Protein AF-A0A920QTH3-F1 (afdb_monomer)

Secondary structure (DSSP, 8-state):
---------------------TTEE--TTS-EEEEEEETTEEEEEETTEEEEES--TTS--TTPPPBSEEE---SSTTT--HHHHHHHBPTT--EEE-HHHHTT-TTSEE--TT-EEEETTEEEEEEEE---SSSS-SS-TTTEEEEEEEETTEEEEE--SS---HHHHT--S-SEEEEEEEETTTSS-HHHHHHHHHHH--SEEEEEEE-HHHHHHHH-TTSPPPHHHHHHHHHHHHT----------PPPPP--------PPPP---------------------PPP---PPPPSS--TTPPPPPTT-TTS--SS-EEEEEEEETTEEEEEEEE----SSS--S-B------SS--GGGGHHHHHHHHHTT-B-

pLDDT: mean 76.04, std 24.68, range [20.42, 98.94]

Radius of gyration: 28.33 Å; Cα contacts (8 Å, |Δi|>4): 598; chains: 1; bounding box: 93×86×65 Å

Sequence (377 aa):
MRLLLSSLVFMVGVSPAFAQSSNRIA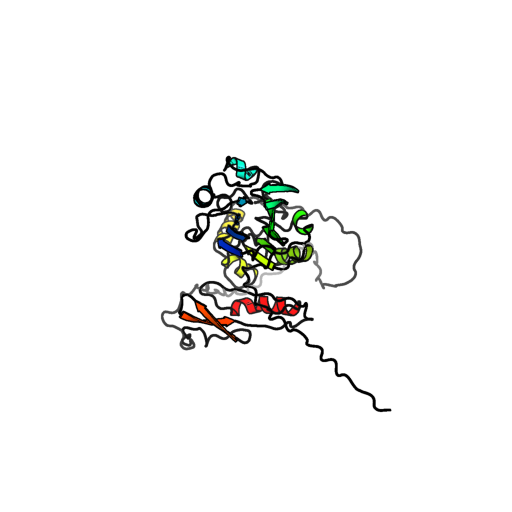AEGGDIVITPIIHSSAQVEHAGRVIHIDPWSLGDLSQAKAADLILVTDDPGHHLDPVAIAQLRKPGAPVVLTAKAHGQFSDGIVISNGESSVFAGIEVEAVGAYDMTPGLPYHPKGEANGYVITLGGKRLFFSGVGECVPEIQALQNIDVAVMPMNLPVDRMRPIPVAECLKTFMPAVVYLNHYDNPHARWLVDSQSNPPPELGRQRRRFARSGKRSKVWVLSFGMPAGIRGITIVGNPMLTIERRIASFPVVGGLIAASVLPAVAQNGPPAEPPADWQTTAIDYSNVPYPFPVEYLPVSLGGKDYRMAYMDVAPAGTPNGRTVVLFHGMNFFAAAFEVTIEALRREGFRV

Nearest PDB structures (foldseek):
  3kl7-assembly1_A  TM=8.916E-01  e=3.504E-20  Parabacteroides distasonis ATCC 8503

Foldseek 3Di:
DDDDDDDDDDDPDDDDDDPADLQWDAFALGIWGWADFAFLWIWIDGNHAIEIFQFAPVTPCVPPAAHLEYEAFAQDRSRDPPVRCVVRHDVPRAYEFDPQNCVVVVRHDHDWAQDWDAGSNKIKHWHWAWFPPDDDTPRDTTRGTWIWIAGRNATEIRRNHYFLDVRLLPDERHQEYEEECQPPVRRRHPVRVVVSCVSHPHNHYHYGNYDPLQNLCVVPVVDDHDPVVVVVVVVVVPPPDPPPDDDDDDDDDDDDDDDDDDDDDDDDDDDDDDDDDDDDDDDDPPDDDDDDPDDDDPDPDPPDDDADPVNPVPDAPADWDWDWDADPNDIDIDIDHWAFAPDAAPVAEDDDDDDDPDDPNSCNVVCNVQSPVRYTD

Solvent-accessible surface area (backbone atoms only — not comparable to full-atom values): 23078 Å² total; per-residue (Å²): 142,82,86,8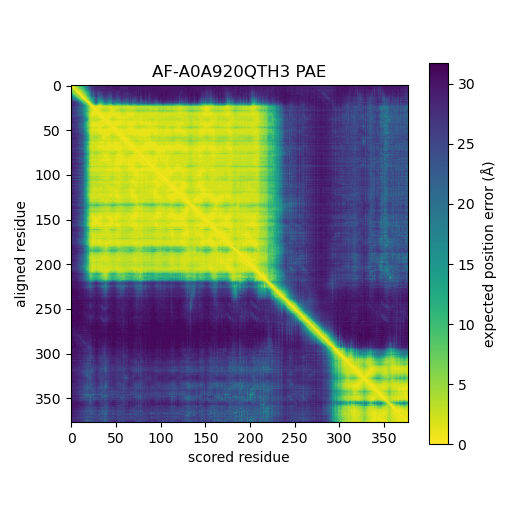2,82,80,83,82,81,83,80,79,80,78,74,82,80,74,83,70,51,93,49,45,40,89,35,56,76,44,53,34,36,50,45,79,60,45,62,63,12,28,40,38,36,40,74,92,44,30,35,31,33,13,41,35,68,92,34,83,59,89,84,61,70,64,16,45,33,34,42,31,26,37,56,55,62,70,24,42,22,72,67,27,44,65,72,30,50,38,92,90,40,56,35,38,26,19,70,55,27,33,77,80,41,78,86,44,45,72,57,52,62,74,39,72,50,72,57,86,86,31,45,40,35,29,32,56,11,20,49,75,71,88,74,88,55,92,35,46,80,80,41,22,25,12,38,37,38,52,52,46,94,38,31,39,34,38,36,53,54,43,33,81,37,72,65,54,42,66,43,69,78,33,42,31,35,38,41,38,31,39,32,81,82,62,66,14,43,71,67,59,46,56,59,39,46,69,56,34,56,45,80,40,81,45,81,31,33,54,38,67,71,46,56,47,37,78,77,39,82,88,52,80,74,52,78,62,60,63,50,54,56,51,55,65,68,69,63,76,73,83,76,83,78,80,84,82,85,78,84,78,85,89,89,82,88,87,82,89,77,92,73,83,81,87,77,88,75,80,94,73,92,77,91,77,82,91,74,92,69,90,78,80,82,79,79,74,78,79,83,72,88,76,73,84,69,98,60,84,61,92,85,66,72,87,76,45,98,81,46,80,77,56,88,56,82,56,70,76,48,74,46,81,43,76,60,96,93,41,84,48,68,46,79,44,58,80,40,71,41,75,32,73,71,68,87,45,75,52,87,82,86,75,69,80,101,58,69,77,48,81,42,47,69,57,51,53,56,43,11,53,72,4,23,29,52

Structure (mmCIF, N/CA/C/O backbone):
data_AF-A0A920QTH3-F1
#
_entry.id   AF-A0A920QTH3-F1
#
loop_
_atom_site.group_PDB
_atom_site.id
_atom_site.type_symbol
_atom_site.label_atom_id
_atom_site.label_alt_id
_atom_site.label_comp_id
_atom_site.label_asym_id
_atom_site.label_entity_id
_atom_site.label_seq_id
_atom_site.pdbx_PDB_ins_code
_atom_site.Cartn_x
_atom_site.Cartn_y
_atom_site.Cartn_z
_atom_site.occupancy
_atom_site.B_iso_or_equiv
_atom_site.auth_seq_id
_atom_site.auth_comp_id
_atom_site.auth_asym_id
_atom_site.auth_atom_id
_atom_site.pdbx_PDB_model_num
ATOM 1 N N . MET A 1 1 ? -30.725 -65.981 -12.571 1.00 41.78 1 MET A N 1
ATOM 2 C CA . MET A 1 1 ? -29.622 -65.030 -12.321 1.00 41.78 1 MET A CA 1
ATOM 3 C C . MET A 1 1 ? -29.785 -63.852 -13.278 1.00 41.78 1 MET A C 1
ATOM 5 O O . MET A 1 1 ? -29.407 -63.961 -14.433 1.00 41.78 1 MET A O 1
ATOM 9 N N . ARG A 1 2 ? -30.476 -62.783 -12.861 1.00 37.22 2 ARG A N 1
ATOM 10 C CA . ARG A 1 2 ? -30.593 -61.529 -13.627 1.00 37.22 2 ARG A CA 1
ATOM 11 C C . ARG A 1 2 ? -29.971 -60.436 -12.763 1.00 37.22 2 ARG A C 1
ATOM 13 O O . ARG A 1 2 ? -30.540 -60.082 -11.738 1.00 37.22 2 ARG A O 1
ATOM 20 N N . LEU A 1 3 ? -28.763 -60.019 -13.132 1.00 40.91 3 LEU A N 1
ATOM 21 C CA . LEU A 1 3 ? -28.029 -58.939 -12.480 1.00 40.91 3 LEU A CA 1
ATOM 22 C C . LEU A 1 3 ? -28.683 -57.597 -12.835 1.00 40.91 3 LEU A C 1
ATOM 24 O O . LEU A 1 3 ? -28.832 -57.269 -14.010 1.00 40.91 3 LEU A O 1
ATOM 28 N N . LEU A 1 4 ? -29.071 -56.847 -11.807 1.00 43.75 4 LEU A N 1
ATOM 29 C CA . LEU A 1 4 ? -29.440 -55.437 -11.886 1.00 43.75 4 LEU A CA 1
ATOM 30 C C . LEU A 1 4 ? -28.144 -54.615 -11.929 1.00 43.75 4 LEU A C 1
ATOM 32 O O . LEU A 1 4 ? -27.404 -54.596 -10.949 1.00 43.75 4 LEU A O 1
ATOM 36 N N . LEU A 1 5 ? -27.856 -53.952 -13.052 1.00 44.59 5 LEU A N 1
ATOM 37 C CA . LEU A 1 5 ? -26.839 -52.899 -13.109 1.00 44.59 5 LEU A CA 1
ATOM 38 C C . LEU A 1 5 ? -27.490 -51.581 -12.669 1.00 44.59 5 LEU A C 1
ATOM 40 O O . LEU A 1 5 ? -28.294 -51.012 -13.403 1.00 44.59 5 LEU A O 1
ATOM 44 N N . SER A 1 6 ? -27.145 -51.093 -11.477 1.00 44.97 6 SER A N 1
ATOM 45 C CA . SER A 1 6 ? -27.436 -49.718 -11.069 1.00 44.97 6 SER A CA 1
ATOM 46 C C . SER A 1 6 ? -26.355 -48.790 -11.629 1.00 44.97 6 SER A C 1
ATOM 48 O O . SER A 1 6 ? -25.211 -48.823 -11.174 1.00 44.97 6 SER A O 1
ATOM 50 N N . SER A 1 7 ? -26.698 -47.962 -12.611 1.00 46.31 7 SER A N 1
ATOM 51 C CA . SER A 1 7 ? -25.825 -46.883 -13.077 1.00 46.31 7 SER A CA 1
ATOM 52 C C . SER A 1 7 ? -25.818 -45.750 -12.050 1.00 46.31 7 SER A C 1
ATOM 54 O O . SER A 1 7 ? -26.807 -45.038 -11.891 1.00 46.31 7 SER A O 1
ATOM 56 N N . LEU A 1 8 ? -24.699 -45.593 -11.341 1.00 47.59 8 LEU A N 1
ATOM 57 C CA . LEU A 1 8 ? -24.442 -44.456 -10.461 1.00 47.59 8 LEU A CA 1
ATOM 58 C C . LEU A 1 8 ? -23.996 -43.268 -11.329 1.00 47.59 8 LEU A C 1
ATOM 60 O O . LEU A 1 8 ? -22.897 -43.275 -11.882 1.00 47.59 8 LEU A O 1
ATOM 64 N N . VAL A 1 9 ? -24.861 -42.268 -11.492 1.00 48.28 9 VAL A N 1
ATOM 65 C CA . VAL A 1 9 ? -24.528 -41.022 -12.195 1.00 48.28 9 VAL A CA 1
ATOM 66 C C . VAL A 1 9 ? -23.771 -40.115 -11.225 1.00 48.28 9 VAL A C 1
ATOM 68 O O . VAL A 1 9 ? -24.349 -39.589 -10.277 1.00 48.28 9 VAL A O 1
ATOM 71 N N . PHE A 1 10 ? -22.469 -39.937 -11.454 1.00 43.38 10 PHE A N 1
ATOM 72 C CA . PHE A 1 10 ? -21.664 -38.916 -10.782 1.00 43.38 10 PHE A CA 1
ATOM 73 C C . PHE A 1 10 ? -22.002 -37.552 -11.396 1.00 43.38 10 PHE A C 1
ATOM 75 O O . PHE A 1 10 ? -21.556 -37.221 -12.494 1.00 43.38 10 PHE A O 1
ATOM 82 N N . MET A 1 11 ? -22.824 -36.763 -10.704 1.00 41.19 11 MET A N 1
ATOM 83 C CA . MET A 1 11 ? -23.037 -35.357 -11.043 1.00 41.19 11 MET A CA 1
ATOM 84 C C . MET A 1 11 ? -21.795 -34.572 -10.605 1.00 41.19 11 MET A C 1
ATOM 86 O O . MET A 1 11 ? -21.622 -34.261 -9.429 1.00 41.19 11 MET A O 1
ATOM 90 N N . VAL A 1 12 ? -20.898 -34.286 -11.549 1.00 48.25 12 VAL A N 1
ATOM 91 C CA . VAL A 1 12 ? -19.810 -33.326 -11.339 1.00 48.25 12 VAL A CA 1
ATOM 92 C C . VAL A 1 12 ? -20.440 -31.936 -11.323 1.00 48.25 12 VAL A C 1
ATOM 94 O O . VAL A 1 12 ? -20.826 -31.405 -12.363 1.00 48.25 12 VAL A O 1
ATOM 97 N N . GLY A 1 13 ? -20.605 -31.372 -10.127 1.00 39.72 13 GLY A N 1
ATOM 98 C CA . GLY A 1 13 ? -21.032 -29.989 -9.954 1.00 39.72 13 GLY A CA 1
ATOM 99 C C . GLY A 1 13 ? -19.945 -29.050 -10.464 1.00 39.72 13 GLY A C 1
ATOM 100 O O . GLY A 1 13 ? -18.906 -28.897 -9.829 1.00 39.72 13 GLY A O 1
ATOM 101 N N . VAL A 1 14 ? -20.175 -28.433 -11.620 1.00 41.91 14 VAL A N 1
ATOM 102 C CA . VAL A 1 14 ? -19.365 -27.311 -12.095 1.00 41.91 14 VAL A CA 1
ATOM 103 C C . VAL A 1 14 ? -19.851 -26.070 -11.352 1.00 41.91 14 VAL A C 1
ATOM 105 O O . VAL A 1 14 ? -20.891 -25.507 -11.689 1.00 41.91 14 VAL A O 1
ATOM 108 N N . SER A 1 15 ? -19.128 -25.663 -10.310 1.00 36.44 15 SER A N 1
ATOM 109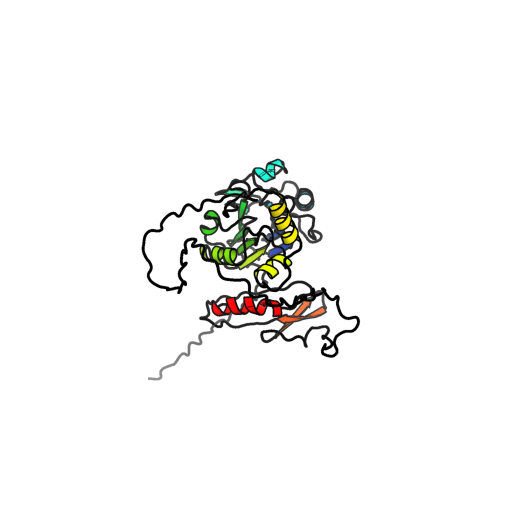 C CA . SER A 1 15 ? -19.334 -24.349 -9.700 1.00 36.44 15 SER A CA 1
ATOM 110 C C . SER A 1 15 ? -18.894 -23.274 -10.699 1.00 36.44 15 SER A C 1
ATOM 112 O O . SER A 1 15 ? -17.767 -23.351 -11.196 1.00 36.44 15 SER A O 1
ATOM 114 N N . PRO A 1 16 ? -19.730 -22.271 -11.014 1.00 38.19 16 PRO A N 1
ATOM 115 C CA . PRO A 1 16 ? -19.296 -21.159 -11.842 1.00 38.19 16 PRO A CA 1
ATOM 116 C C . PRO A 1 16 ? -18.246 -20.363 -11.060 1.00 38.19 16 PRO A C 1
ATOM 118 O O . PRO A 1 16 ? -18.528 -19.821 -9.991 1.00 38.19 16 PRO A O 1
ATOM 121 N N . ALA A 1 17 ? -17.018 -20.317 -11.576 1.00 40.28 17 ALA A N 1
ATOM 122 C CA . ALA A 1 17 ? -15.998 -19.402 -11.092 1.00 40.28 17 ALA A CA 1
ATOM 123 C C . ALA A 1 17 ? -16.419 -17.985 -11.498 1.00 40.28 17 ALA A C 1
ATOM 125 O O . ALA A 1 17 ? -16.283 -17.592 -12.656 1.00 40.28 17 ALA A O 1
ATOM 126 N N . PHE A 1 18 ? -16.991 -17.230 -10.561 1.00 37.88 18 PHE A N 1
ATOM 127 C CA . PHE A 1 18 ? -17.190 -15.800 -10.754 1.00 37.88 18 PHE A CA 1
ATOM 128 C C . PHE A 1 18 ? -15.814 -15.151 -10.917 1.00 37.88 18 PHE A C 1
ATOM 130 O O . PHE A 1 18 ? -14.940 -15.321 -10.067 1.00 37.88 18 PHE A O 1
ATOM 137 N N . ALA A 1 19 ? -15.612 -14.435 -12.023 1.00 37.94 19 ALA A N 1
ATOM 138 C CA . ALA A 1 19 ? -14.423 -13.624 -12.227 1.00 37.94 19 ALA A CA 1
ATOM 139 C C . ALA A 1 19 ? -14.386 -12.545 -11.136 1.00 37.94 19 ALA A C 1
ATOM 141 O O . ALA A 1 19 ? -15.154 -11.583 -11.163 1.00 37.94 19 ALA A O 1
ATOM 142 N N . GLN A 1 20 ? -13.532 -12.749 -10.139 1.00 42.16 20 GLN A N 1
ATOM 143 C CA . GLN A 1 20 ? -13.265 -11.778 -9.092 1.00 42.16 20 GLN A CA 1
ATOM 144 C C . GLN A 1 20 ? -12.662 -10.535 -9.762 1.00 42.16 20 GLN A C 1
ATOM 146 O O . GLN A 1 20 ? -11.653 -10.637 -10.462 1.00 42.16 20 GLN A O 1
ATOM 151 N N . SER A 1 21 ? -13.300 -9.368 -9.618 1.00 47.91 21 SER A N 1
ATOM 152 C CA . SER A 1 21 ? -12.704 -8.126 -10.117 1.00 47.91 21 SER A CA 1
ATOM 153 C C . SER A 1 21 ? -11.372 -7.911 -9.402 1.00 47.91 21 SER A C 1
ATOM 155 O O . SER A 1 21 ? -11.272 -8.201 -8.212 1.00 47.91 21 SER A O 1
ATOM 157 N N . SER A 1 22 ? -10.344 -7.423 -10.105 1.00 60.59 22 SER A N 1
ATOM 158 C CA . SER A 1 22 ? -8.982 -7.319 -9.554 1.00 60.59 22 SER A CA 1
ATOM 159 C C . SER A 1 22 ? -8.944 -6.598 -8.208 1.00 60.59 22 SER A C 1
ATOM 161 O O . SER A 1 22 ? -8.180 -7.003 -7.346 1.00 60.59 22 SER A O 1
ATOM 163 N N . ASN A 1 23 ? -9.832 -5.618 -8.015 1.00 78.75 23 ASN A N 1
ATOM 164 C CA . ASN A 1 23 ? -10.004 -4.799 -6.817 1.00 78.75 23 ASN A CA 1
ATOM 165 C C . ASN A 1 23 ? -10.868 -5.400 -5.690 1.00 78.75 23 ASN A C 1
ATOM 167 O O . ASN A 1 23 ? -11.089 -4.726 -4.684 1.00 78.75 23 ASN A O 1
ATOM 171 N N . ARG A 1 24 ? -11.390 -6.619 -5.843 1.00 89.12 24 ARG A N 1
ATOM 172 C CA . ARG A 1 24 ? -12.173 -7.328 -4.823 1.00 89.12 24 ARG A CA 1
ATOM 173 C C . ARG A 1 24 ? -11.450 -8.596 -4.409 1.00 89.12 24 ARG A C 1
ATOM 175 O O . ARG A 1 24 ? -10.923 -9.299 -5.260 1.00 89.12 24 ARG A O 1
ATOM 182 N N . ILE A 1 25 ? -11.438 -8.908 -3.121 1.00 91.38 25 ILE A N 1
ATOM 183 C CA . ILE A 1 25 ? -10.877 -10.142 -2.570 1.00 91.38 25 ILE A CA 1
ATOM 184 C C . ILE A 1 25 ? -11.942 -10.829 -1.729 1.00 91.38 25 ILE A C 1
ATOM 186 O O . ILE A 1 25 ? -12.408 -10.255 -0.748 1.00 91.38 25 ILE A O 1
ATOM 190 N N . ALA A 1 26 ? -12.326 -12.050 -2.106 1.00 92.44 26 ALA A N 1
ATOM 191 C CA . ALA A 1 26 ? -13.277 -12.834 -1.327 1.00 92.44 26 ALA A CA 1
ATOM 192 C C . ALA A 1 26 ? -12.711 -13.116 0.077 1.00 92.44 26 ALA A C 1
ATOM 194 O O . ALA A 1 26 ? -11.587 -13.608 0.223 1.00 92.44 26 ALA A O 1
ATOM 195 N N . ALA A 1 27 ? -13.494 -12.806 1.109 1.00 95.75 27 ALA A N 1
ATOM 196 C CA . ALA A 1 27 ? -13.098 -12.945 2.506 1.00 95.75 27 ALA A CA 1
ATOM 197 C C . ALA A 1 27 ? -14.304 -13.281 3.398 1.00 95.75 27 ALA A C 1
ATOM 199 O O . ALA A 1 27 ? -15.466 -13.149 3.000 1.00 95.75 27 ALA A O 1
ATOM 200 N N . GLU A 1 28 ? -14.031 -13.736 4.619 1.00 95.88 28 GLU A N 1
ATOM 201 C CA . GLU A 1 28 ? -15.078 -13.985 5.612 1.00 95.88 28 GLU A CA 1
ATOM 202 C C . GLU A 1 28 ? -15.755 -12.670 6.011 1.00 95.88 28 GLU A C 1
ATOM 204 O O . GLU A 1 28 ? -15.077 -11.694 6.304 1.00 95.88 28 GLU A O 1
ATOM 209 N N . GLY A 1 29 ? -17.090 -12.623 6.035 1.00 93.31 29 GLY A N 1
ATOM 210 C CA . GLY A 1 29 ? -17.828 -11.384 6.331 1.00 93.31 29 GLY A CA 1
ATOM 211 C C . GLY A 1 29 ? -18.033 -10.451 5.128 1.00 93.31 29 GLY A C 1
ATOM 212 O O . GLY A 1 29 ? -18.562 -9.352 5.296 1.00 93.31 29 GLY A O 1
ATOM 213 N N . GLY A 1 30 ? -17.677 -10.900 3.920 1.00 94.88 30 GLY A N 1
ATOM 214 C CA . GLY A 1 30 ? -17.889 -10.195 2.653 1.00 94.88 30 GLY A CA 1
ATOM 215 C C . GLY A 1 30 ? -16.580 -9.825 1.961 1.00 94.88 30 GLY A C 1
ATOM 216 O O . GLY A 1 30 ? -15.501 -9.957 2.531 1.00 94.88 30 GLY A O 1
ATOM 217 N N . ASP A 1 31 ? -16.668 -9.353 0.721 1.00 96.25 31 ASP A N 1
ATOM 218 C CA . ASP A 1 31 ? -15.478 -8.985 -0.048 1.00 96.25 31 ASP A CA 1
ATOM 219 C C . ASP A 1 31 ? -14.679 -7.866 0.638 1.00 96.25 31 ASP A C 1
ATOM 221 O O . ASP A 1 31 ? -15.239 -6.917 1.195 1.00 96.25 31 ASP A O 1
ATOM 225 N N . ILE A 1 32 ? -13.355 -7.960 0.551 1.00 97.88 32 ILE A N 1
ATOM 226 C CA . ILE A 1 32 ? -12.442 -6.841 0.773 1.00 97.88 32 ILE A CA 1
ATOM 227 C C . ILE A 1 32 ? -12.330 -6.082 -0.546 1.00 97.88 32 ILE A C 1
ATOM 229 O O . ILE A 1 32 ? -12.031 -6.680 -1.577 1.00 97.88 32 ILE A O 1
ATOM 233 N N . VAL A 1 33 ? -12.555 -4.774 -0.534 1.00 96.69 33 VAL A N 1
ATOM 234 C CA . VAL A 1 33 ? -12.452 -3.921 -1.722 1.00 96.69 33 VAL A CA 1
ATOM 235 C C . VAL A 1 33 ? -11.271 -2.976 -1.559 1.00 96.69 33 VAL A C 1
ATOM 237 O O . VAL A 1 33 ? -11.242 -2.205 -0.605 1.00 96.69 33 VAL A O 1
ATOM 240 N N . ILE A 1 34 ? -10.318 -3.006 -2.489 1.00 95.06 34 ILE A N 1
ATOM 241 C CA . ILE A 1 34 ? -9.168 -2.093 -2.513 1.00 95.06 34 ILE A CA 1
ATOM 242 C C . ILE A 1 34 ? -9.373 -1.091 -3.645 1.00 95.06 34 ILE A C 1
ATOM 244 O O . ILE A 1 34 ? -9.439 -1.467 -4.809 1.00 95.06 34 ILE A O 1
ATOM 248 N N . THR A 1 35 ? -9.451 0.194 -3.321 1.00 92.81 35 THR A N 1
ATOM 249 C CA . THR A 1 35 ? -9.584 1.280 -4.298 1.00 92.81 35 THR A CA 1
ATOM 250 C C . THR A 1 35 ? -8.311 2.122 -4.283 1.00 92.81 35 THR A C 1
ATOM 252 O O . THR A 1 35 ? -8.129 2.921 -3.362 1.00 92.81 35 THR A O 1
ATOM 255 N N . PRO A 1 36 ? -7.414 1.960 -5.272 1.00 90.81 36 PRO A N 1
ATOM 256 C CA . PRO A 1 36 ? -6.288 2.868 -5.450 1.00 90.81 36 PRO A CA 1
ATOM 257 C C . PRO A 1 36 ? -6.793 4.290 -5.712 1.00 90.81 36 PRO A C 1
ATOM 259 O O . PRO A 1 36 ? -7.716 4.475 -6.505 1.00 90.81 36 PRO A O 1
ATOM 262 N N . ILE A 1 37 ? -6.181 5.282 -5.067 1.00 88.12 37 ILE A N 1
ATOM 263 C CA . ILE A 1 37 ? -6.511 6.701 -5.254 1.00 88.12 37 ILE A CA 1
ATOM 264 C C . ILE A 1 37 ? -5.430 7.344 -6.123 1.00 88.12 37 ILE A C 1
ATOM 266 O O . ILE A 1 37 ? -5.676 7.713 -7.269 1.00 88.12 37 ILE A O 1
ATOM 270 N N . ILE A 1 38 ? -4.210 7.451 -5.595 1.00 86.94 38 ILE A N 1
ATOM 271 C CA . ILE A 1 38 ? -3.052 8.000 -6.305 1.00 86.94 38 ILE A CA 1
ATOM 272 C C . ILE A 1 38 ? -1.765 7.593 -5.591 1.00 86.94 38 ILE A C 1
ATOM 274 O O . ILE A 1 38 ? -1.722 7.552 -4.370 1.00 86.94 38 ILE A O 1
ATOM 278 N N . HIS A 1 39 ? -0.683 7.369 -6.334 1.00 89.06 39 HIS A N 1
ATOM 279 C CA . HIS A 1 39 ? 0.645 7.131 -5.762 1.00 89.06 39 HIS A CA 1
ATOM 280 C C . HIS A 1 39 ? 0.675 5.945 -4.779 1.00 89.06 39 HIS A C 1
ATOM 282 O O . HIS A 1 39 ? 0.540 4.824 -5.260 1.00 89.06 39 HIS A O 1
ATOM 288 N N . SER A 1 40 ? 0.840 6.155 -3.465 1.00 92.00 40 SER A N 1
ATOM 289 C CA . SER A 1 40 ? 0.674 5.114 -2.427 1.00 92.00 40 SER A CA 1
ATOM 290 C C . SER A 1 40 ? -0.700 5.106 -1.757 1.00 92.00 40 SER A C 1
ATOM 292 O O . SER A 1 40 ? -1.027 4.165 -1.039 1.00 92.00 40 SER A O 1
ATOM 294 N N . SER A 1 41 ? -1.512 6.122 -2.035 1.00 94.69 41 SER A N 1
ATOM 295 C CA . SER A 1 41 ? -2.813 6.338 -1.429 1.00 94.69 41 SER A CA 1
ATOM 296 C C . SER A 1 41 ? -3.839 5.313 -1.899 1.00 94.69 41 SER A C 1
ATOM 298 O O . SER A 1 41 ? -4.074 5.155 -3.105 1.00 94.69 41 SER A O 1
ATOM 300 N N . ALA A 1 42 ? -4.478 4.632 -0.950 1.00 96.06 42 ALA A N 1
ATOM 301 C CA . ALA A 1 42 ? -5.517 3.651 -1.228 1.00 96.06 42 ALA A CA 1
ATOM 302 C C . ALA A 1 42 ? -6.568 3.599 -0.116 1.00 96.06 42 ALA A C 1
ATOM 304 O O . ALA A 1 42 ? -6.257 3.730 1.067 1.00 96.06 42 ALA A O 1
ATOM 305 N N . GLN A 1 43 ? -7.809 3.317 -0.509 1.00 98.25 43 GLN A N 1
ATOM 306 C CA . GLN A 1 43 ? -8.895 2.969 0.400 1.00 98.25 43 GLN A CA 1
ATOM 307 C C . GLN A 1 43 ? -9.087 1.452 0.419 1.00 98.25 43 GLN A C 1
ATOM 309 O O . GLN A 1 43 ? -9.142 0.821 -0.636 1.00 98.25 43 GLN A O 1
ATOM 314 N N . VAL A 1 44 ? -9.260 0.874 1.602 1.00 98.50 44 VAL A N 1
ATOM 315 C CA . VAL A 1 44 ? -9.619 -0.534 1.795 1.00 98.50 44 VAL A CA 1
ATOM 316 C C . VAL A 1 44 ? -10.941 -0.606 2.542 1.00 98.50 44 VAL A C 1
ATOM 318 O O . VAL A 1 44 ? -11.115 0.043 3.572 1.00 98.50 44 VAL A O 1
ATOM 321 N N . GLU A 1 45 ? -11.878 -1.398 2.038 1.00 98.44 45 GLU A N 1
ATOM 322 C CA . GLU A 1 45 ? -13.183 -1.597 2.659 1.00 98.44 45 GLU A CA 1
ATOM 323 C C . GLU A 1 45 ? -13.444 -3.067 2.935 1.00 98.44 45 GLU A C 1
ATOM 325 O O . GLU A 1 45 ? -13.221 -3.906 2.067 1.00 98.44 45 GLU A O 1
ATOM 330 N N . HIS A 1 46 ? -13.968 -3.377 4.116 1.00 98.25 46 HIS A N 1
ATOM 331 C CA . HIS A 1 46 ? -14.389 -4.731 4.457 1.00 98.25 46 HIS A CA 1
ATOM 332 C C . HIS A 1 46 ? -15.383 -4.714 5.620 1.00 98.25 46 HIS A C 1
ATOM 334 O O . HIS A 1 46 ? -15.170 -4.002 6.599 1.00 98.25 46 HIS A O 1
ATOM 340 N N . ALA A 1 47 ? -16.472 -5.484 5.518 1.00 95.69 47 ALA A N 1
ATOM 341 C CA . ALA A 1 47 ? -17.480 -5.633 6.577 1.00 95.69 47 ALA A CA 1
ATOM 342 C C . ALA A 1 47 ? -17.955 -4.294 7.203 1.00 95.69 47 ALA A C 1
ATOM 344 O O . ALA A 1 47 ? -18.154 -4.178 8.412 1.00 95.69 47 ALA A O 1
ATOM 345 N N . GLY A 1 48 ? -18.107 -3.251 6.375 1.00 95.12 48 GLY A N 1
ATOM 346 C CA . GLY A 1 48 ? -18.535 -1.912 6.804 1.00 95.12 48 GLY A CA 1
ATOM 347 C C . GLY A 1 48 ? -17.447 -1.040 7.448 1.00 95.12 48 GLY A C 1
ATOM 348 O O . GLY A 1 48 ? -17.749 0.083 7.854 1.00 95.12 48 GLY A O 1
ATOM 349 N N . ARG A 1 49 ? -16.199 -1.516 7.532 1.00 97.69 49 ARG A N 1
ATOM 350 C CA . ARG A 1 49 ? -15.033 -0.726 7.948 1.00 97.69 49 ARG A CA 1
ATOM 351 C C . ARG A 1 49 ? -14.280 -0.167 6.756 1.00 97.69 49 ARG A C 1
ATOM 353 O O . ARG A 1 49 ? -14.191 -0.817 5.717 1.00 97.69 49 ARG A O 1
ATOM 360 N N . VAL A 1 50 ? -13.728 1.027 6.946 1.00 98.75 50 VAL A N 1
ATOM 361 C CA . VAL A 1 50 ? -12.926 1.745 5.953 1.00 98.75 50 VAL A CA 1
ATOM 362 C C . VAL A 1 50 ? -11.544 2.029 6.533 1.00 98.75 50 VAL A C 1
ATOM 364 O O . VAL A 1 50 ? -11.433 2.602 7.617 1.00 98.75 50 VAL A O 1
ATOM 367 N N . ILE A 1 51 ? -10.501 1.657 5.799 1.00 98.88 51 ILE A N 1
ATOM 368 C CA . ILE A 1 51 ? -9.104 1.950 6.110 1.00 98.88 51 ILE A CA 1
ATOM 369 C C . ILE A 1 51 ? -8.541 2.821 4.989 1.00 98.88 51 ILE A C 1
ATOM 371 O O . ILE A 1 51 ? -8.735 2.499 3.819 1.00 98.88 51 ILE A O 1
ATOM 375 N N . HIS A 1 52 ? -7.833 3.897 5.329 1.00 98.88 52 HIS A N 1
ATOM 376 C CA . HIS A 1 52 ? -7.017 4.639 4.361 1.00 98.88 52 HIS A CA 1
ATOM 377 C C . HIS A 1 52 ? -5.538 4.364 4.602 1.00 98.88 52 HIS A C 1
ATOM 379 O O . HIS A 1 52 ? -5.069 4.441 5.735 1.00 98.88 52 HIS A O 1
ATOM 385 N N . ILE A 1 53 ? -4.820 4.053 3.529 1.00 98.81 53 ILE A N 1
ATOM 386 C CA . ILE A 1 53 ? -3.363 3.938 3.499 1.00 98.81 53 ILE A CA 1
ATOM 387 C C . ILE A 1 53 ? -2.841 5.198 2.824 1.00 98.81 53 ILE A C 1
ATOM 389 O O . ILE A 1 53 ? -3.296 5.502 1.722 1.00 98.81 53 ILE A O 1
ATOM 393 N N . ASP A 1 54 ? -1.940 5.927 3.483 1.00 98.50 54 ASP A N 1
ATOM 394 C CA . ASP A 1 54 ? -1.268 7.115 2.941 1.00 98.50 54 ASP A CA 1
ATOM 395 C C . ASP A 1 54 ? -2.221 8.085 2.209 1.00 98.50 54 ASP A C 1
ATOM 397 O O . ASP A 1 54 ? -2.062 8.342 1.010 1.00 98.50 54 ASP A O 1
ATOM 401 N N . PRO A 1 55 ? -3.293 8.578 2.859 1.00 98.19 55 PRO A N 1
ATOM 402 C CA . PRO A 1 55 ? -4.230 9.487 2.208 1.00 98.19 55 PRO A CA 1
ATOM 403 C C . PRO A 1 55 ? -3.503 10.754 1.736 1.00 98.19 55 PRO A C 1
ATOM 405 O O . PRO A 1 55 ? -2.822 11.397 2.528 1.00 98.19 55 PRO A O 1
ATOM 408 N N . TRP A 1 56 ? -3.680 11.134 0.465 1.00 97.06 56 TRP A N 1
ATOM 409 C CA . TRP A 1 56 ? -3.024 12.308 -0.123 1.00 97.06 56 TRP A CA 1
ATOM 410 C C . TRP A 1 56 ? -4.022 13.207 -0.860 1.00 97.06 56 TRP A C 1
ATOM 412 O O . TRP A 1 56 ? -4.704 12.768 -1.786 1.00 97.06 56 TRP A O 1
ATOM 422 N N . SER A 1 57 ? -4.093 14.486 -0.477 1.00 95.81 57 SER A N 1
ATOM 423 C CA . SER A 1 57 ? -5.098 15.449 -0.956 1.00 95.81 57 SER A CA 1
ATOM 424 C C . SER A 1 57 ? -4.902 15.899 -2.405 1.00 95.81 57 SER A C 1
ATOM 426 O O . SER A 1 57 ? -5.781 16.555 -2.959 1.00 95.81 57 SER A O 1
ATOM 428 N N . LEU A 1 58 ? -3.789 15.522 -3.051 1.00 90.69 58 LEU A N 1
ATOM 429 C CA . LEU A 1 58 ? -3.640 15.680 -4.503 1.00 90.69 58 LEU A CA 1
ATOM 430 C C . LEU A 1 58 ? -4.468 14.667 -5.310 1.00 90.69 58 LEU A C 1
ATOM 432 O O . LEU A 1 58 ? -4.659 14.871 -6.509 1.00 90.69 58 LEU A O 1
ATOM 436 N N . GLY A 1 59 ? -4.937 13.580 -4.691 1.00 86.31 59 GLY A N 1
ATOM 437 C CA . GLY A 1 59 ? -5.864 12.635 -5.314 1.00 86.31 59 GLY A CA 1
ATOM 438 C C . GLY A 1 59 ? -7.312 13.134 -5.318 1.00 86.31 59 GLY A C 1
ATOM 439 O O . GLY A 1 59 ? -7.681 14.029 -4.559 1.00 86.31 59 GLY A O 1
ATOM 440 N N . ASP A 1 60 ? -8.163 12.523 -6.147 1.00 88.88 60 ASP A N 1
ATOM 441 C CA . ASP A 1 60 ? -9.611 12.749 -6.069 1.00 88.88 60 ASP A CA 1
ATOM 442 C C . ASP A 1 60 ? -10.200 11.983 -4.876 1.00 88.88 60 ASP A C 1
ATOM 444 O O . ASP A 1 60 ? -10.373 10.764 -4.910 1.00 88.88 60 ASP A O 1
ATOM 448 N N . LEU A 1 61 ? -10.511 12.723 -3.813 1.00 93.12 61 LEU A N 1
ATOM 449 C CA . LEU A 1 61 ? -11.106 12.198 -2.584 1.00 93.12 61 LEU A CA 1
ATOM 450 C C . LEU A 1 61 ? -12.631 12.378 -2.532 1.00 93.12 61 LEU A C 1
ATOM 452 O O . LEU A 1 61 ? -13.240 12.119 -1.497 1.00 93.12 61 LEU A O 1
ATOM 456 N N . SER A 1 62 ? -13.274 12.825 -3.616 1.00 92.44 62 SER A N 1
ATOM 457 C CA . SER A 1 62 ? -14.711 13.137 -3.615 1.00 92.44 62 SER A CA 1
ATOM 458 C C . SER A 1 62 ? -15.601 11.916 -3.358 1.00 92.44 62 SER A C 1
ATOM 460 O O . SER A 1 62 ? -16.684 12.056 -2.792 1.00 92.44 62 SER A O 1
ATOM 462 N N . GLN A 1 63 ? -15.143 10.725 -3.756 1.00 93.25 63 GLN A N 1
ATOM 463 C CA . GLN A 1 63 ? -15.834 9.447 -3.536 1.00 93.25 63 GLN A CA 1
ATOM 464 C C . GLN A 1 63 ? -15.230 8.626 -2.387 1.00 93.25 63 GLN A C 1
ATOM 466 O O . GLN A 1 63 ? -15.706 7.524 -2.098 1.00 93.25 63 GLN A O 1
ATOM 471 N N . ALA A 1 64 ? -14.179 9.135 -1.739 1.00 96.38 64 ALA A N 1
ATOM 472 C CA . ALA A 1 64 ? -13.543 8.455 -0.623 1.00 96.38 64 ALA A CA 1
ATOM 473 C C . ALA A 1 64 ? -14.456 8.487 0.611 1.00 96.38 64 ALA A C 1
ATOM 475 O O . ALA A 1 64 ? -15.115 9.482 0.918 1.00 96.38 64 ALA A O 1
ATOM 476 N N . LYS A 1 65 ? -14.506 7.367 1.326 1.00 98.44 65 LYS A N 1
ATOM 477 C CA . LYS A 1 65 ? -15.327 7.189 2.523 1.00 98.44 65 LYS A CA 1
ATOM 478 C C . LYS A 1 65 ? -14.527 7.558 3.762 1.00 98.44 65 LYS A C 1
ATOM 480 O O . LYS A 1 65 ? -13.302 7.447 3.784 1.00 98.44 65 LYS A O 1
ATOM 485 N N . ALA A 1 66 ? -15.238 7.953 4.813 1.00 98.50 66 ALA A N 1
ATOM 486 C CA . ALA A 1 66 ? -14.607 8.279 6.079 1.00 98.50 66 ALA A CA 1
ATOM 487 C C . ALA A 1 66 ? -14.002 7.020 6.736 1.00 98.50 66 ALA A C 1
ATOM 489 O O . ALA A 1 66 ? -14.695 6.013 6.904 1.00 98.50 66 ALA A O 1
ATOM 490 N N . ALA A 1 67 ? -12.728 7.094 7.115 1.00 98.69 67 ALA A N 1
ATOM 491 C CA . ALA A 1 67 ? -11.927 6.019 7.683 1.00 98.69 67 ALA A CA 1
ATOM 492 C C . ALA A 1 67 ? -12.247 5.751 9.155 1.00 98.69 67 ALA A C 1
ATOM 494 O O . ALA A 1 67 ? -12.317 6.667 9.975 1.00 98.69 67 ALA A O 1
ATOM 495 N N . ASP A 1 68 ? -12.339 4.466 9.483 1.00 98.88 68 ASP A N 1
ATOM 496 C CA . ASP A 1 68 ? -12.260 3.929 10.842 1.00 98.88 68 ASP A CA 1
ATOM 497 C C . ASP A 1 68 ? -10.807 3.738 11.302 1.00 98.88 68 ASP A C 1
ATOM 499 O O . ASP A 1 68 ? -10.564 3.635 12.500 1.00 98.88 68 ASP A O 1
ATOM 503 N N . LEU A 1 69 ? -9.855 3.681 10.367 1.00 98.94 69 LEU A N 1
ATOM 504 C CA . LEU A 1 69 ? -8.417 3.572 10.606 1.00 98.94 69 LEU A CA 1
ATOM 505 C C . LEU A 1 69 ? -7.661 4.278 9.476 1.00 98.94 69 LEU A C 1
ATOM 507 O O . LEU A 1 69 ? -8.017 4.136 8.307 1.00 98.94 69 LEU A O 1
ATOM 511 N N . ILE A 1 70 ? -6.606 5.013 9.813 1.00 98.94 70 ILE A N 1
ATOM 512 C CA . ILE A 1 70 ? -5.648 5.540 8.837 1.00 98.94 70 ILE A CA 1
ATOM 513 C C . ILE A 1 70 ? -4.268 4.984 9.170 1.00 98.94 70 ILE A C 1
ATOM 515 O O . ILE A 1 70 ? -3.851 5.048 10.324 1.00 98.94 70 ILE A O 1
ATOM 519 N N . LEU A 1 71 ? -3.571 4.457 8.167 1.00 98.94 71 LEU A N 1
ATOM 520 C CA . LEU A 1 71 ? -2.189 4.002 8.266 1.00 98.94 71 LEU A CA 1
ATOM 521 C C . LEU A 1 71 ? -1.301 4.922 7.428 1.00 98.94 71 LEU A C 1
ATOM 523 O O . LEU A 1 71 ? -1.572 5.121 6.246 1.00 98.94 71 LEU A O 1
ATOM 527 N N . VAL A 1 72 ? -0.253 5.468 8.041 1.00 98.88 72 VAL A N 1
ATOM 528 C CA . VAL A 1 72 ? 0.752 6.305 7.376 1.00 98.88 72 VAL A CA 1
ATOM 529 C C . VAL A 1 72 ? 2.096 5.589 7.415 1.00 98.88 72 VAL A C 1
ATOM 531 O O . VAL A 1 72 ? 2.589 5.237 8.495 1.00 98.88 72 VAL A O 1
ATOM 534 N N . THR A 1 73 ? 2.674 5.336 6.244 1.00 98.44 73 THR A N 1
ATOM 535 C CA . THR A 1 73 ? 3.894 4.531 6.102 1.00 98.44 73 THR A CA 1
ATOM 536 C C . THR A 1 73 ? 5.171 5.338 6.289 1.00 98.44 73 THR A C 1
ATOM 538 O O . THR A 1 73 ? 6.169 4.785 6.741 1.00 98.44 73 THR A O 1
ATOM 541 N N . ASP A 1 74 ? 5.163 6.627 5.940 1.00 97.44 74 ASP A N 1
ATOM 542 C CA . ASP A 1 74 ? 6.348 7.493 5.968 1.00 97.44 74 ASP A CA 1
ATOM 543 C C . ASP A 1 74 ? 5.977 8.973 6.206 1.00 97.44 74 ASP A C 1
ATOM 545 O O . ASP A 1 74 ? 4.802 9.338 6.169 1.00 97.44 74 ASP A O 1
ATOM 549 N N . ASP A 1 75 ? 6.960 9.832 6.480 1.00 96.19 75 ASP A N 1
ATOM 550 C CA . ASP A 1 75 ? 6.760 11.246 6.825 1.00 96.19 75 ASP A CA 1
ATOM 551 C C . ASP A 1 75 ? 6.707 12.279 5.671 1.00 96.19 75 ASP A C 1
ATOM 553 O O . ASP A 1 75 ? 6.264 13.404 5.930 1.00 96.19 75 ASP A O 1
ATOM 557 N N . PRO A 1 76 ? 7.101 11.995 4.411 1.00 93.62 76 PRO A N 1
ATOM 558 C CA . PRO A 1 76 ? 6.919 12.945 3.317 1.00 93.62 76 PRO A CA 1
ATOM 559 C C . PRO A 1 76 ? 5.442 13.222 3.017 1.00 93.62 76 PRO A C 1
ATOM 561 O O . PRO A 1 76 ? 4.589 12.350 3.155 1.00 93.62 76 PRO A O 1
ATOM 564 N N . GLY A 1 77 ? 5.144 14.415 2.495 1.00 90.56 77 GLY A N 1
ATOM 565 C CA . GLY A 1 77 ? 3.765 14.882 2.283 1.00 90.56 77 GLY A CA 1
ATOM 566 C C . GLY A 1 77 ? 2.896 14.050 1.327 1.00 90.56 77 GLY A C 1
ATOM 567 O O . GLY A 1 77 ? 1.683 14.211 1.328 1.00 90.56 77 GLY A O 1
ATOM 568 N N . HIS A 1 78 ? 3.489 13.173 0.511 1.00 89.12 78 HIS A N 1
ATOM 569 C CA . HIS A 1 78 ? 2.751 12.222 -0.334 1.00 89.12 78 HIS A CA 1
ATOM 570 C C . HIS A 1 78 ? 2.410 10.894 0.375 1.00 89.12 78 HIS A C 1
ATOM 572 O O . HIS A 1 78 ? 1.802 10.025 -0.245 1.00 89.12 78 HIS A O 1
ATOM 578 N N . HIS A 1 79 ? 2.789 10.753 1.652 1.00 97.00 79 HIS A N 1
ATOM 579 C CA . HIS A 1 79 ? 2.329 9.712 2.584 1.00 97.00 79 HIS A CA 1
ATOM 580 C C . HIS A 1 79 ? 1.610 10.325 3.792 1.00 97.00 79 HIS A C 1
ATOM 582 O O . HIS A 1 79 ? 0.522 9.888 4.163 1.00 97.00 79 HIS A O 1
ATOM 588 N N . LEU A 1 80 ? 2.199 11.369 4.385 1.00 98.25 80 LEU A N 1
ATOM 589 C CA . LEU A 1 80 ? 1.648 12.099 5.520 1.00 98.25 80 LEU A CA 1
ATOM 590 C C . LEU A 1 80 ? 1.049 13.434 5.074 1.00 98.25 80 LEU A C 1
ATOM 592 O O . LEU A 1 80 ? 1.732 14.457 5.023 1.00 98.25 80 LEU A O 1
ATOM 596 N N . ASP A 1 81 ? -0.254 13.438 4.812 1.00 98.38 81 ASP A N 1
ATOM 597 C CA . ASP A 1 81 ? -0.997 14.650 4.476 1.00 98.38 81 ASP A CA 1
ATOM 598 C C . ASP A 1 81 ? -2.068 14.964 5.539 1.00 98.38 81 ASP A C 1
ATOM 600 O O . ASP A 1 81 ? -3.161 14.385 5.521 1.00 98.38 81 ASP A O 1
ATOM 604 N N . PRO A 1 82 ? -1.807 15.914 6.458 1.00 98.06 82 PRO A N 1
ATOM 605 C CA . PRO A 1 82 ? -2.778 16.32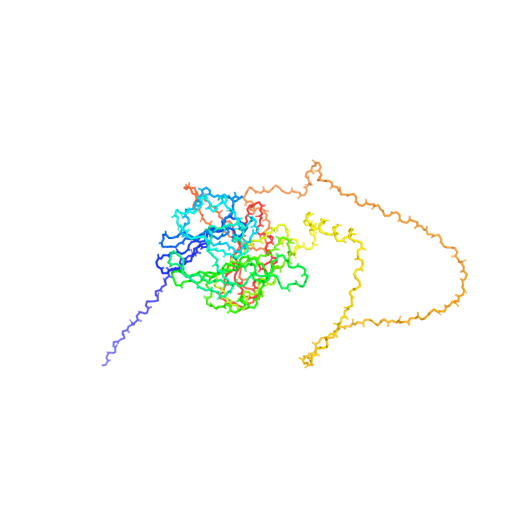1 7.470 1.00 98.06 82 PRO A CA 1
ATOM 606 C C . PRO A 1 82 ? -4.115 16.822 6.905 1.00 98.06 82 PRO A C 1
ATOM 608 O O . PRO A 1 82 ? -5.134 16.685 7.581 1.00 98.06 82 PRO A O 1
ATOM 611 N N . VAL A 1 83 ? -4.143 17.380 5.687 1.00 97.62 83 VAL A N 1
ATOM 612 C CA . VAL A 1 83 ? -5.384 17.844 5.043 1.00 97.62 83 VAL A CA 1
ATOM 613 C C . VAL A 1 83 ? -6.246 16.648 4.657 1.00 97.62 83 VAL A C 1
ATOM 615 O O . VAL A 1 83 ? -7.431 16.607 4.991 1.00 97.62 83 VAL A O 1
ATOM 618 N N . ALA A 1 84 ? -5.646 15.644 4.015 1.00 98.31 84 ALA A N 1
ATOM 619 C CA . ALA A 1 84 ? -6.350 14.421 3.641 1.00 98.31 84 ALA A CA 1
ATOM 620 C C . ALA A 1 84 ? -6.790 13.622 4.878 1.00 98.31 84 ALA A C 1
ATOM 622 O O . ALA A 1 84 ? -7.923 13.142 4.934 1.00 98.31 84 ALA A O 1
ATOM 623 N N . ILE A 1 85 ? -5.936 13.544 5.906 1.00 98.69 85 ILE A N 1
ATOM 624 C CA . ILE A 1 85 ? -6.275 12.927 7.195 1.00 98.69 85 ILE A CA 1
ATOM 625 C C . ILE A 1 85 ? -7.483 13.634 7.818 1.00 98.69 85 ILE A C 1
ATOM 627 O O . ILE A 1 85 ? -8.445 12.968 8.187 1.00 98.69 85 ILE A O 1
ATOM 631 N N . ALA A 1 86 ? -7.481 14.967 7.903 1.00 97.94 86 ALA A N 1
ATOM 632 C CA . ALA A 1 86 ? -8.594 15.718 8.483 1.00 97.94 86 ALA A CA 1
ATOM 633 C C . ALA A 1 86 ? -9.907 15.539 7.701 1.00 97.94 86 ALA A C 1
ATOM 635 O O . ALA A 1 86 ? -10.973 15.466 8.310 1.00 97.94 86 ALA A O 1
ATOM 636 N N . GLN A 1 87 ? -9.838 15.443 6.370 1.00 98.25 87 GLN A N 1
ATOM 637 C CA . GLN A 1 87 ? -11.005 15.217 5.516 1.00 98.25 87 GLN A CA 1
ATOM 638 C C . GLN A 1 87 ? -11.592 13.807 5.677 1.00 98.25 87 GLN A C 1
ATOM 640 O O . GLN A 1 87 ? -12.812 13.641 5.648 1.00 98.25 87 GLN A O 1
ATOM 645 N N . LEU A 1 88 ? -10.737 12.790 5.798 1.00 98.62 88 LEU A N 1
ATOM 646 C CA . LEU A 1 88 ? -11.149 11.389 5.704 1.00 98.62 88 LEU A CA 1
ATOM 647 C C . LEU A 1 88 ? -11.325 10.714 7.062 1.00 98.62 88 LEU A C 1
ATOM 649 O O . LEU A 1 88 ? -12.020 9.710 7.150 1.00 98.62 88 LEU A O 1
ATOM 653 N N . ARG A 1 89 ? -10.714 11.207 8.136 1.00 98.62 89 ARG A N 1
ATOM 654 C CA . ARG A 1 89 ? -10.757 10.552 9.448 1.00 98.62 89 ARG A CA 1
ATOM 655 C C . ARG A 1 89 ? -12.127 10.721 10.112 1.00 98.62 89 ARG A C 1
ATOM 657 O O . ARG A 1 89 ? -12.573 11.843 10.349 1.00 98.62 89 ARG A O 1
ATOM 664 N N . LYS A 1 90 ? -12.782 9.617 10.502 1.00 98.62 90 LYS A N 1
ATOM 665 C CA . LYS A 1 90 ? -13.947 9.692 11.406 1.00 98.62 90 LYS A CA 1
ATOM 666 C C . LYS A 1 90 ? -13.524 10.267 12.768 1.00 98.62 90 LYS A C 1
ATOM 668 O O . LYS A 1 90 ? -12.411 9.987 13.217 1.00 98.62 90 LYS A O 1
ATOM 673 N N . PRO A 1 91 ? -14.392 11.009 13.481 1.00 97.75 91 PRO A N 1
ATOM 674 C CA . PRO A 1 91 ? -14.067 11.522 14.811 1.00 97.75 91 PRO A CA 1
ATOM 675 C C . PRO A 1 91 ? -13.555 10.419 15.750 1.00 97.75 91 PRO A C 1
ATOM 677 O O . PRO A 1 91 ? -14.227 9.410 15.952 1.00 97.75 91 PRO A O 1
ATOM 680 N N . GLY A 1 92 ? -12.354 10.604 16.304 1.00 96.06 92 GLY A N 1
ATOM 681 C CA . GLY A 1 92 ? -11.725 9.653 17.227 1.00 96.06 92 GLY A CA 1
ATOM 682 C C . GLY A 1 92 ? -11.124 8.392 16.590 1.00 96.06 92 GLY A C 1
ATOM 683 O O . GLY A 1 92 ? -10.557 7.580 17.318 1.00 96.06 92 GLY A O 1
ATOM 684 N N . ALA A 1 93 ? -11.200 8.209 15.266 1.00 98.69 93 ALA A N 1
ATOM 685 C CA . ALA A 1 93 ? -10.557 7.073 14.603 1.00 98.69 93 ALA A CA 1
ATOM 686 C C . ALA A 1 93 ? -9.024 7.123 14.783 1.00 98.69 93 ALA A C 1
ATOM 688 O O . ALA A 1 93 ? -8.450 8.212 14.757 1.00 98.69 93 ALA A O 1
ATOM 689 N N . PRO A 1 94 ? -8.325 5.996 14.977 1.00 98.81 94 PRO A N 1
ATOM 690 C CA . PRO A 1 94 ? -6.867 5.976 15.076 1.00 98.81 94 PRO A CA 1
ATOM 691 C C . PRO A 1 94 ? -6.183 6.373 13.758 1.00 98.81 94 PRO A C 1
ATOM 693 O O . PRO A 1 94 ? -6.587 5.945 12.675 1.00 98.81 94 PRO A O 1
ATOM 696 N N . VAL A 1 95 ? -5.104 7.148 13.880 1.00 98.94 95 VAL A N 1
ATOM 697 C CA . VAL A 1 95 ? -4.095 7.353 12.831 1.00 98.94 95 VAL A CA 1
ATOM 698 C C . VAL A 1 95 ? -2.827 6.674 13.323 1.00 98.94 95 VAL A C 1
ATOM 700 O O . VAL A 1 95 ? -2.267 7.104 14.326 1.00 98.94 95 VAL A O 1
ATOM 703 N N . VAL A 1 96 ? -2.402 5.600 12.673 1.00 98.88 96 VAL A N 1
ATOM 704 C CA . VAL A 1 96 ? -1.213 4.830 13.053 1.00 98.88 96 VAL A CA 1
ATOM 705 C C . VAL A 1 96 ? -0.073 5.218 12.129 1.00 98.88 96 VAL A C 1
ATOM 707 O O . VAL A 1 96 ? -0.245 5.263 10.911 1.00 98.88 96 VAL A O 1
ATOM 710 N N . LEU A 1 97 ? 1.076 5.544 12.710 1.00 98.75 97 LEU A N 1
ATOM 711 C CA . LEU A 1 97 ? 2.184 6.145 11.979 1.00 98.75 97 LEU A CA 1
ATOM 712 C C . LEU A 1 97 ? 3.541 5.835 12.623 1.00 98.75 97 LEU A C 1
ATOM 714 O O . LEU A 1 97 ? 3.622 5.257 13.708 1.00 98.75 97 LEU A O 1
ATOM 718 N N . THR A 1 98 ? 4.624 6.211 11.946 1.00 98.06 98 THR A N 1
ATOM 719 C CA . THR A 1 98 ? 5.991 6.029 12.454 1.00 98.06 98 THR A CA 1
ATOM 720 C C . THR A 1 98 ? 6.351 7.113 13.471 1.00 98.06 98 THR A C 1
ATOM 722 O O . THR A 1 98 ? 5.780 8.204 13.478 1.00 98.06 98 THR A O 1
ATOM 725 N N . ALA A 1 99 ? 7.367 6.878 14.307 1.00 97.50 99 ALA A N 1
ATOM 726 C CA . ALA A 1 99 ? 7.865 7.908 15.226 1.00 97.50 99 ALA A CA 1
ATOM 727 C C . ALA A 1 99 ? 8.316 9.187 14.491 1.00 97.50 99 ALA A C 1
ATOM 729 O O . ALA A 1 99 ? 8.175 10.295 15.012 1.00 97.50 99 ALA A O 1
ATOM 730 N N . LYS A 1 100 ? 8.825 9.038 13.261 1.00 97.25 100 LYS A N 1
ATOM 731 C CA . LYS A 1 100 ? 9.238 10.153 12.409 1.00 97.25 100 LYS A CA 1
ATOM 732 C C . LYS A 1 100 ? 8.038 10.987 11.952 1.00 97.25 100 LYS A C 1
ATOM 734 O O . LYS A 1 100 ? 8.032 12.200 12.163 1.00 97.25 100 LYS A O 1
ATOM 739 N N . ALA A 1 101 ? 7.002 10.334 11.423 1.00 97.75 101 ALA A N 1
ATOM 740 C CA . ALA A 1 101 ? 5.753 10.977 11.019 1.00 97.75 101 ALA A CA 1
ATOM 741 C C . ALA A 1 101 ? 5.040 11.658 12.203 1.00 97.75 101 ALA A C 1
ATOM 743 O O . ALA A 1 101 ? 4.497 12.753 12.054 1.00 97.75 101 ALA A O 1
ATOM 744 N N . HIS A 1 102 ? 5.118 11.080 13.407 1.00 98.31 102 HIS A N 1
ATOM 745 C CA . HIS A 1 102 ? 4.541 11.665 14.623 1.00 98.31 102 HIS A CA 1
ATOM 746 C C . HIS A 1 102 ? 5.116 13.054 14.940 1.00 98.31 102 HIS A C 1
ATOM 748 O O . HIS A 1 102 ? 4.422 13.919 15.473 1.00 98.31 102 HIS A O 1
ATOM 754 N N . GLY A 1 103 ? 6.385 13.297 14.595 1.00 96.56 103 GLY A N 1
ATOM 755 C CA . GLY A 1 103 ? 7.013 14.610 14.753 1.00 96.56 103 GLY A CA 1
ATOM 756 C C . GLY A 1 103 ? 6.349 15.715 13.923 1.00 96.56 103 GLY A C 1
ATOM 757 O O . GLY A 1 103 ? 6.463 16.886 14.276 1.00 96.56 103 GLY A O 1
ATOM 758 N N . GLN A 1 104 ? 5.642 15.349 12.849 1.00 96.19 104 GLN A N 1
ATOM 759 C CA . GLN A 1 104 ? 4.892 16.263 11.985 1.00 96.19 104 GLN A CA 1
ATOM 760 C C . GLN A 1 104 ? 3.370 16.202 12.233 1.00 96.19 104 GLN A C 1
ATOM 762 O O . GLN A 1 104 ? 2.666 17.177 11.973 1.00 96.19 104 GLN A O 1
ATOM 767 N N . PHE A 1 105 ? 2.864 15.084 12.767 1.00 97.62 105 PHE A N 1
ATOM 768 C CA . PHE A 1 105 ? 1.461 14.878 13.132 1.00 97.62 105 PHE A CA 1
ATOM 769 C C . PHE A 1 105 ? 1.345 14.242 14.527 1.00 97.62 105 PHE A C 1
ATOM 771 O O . PHE A 1 105 ? 1.392 13.024 14.686 1.00 97.62 105 PHE A O 1
ATOM 778 N N . SER A 1 106 ? 1.172 15.076 15.555 1.00 97.38 106 SER A N 1
ATOM 779 C CA . SER A 1 106 ? 1.224 14.652 16.965 1.00 97.38 106 SER A CA 1
ATOM 780 C C . SER A 1 106 ? -0.038 13.956 17.488 1.00 97.38 106 SER A C 1
ATOM 782 O O . SER A 1 106 ? -0.057 13.512 18.629 1.00 97.38 106 SER A O 1
ATOM 784 N N . ASP A 1 107 ? -1.112 13.914 16.699 1.00 97.50 107 ASP A N 1
ATOM 785 C CA . ASP A 1 107 ? -2.377 13.235 17.038 1.00 97.50 107 ASP A CA 1
ATOM 786 C C . ASP A 1 107 ? -2.438 11.813 16.438 1.00 97.50 107 ASP A C 1
ATOM 788 O O . ASP A 1 107 ? -3.502 11.270 16.131 1.00 97.50 107 ASP A O 1
ATOM 792 N N . GLY A 1 108 ? -1.264 11.226 16.193 1.00 98.00 108 GLY A N 1
ATOM 793 C CA . GLY A 1 108 ? -1.101 9.855 15.730 1.00 98.00 108 GLY A CA 1
ATOM 794 C C . GLY A 1 108 ? -0.648 8.914 16.843 1.00 98.00 108 GLY A C 1
ATOM 795 O O . GLY A 1 108 ? -0.135 9.330 17.877 1.00 98.00 108 GLY A O 1
ATOM 796 N N . ILE A 1 109 ? -0.810 7.619 16.608 1.00 98.81 109 ILE A N 1
ATOM 797 C CA . ILE A 1 109 ? -0.339 6.547 17.477 1.00 98.81 109 ILE A CA 1
ATOM 798 C C . ILE A 1 109 ? 0.898 5.939 16.825 1.00 98.81 109 ILE A C 1
ATOM 800 O O . ILE A 1 109 ? 0.840 5.460 15.691 1.00 98.81 109 ILE A O 1
ATOM 804 N N . VAL A 1 110 ? 2.019 5.975 17.540 1.00 98.69 110 VAL A N 1
ATOM 805 C CA . VAL A 1 110 ? 3.285 5.428 17.050 1.00 98.69 110 VAL A CA 1
ATOM 806 C C . VAL A 1 110 ? 3.276 3.908 17.146 1.00 98.69 110 VAL A C 1
ATOM 808 O O . VAL A 1 110 ? 2.941 3.357 18.194 1.00 98.69 110 VAL A O 1
ATOM 811 N N . ILE A 1 111 ? 3.704 3.251 16.070 1.00 98.38 111 ILE A N 1
ATOM 812 C CA . ILE A 1 111 ? 4.083 1.837 16.069 1.00 98.38 111 ILE A CA 1
ATOM 813 C C . ILE A 1 111 ? 5.464 1.679 15.423 1.00 98.38 111 ILE A C 1
ATOM 815 O O . ILE A 1 111 ? 5.757 2.282 14.384 1.00 98.38 111 ILE A O 1
ATOM 819 N N . SER A 1 112 ? 6.333 0.903 16.061 1.00 98.00 112 SER A N 1
ATOM 820 C CA . SER A 1 112 ? 7.714 0.677 15.624 1.00 98.00 112 SER A CA 1
ATOM 821 C C . SER A 1 112 ? 7.809 -0.520 14.680 1.00 98.00 112 SER A C 1
ATOM 823 O O . SER A 1 112 ? 6.980 -1.426 14.729 1.00 98.00 112 SER A O 1
ATOM 825 N N . ASN A 1 113 ? 8.855 -0.572 13.848 1.00 98.12 113 ASN A N 1
ATOM 826 C CA . ASN A 1 113 ? 9.141 -1.752 13.024 1.00 98.12 113 ASN A CA 1
ATOM 827 C C . ASN A 1 113 ? 9.157 -3.034 13.886 1.00 98.12 113 ASN A C 1
ATOM 829 O O . ASN A 1 113 ? 9.866 -3.098 14.891 1.00 98.12 113 ASN A O 1
ATOM 833 N N . GLY A 1 114 ? 8.430 -4.065 13.455 1.00 97.12 114 GLY A N 1
ATOM 834 C CA . GLY A 1 114 ? 8.330 -5.364 14.123 1.00 97.12 114 GLY A CA 1
ATOM 835 C C . GLY A 1 114 ? 7.262 -5.449 15.216 1.00 97.12 114 GLY A C 1
ATOM 836 O O . GLY A 1 114 ? 7.059 -6.530 15.761 1.00 97.12 114 GLY A O 1
ATOM 837 N N . GLU A 1 115 ? 6.581 -4.350 15.546 1.00 98.38 115 GLU A N 1
ATOM 838 C CA . GLU A 1 115 ? 5.481 -4.363 16.512 1.00 98.38 115 GLU A CA 1
ATOM 839 C C . GLU A 1 115 ? 4.146 -4.731 15.856 1.00 98.38 115 GLU A C 1
ATOM 841 O O . GLU A 1 115 ? 3.919 -4.518 14.663 1.00 98.38 115 GLU A O 1
ATOM 846 N N . SER A 1 116 ? 3.230 -5.255 16.668 1.00 98.50 116 SER A N 1
ATOM 847 C CA . SER A 1 116 ? 1.863 -5.576 16.261 1.00 98.50 116 SER A CA 1
ATOM 848 C C . SER A 1 116 ? 0.879 -5.050 17.296 1.00 98.50 116 SER A C 1
ATOM 850 O O . SER A 1 116 ? 1.156 -5.070 18.497 1.00 98.50 116 SER A O 1
ATOM 852 N N . SER A 1 117 ? -0.276 -4.573 16.846 1.00 98.56 117 SER A N 1
ATOM 853 C CA . SER A 1 117 ? -1.340 -4.084 17.723 1.00 98.56 117 SER A CA 1
ATOM 854 C C . SER A 1 117 ? -2.699 -4.160 17.027 1.00 98.56 117 SER A C 1
ATOM 856 O O . SER A 1 117 ? -2.795 -4.501 15.850 1.00 98.56 117 SER A O 1
ATOM 858 N N . VAL A 1 118 ? -3.768 -3.854 17.760 1.00 98.69 118 VAL A N 1
ATOM 859 C CA . VAL A 1 118 ? -5.137 -3.848 17.240 1.00 98.69 118 VAL A CA 1
ATOM 860 C C . VAL A 1 118 ? -5.689 -2.429 17.268 1.00 98.69 118 VAL A C 1
ATOM 862 O O . VAL A 1 118 ? -5.810 -1.818 18.329 1.00 98.69 118 VAL A O 1
ATOM 865 N N . PHE A 1 119 ? -6.098 -1.926 16.105 1.00 98.31 119 PHE A N 1
ATOM 866 C CA . PHE A 1 119 ? -6.665 -0.589 15.946 1.00 98.31 119 PHE A CA 1
ATOM 867 C C . PHE A 1 119 ? -8.031 -0.672 15.289 1.00 98.31 119 PHE A C 1
ATOM 869 O O . PHE A 1 119 ? -8.197 -1.309 14.255 1.00 98.31 119 PHE A O 1
ATOM 876 N N . ALA A 1 120 ? -9.038 -0.055 15.908 1.00 96.38 120 ALA A N 1
ATOM 877 C CA . ALA A 1 120 ? -10.422 -0.128 15.438 1.00 96.38 120 ALA A CA 1
ATOM 878 C C . ALA A 1 120 ? -10.938 -1.575 15.221 1.00 96.38 120 ALA A C 1
ATOM 880 O O . ALA A 1 120 ? -11.874 -1.779 14.448 1.00 96.38 120 ALA A O 1
ATOM 881 N N . GLY A 1 121 ? -10.371 -2.565 15.924 1.00 95.88 121 GLY A N 1
ATOM 882 C CA . GLY A 1 121 ? -10.696 -3.990 15.772 1.00 95.88 121 GLY A CA 1
ATOM 883 C C . GLY A 1 121 ? -9.956 -4.706 14.635 1.00 95.88 121 GLY A C 1
ATOM 884 O O . GLY A 1 121 ? -10.314 -5.834 14.317 1.00 95.88 121 GLY A O 1
ATOM 885 N N . ILE A 1 122 ? -8.955 -4.065 14.027 1.00 98.25 122 ILE A N 1
ATOM 886 C CA . ILE A 1 122 ? -8.135 -4.597 12.934 1.00 98.25 122 ILE A CA 1
ATOM 887 C C . ILE A 1 122 ? -6.737 -4.872 13.481 1.00 98.25 122 ILE A C 1
ATOM 889 O O . ILE A 1 122 ? -6.128 -3.986 14.081 1.00 98.25 122 ILE A O 1
ATOM 893 N N . GLU A 1 123 ? -6.241 -6.089 13.288 1.00 98.62 123 GLU A N 1
ATOM 894 C CA . GLU A 1 123 ? -4.850 -6.438 13.581 1.00 98.62 123 GLU A CA 1
ATOM 895 C C . GLU A 1 123 ? -3.928 -5.767 12.559 1.00 98.62 123 GLU A C 1
ATOM 897 O O . GLU A 1 123 ? -4.161 -5.867 11.351 1.00 98.62 123 GLU A O 1
ATOM 902 N N . VAL A 1 124 ? -2.910 -5.070 13.060 1.00 98.88 124 VAL A N 1
ATOM 903 C CA . VAL A 1 124 ? -1.914 -4.341 12.274 1.00 98.88 124 VAL A CA 1
ATOM 904 C C . VAL A 1 124 ? -0.523 -4.744 12.747 1.00 98.88 124 VAL A C 1
ATOM 906 O O . VAL A 1 124 ? -0.207 -4.615 13.930 1.00 98.88 124 VAL A O 1
ATOM 909 N N . GLU A 1 125 ? 0.323 -5.175 11.818 1.00 98.81 125 GLU A N 1
ATOM 910 C CA . GLU A 1 125 ? 1.742 -5.457 12.042 1.00 98.81 125 GLU A CA 1
ATOM 911 C C . GLU A 1 125 ? 2.582 -4.436 11.279 1.00 98.81 125 GLU A C 1
ATOM 913 O O . GLU A 1 125 ? 2.394 -4.254 10.076 1.00 98.81 125 GLU A O 1
ATOM 918 N N . ALA A 1 126 ? 3.517 -3.779 11.957 1.00 98.75 126 ALA A N 1
ATOM 919 C CA . ALA A 1 126 ? 4.462 -2.869 11.333 1.00 98.75 126 ALA A CA 1
ATOM 920 C C . ALA A 1 126 ? 5.699 -3.636 10.853 1.00 98.75 126 ALA A C 1
ATOM 922 O O . ALA A 1 126 ? 6.362 -4.335 11.617 1.00 98.75 126 ALA A O 1
ATOM 923 N N . VAL A 1 127 ? 6.048 -3.472 9.584 1.00 98.62 127 VAL A N 1
ATOM 924 C CA . VAL A 1 127 ? 7.202 -4.103 8.933 1.00 98.62 127 VAL A CA 1
ATOM 925 C C . VAL A 1 127 ? 8.217 -3.016 8.602 1.00 98.62 127 VAL A C 1
ATOM 927 O O . VAL A 1 127 ? 7.837 -1.905 8.249 1.00 98.62 127 VAL A O 1
ATOM 930 N N . GLY A 1 128 ? 9.514 -3.303 8.706 1.00 97.50 128 GLY A N 1
ATOM 931 C CA . GLY A 1 128 ? 10.531 -2.332 8.299 1.00 97.50 128 GLY A CA 1
ATOM 932 C C . GLY A 1 128 ? 10.429 -1.978 6.815 1.00 97.50 128 GLY A C 1
ATOM 933 O O . GLY A 1 128 ? 10.345 -2.871 5.977 1.00 97.50 128 GLY A O 1
ATOM 934 N N . ALA A 1 129 ? 10.478 -0.683 6.500 1.00 97.00 129 ALA A N 1
ATOM 935 C CA . ALA A 1 129 ? 10.551 -0.158 5.138 1.00 97.00 129 ALA A CA 1
ATOM 936 C C . ALA A 1 129 ? 11.750 0.795 5.045 1.00 97.00 129 ALA A C 1
ATOM 938 O O . ALA A 1 129 ? 11.791 1.803 5.745 1.00 97.00 129 ALA A O 1
ATOM 939 N N . TYR A 1 130 ? 12.775 0.448 4.261 1.00 94.69 130 TYR A N 1
ATOM 940 C CA . TYR A 1 130 ? 13.995 1.259 4.159 1.00 94.69 130 TYR A CA 1
ATOM 941 C C . TYR A 1 130 ? 14.826 0.950 2.913 1.00 94.69 130 TYR A C 1
ATOM 943 O O . TYR A 1 130 ? 14.685 -0.103 2.291 1.00 94.69 130 TYR A O 1
ATOM 951 N N . ASP A 1 131 ? 15.719 1.876 2.568 1.00 90.31 131 ASP A N 1
ATOM 952 C CA . ASP A 1 131 ? 16.690 1.702 1.488 1.00 90.31 131 ASP A CA 1
ATOM 953 C C . ASP A 1 131 ? 17.871 0.833 1.958 1.00 90.31 131 ASP A C 1
ATOM 955 O O . ASP A 1 131 ? 18.480 1.081 3.002 1.00 90.31 131 ASP A O 1
ATOM 959 N N . MET A 1 132 ? 18.233 -0.165 1.156 1.00 85.75 132 MET A N 1
ATOM 960 C CA . MET A 1 132 ? 19.415 -1.016 1.337 1.00 85.75 132 MET A CA 1
ATOM 961 C C . MET A 1 132 ? 20.565 -0.624 0.406 1.00 85.75 132 MET A C 1
ATOM 963 O O . MET A 1 132 ? 21.728 -0.936 0.679 1.00 85.75 132 MET A O 1
ATOM 967 N N . THR A 1 133 ? 20.257 0.047 -0.704 1.00 79.81 133 THR A N 1
ATOM 968 C CA . THR A 1 133 ? 21.242 0.483 -1.686 1.00 79.81 133 THR A CA 1
ATOM 969 C C . THR A 1 133 ? 22.248 1.445 -1.031 1.00 79.81 133 THR A C 1
ATOM 971 O O . THR A 1 133 ? 21.840 2.485 -0.500 1.00 79.81 133 THR A O 1
ATOM 974 N N . PRO A 1 134 ? 23.569 1.168 -1.109 1.00 78.94 134 PRO A N 1
ATOM 975 C CA . PRO A 1 134 ? 24.596 1.987 -0.469 1.00 78.94 134 PRO A CA 1
ATOM 976 C C . PRO A 1 134 ? 24.524 3.475 -0.836 1.00 78.94 134 PRO A C 1
ATOM 978 O O . PRO A 1 134 ? 24.318 3.843 -1.993 1.00 78.94 134 PRO A O 1
ATOM 981 N N . GLY A 1 135 ? 24.768 4.342 0.146 1.00 81.50 135 GLY A N 1
ATOM 982 C CA . GLY A 1 135 ? 24.735 5.796 -0.010 1.00 81.50 135 GLY A CA 1
ATOM 983 C C . GLY A 1 135 ? 23.921 6.460 1.094 1.00 81.50 135 GLY A C 1
ATOM 984 O O . GLY A 1 135 ? 23.603 5.828 2.096 1.00 81.50 135 GLY A O 1
ATOM 985 N N . LEU A 1 136 ? 23.594 7.742 0.915 1.00 84.00 136 LEU A N 1
ATOM 986 C CA . LEU A 1 136 ? 22.625 8.410 1.782 1.00 84.00 136 LEU A CA 1
ATOM 987 C C . LEU A 1 136 ? 21.227 7.848 1.452 1.00 84.00 136 LEU A C 1
ATOM 989 O O . LEU A 1 136 ? 20.816 7.980 0.291 1.00 84.00 136 LEU A O 1
ATOM 993 N N . PRO A 1 137 ? 20.530 7.194 2.398 1.00 87.56 137 PRO A N 1
ATOM 994 C CA . PRO A 1 137 ? 19.185 6.686 2.156 1.00 87.56 137 PRO A CA 1
ATOM 995 C C . PRO A 1 137 ? 18.184 7.843 2.069 1.00 87.56 137 PRO A C 1
ATOM 997 O O . PRO A 1 137 ? 18.349 8.865 2.738 1.00 87.56 137 PRO A O 1
ATOM 1000 N N . TYR A 1 138 ? 17.152 7.673 1.244 1.00 87.06 138 TYR A N 1
ATOM 1001 C CA . TYR A 1 138 ? 15.951 8.508 1.289 1.00 87.06 138 TYR A CA 1
ATOM 1002 C C . TYR A 1 138 ? 15.024 8.044 2.407 1.00 87.06 138 TYR A C 1
ATOM 1004 O O . TYR A 1 138 ? 14.449 8.885 3.087 1.00 87.06 138 TYR A O 1
ATOM 1012 N N . HIS A 1 139 ? 14.968 6.728 2.632 1.00 91.56 139 HIS A N 1
ATOM 1013 C CA . HIS A 1 139 ? 14.194 6.103 3.703 1.00 91.56 139 HIS A CA 1
ATOM 1014 C C . HIS A 1 139 ? 15.147 5.346 4.644 1.00 91.56 139 HIS A C 1
ATOM 1016 O O . HIS A 1 139 ? 15.523 4.203 4.357 1.00 91.56 139 HIS A O 1
ATOM 1022 N N . PRO A 1 140 ? 15.638 5.981 5.727 1.00 93.81 140 PRO A N 1
ATOM 1023 C CA . PRO A 1 140 ? 16.520 5.332 6.693 1.00 93.81 140 PRO A CA 1
ATOM 1024 C C . PRO A 1 140 ? 15.823 4.188 7.445 1.00 93.81 140 PRO A C 1
ATOM 1026 O O . PRO A 1 140 ? 14.631 4.251 7.747 1.00 93.81 140 PRO A O 1
ATOM 1029 N N . LYS A 1 141 ? 16.589 3.152 7.816 1.00 92.94 141 LYS A N 1
ATOM 1030 C CA . LYS A 1 141 ? 16.080 2.044 8.638 1.00 92.94 141 LYS A CA 1
ATOM 1031 C C . LYS A 1 141 ? 15.505 2.565 9.960 1.00 92.94 141 LYS A C 1
ATOM 1033 O O . LYS A 1 141 ? 16.202 3.255 10.700 1.00 92.94 141 LYS A O 1
ATOM 1038 N N . GLY A 1 142 ? 14.263 2.178 10.257 1.00 93.25 142 GLY A N 1
ATOM 1039 C CA . GLY A 1 142 ? 13.539 2.566 11.470 1.00 93.25 142 GLY A CA 1
ATOM 1040 C C . GLY A 1 142 ? 12.707 3.848 11.356 1.00 93.25 142 GLY A C 1
ATOM 1041 O O . GLY A 1 142 ? 12.039 4.198 12.325 1.00 93.25 142 GLY A O 1
ATOM 1042 N N . GLU A 1 143 ? 12.727 4.548 10.214 1.00 96.75 143 GLU A N 1
ATOM 1043 C CA . GLU A 1 143 ? 11.959 5.793 10.034 1.00 96.75 143 GLU A CA 1
ATOM 1044 C C . GLU A 1 143 ? 10.628 5.598 9.287 1.00 96.75 143 GLU A C 1
ATOM 1046 O O . GLU A 1 143 ? 9.683 6.348 9.549 1.00 96.75 143 GLU A O 1
ATOM 1051 N N . ALA A 1 144 ? 10.521 4.555 8.455 1.00 97.94 144 ALA A N 1
ATOM 1052 C CA . ALA A 1 144 ? 9.307 4.186 7.727 1.00 97.94 144 ALA A CA 1
ATOM 1053 C C . ALA A 1 144 ? 8.811 2.768 8.081 1.00 97.94 144 ALA A C 1
ATOM 1055 O O . ALA A 1 144 ? 9.578 1.901 8.520 1.00 97.94 144 ALA A O 1
ATOM 1056 N N . ASN A 1 145 ? 7.513 2.543 7.877 1.00 98.50 145 ASN A N 1
ATOM 1057 C CA . ASN A 1 145 ? 6.806 1.283 8.100 1.00 98.50 145 ASN A CA 1
ATOM 1058 C C . ASN A 1 145 ? 6.146 0.812 6.797 1.00 98.50 145 ASN A C 1
ATOM 1060 O O . ASN A 1 145 ? 5.472 1.588 6.132 1.00 98.50 145 ASN A O 1
ATOM 1064 N N . GLY A 1 146 ? 6.230 -0.477 6.489 1.00 98.38 146 GLY A N 1
ATOM 1065 C CA . GLY A 1 146 ? 5.141 -1.178 5.813 1.00 98.38 146 GLY A CA 1
ATOM 1066 C C . GLY A 1 146 ? 4.126 -1.681 6.844 1.00 98.38 146 GLY A C 1
ATOM 1067 O O . GLY A 1 146 ? 4.443 -1.763 8.032 1.00 98.38 146 GLY A O 1
ATOM 1068 N N . TYR A 1 147 ? 2.926 -2.057 6.410 1.00 98.88 147 TYR A N 1
ATOM 1069 C CA . TYR A 1 147 ? 1.904 -2.627 7.290 1.00 98.88 147 TYR A CA 1
ATOM 1070 C C . TYR A 1 147 ? 1.305 -3.904 6.722 1.00 98.88 147 TYR A C 1
ATOM 1072 O O . TYR A 1 147 ? 0.911 -3.937 5.557 1.00 98.88 147 TYR A O 1
ATOM 1080 N N . VAL A 1 148 ? 1.171 -4.933 7.555 1.00 98.88 148 VAL A N 1
ATOM 1081 C CA . VAL A 1 148 ? 0.247 -6.041 7.296 1.00 98.88 148 VAL A CA 1
ATOM 1082 C C . VAL A 1 148 ? -1.031 -5.784 8.078 1.00 98.88 148 VAL A C 1
ATOM 1084 O O . VAL A 1 148 ? -0.969 -5.500 9.271 1.00 98.88 148 VAL A O 1
ATOM 1087 N N . ILE A 1 149 ? -2.181 -5.881 7.413 1.00 98.75 149 ILE A N 1
ATOM 1088 C CA . ILE A 1 149 ? -3.494 -5.838 8.061 1.00 98.75 149 ILE A CA 1
ATOM 1089 C C . ILE A 1 149 ? -4.238 -7.156 7.859 1.00 98.75 149 ILE A C 1
ATOM 1091 O O . ILE A 1 149 ? -4.236 -7.708 6.754 1.00 98.75 149 ILE A O 1
ATOM 1095 N N . THR A 1 150 ? -4.902 -7.640 8.910 1.00 98.50 150 THR A N 1
ATOM 1096 C CA . THR A 1 150 ? -5.730 -8.855 8.848 1.00 98.50 150 THR A CA 1
ATOM 1097 C C . THR A 1 150 ? -7.214 -8.487 8.766 1.00 98.50 150 THR A C 1
ATOM 1099 O O . THR A 1 150 ? -7.756 -7.857 9.674 1.00 98.50 150 THR A O 1
ATOM 1102 N N . LEU A 1 151 ? -7.893 -8.902 7.692 1.00 98.25 151 LEU A N 1
ATOM 1103 C CA . LEU A 1 151 ? -9.318 -8.647 7.434 1.00 98.25 151 LEU A CA 1
ATOM 1104 C C . LEU A 1 151 ? -9.988 -9.921 6.906 1.00 98.25 151 LEU A C 1
ATOM 1106 O O . LEU A 1 151 ? -9.494 -10.505 5.949 1.00 98.25 151 LEU A O 1
ATOM 1110 N N . GLY A 1 152 ? -11.093 -10.374 7.508 1.00 96.94 152 GLY A N 1
ATOM 1111 C CA . GLY A 1 152 ? -11.871 -11.519 7.001 1.00 96.94 152 GLY A CA 1
ATOM 1112 C C . GLY A 1 152 ? -11.052 -12.796 6.744 1.00 96.94 152 GLY A C 1
ATOM 1113 O O . GLY A 1 152 ? -11.275 -13.495 5.752 1.00 96.94 152 GLY A O 1
ATOM 1114 N N . GLY A 1 153 ? -10.043 -13.058 7.584 1.00 97.06 153 GLY A N 1
ATOM 1115 C CA . GLY A 1 153 ? -9.112 -14.180 7.420 1.00 97.06 153 GLY A CA 1
ATOM 1116 C C . GLY A 1 153 ? -8.129 -14.030 6.249 1.00 97.06 153 GLY A C 1
ATOM 1117 O O . GLY A 1 153 ? -7.633 -15.035 5.743 1.00 97.06 153 GLY A O 1
ATOM 1118 N N . LYS A 1 154 ? -7.892 -12.803 5.770 1.00 97.94 154 LYS A N 1
ATOM 1119 C CA . LYS A 1 154 ? -6.911 -12.457 4.733 1.00 97.94 154 LYS A CA 1
ATOM 1120 C C . LYS A 1 154 ? -5.872 -11.489 5.284 1.00 97.94 154 LYS A C 1
ATOM 1122 O O . LYS A 1 154 ? -6.219 -10.599 6.059 1.00 97.94 154 LYS A O 1
ATOM 1127 N N . ARG A 1 155 ? -4.620 -11.633 4.854 1.00 98.56 155 ARG A N 1
ATOM 1128 C CA . ARG A 1 155 ? -3.490 -10.770 5.225 1.00 98.56 155 ARG A CA 1
ATOM 1129 C C . ARG A 1 155 ? -3.085 -9.908 4.036 1.00 98.56 155 ARG A C 1
ATOM 1131 O O . ARG A 1 155 ? -2.675 -10.422 2.995 1.00 98.56 155 ARG A O 1
ATOM 1138 N N . LEU A 1 156 ? -3.217 -8.594 4.182 1.00 98.62 156 LEU A N 1
ATOM 1139 C CA . LEU A 1 156 ? -2.907 -7.616 3.143 1.00 98.62 156 LEU A CA 1
ATOM 1140 C C . LEU A 1 156 ? -1.669 -6.828 3.563 1.00 98.62 156 LEU A C 1
ATOM 1142 O O . LEU A 1 156 ? -1.689 -6.167 4.597 1.00 98.62 156 LEU A O 1
ATOM 1146 N N . PHE A 1 157 ? -0.607 -6.886 2.766 1.00 98.69 157 PHE A N 1
ATOM 1147 C CA . PHE A 1 157 ? 0.640 -6.170 3.001 1.00 98.69 157 PHE A CA 1
ATOM 1148 C C . PHE A 1 157 ? 0.724 -4.908 2.139 1.00 98.69 157 PHE A C 1
ATOM 1150 O O . PHE A 1 157 ? 0.646 -4.983 0.916 1.00 98.69 157 PHE A O 1
ATOM 1157 N N . PHE A 1 158 ? 0.939 -3.760 2.771 1.00 98.50 158 PHE A N 1
ATOM 1158 C CA . PHE A 1 158 ? 1.224 -2.477 2.138 1.00 98.50 158 PHE A CA 1
ATOM 1159 C C . PHE A 1 158 ? 2.658 -2.091 2.474 1.00 98.50 158 PHE A C 1
ATOM 1161 O O . PHE A 1 158 ? 2.959 -1.740 3.611 1.00 98.50 158 PHE A O 1
ATOM 1168 N N . SER A 1 159 ? 3.559 -2.174 1.498 1.00 96.25 159 SER A N 1
ATOM 1169 C CA . SER A 1 159 ? 4.995 -2.028 1.757 1.00 96.25 159 SER A CA 1
ATOM 1170 C C . SER A 1 159 ? 5.438 -0.589 2.038 1.00 96.25 159 SER A C 1
ATOM 1172 O O . SER A 1 159 ? 6.538 -0.400 2.549 1.00 96.25 159 SER A O 1
ATOM 1174 N N . GLY A 1 160 ? 4.624 0.415 1.700 1.00 94.50 160 GLY A N 1
ATOM 1175 C CA . GLY A 1 160 ? 4.996 1.824 1.824 1.00 94.50 160 GLY A CA 1
ATOM 1176 C C . GLY A 1 160 ? 6.095 2.209 0.835 1.00 94.50 160 GLY A C 1
ATOM 1177 O O . GLY A 1 160 ? 5.834 2.350 -0.358 1.00 94.50 160 GLY A O 1
ATOM 1178 N N . VAL A 1 161 ? 7.315 2.367 1.346 1.00 93.19 161 VAL A N 1
ATOM 1179 C CA . VAL A 1 161 ? 8.517 2.830 0.632 1.00 93.19 161 VAL A CA 1
ATOM 1180 C C . VAL A 1 161 ? 9.671 1.828 0.786 1.00 93.19 161 VAL A C 1
ATOM 1182 O O . VAL A 1 161 ? 9.513 0.756 1.362 1.00 93.19 161 VAL A O 1
ATOM 1185 N N . GLY A 1 162 ? 10.857 2.173 0.283 1.00 89.25 162 GLY A N 1
ATOM 1186 C CA . GLY A 1 162 ? 12.073 1.374 0.464 1.00 89.25 162 GLY A CA 1
ATOM 1187 C C . GLY A 1 162 ? 12.206 0.150 -0.450 1.00 89.25 162 GLY A C 1
ATOM 1188 O O . GLY A 1 162 ? 11.498 -0.005 -1.445 1.00 89.25 162 GLY A O 1
ATOM 1189 N N . GLU A 1 163 ? 13.195 -0.683 -0.139 1.00 91.81 163 GLU A N 1
ATOM 1190 C CA . GLU A 1 163 ? 13.601 -1.862 -0.909 1.00 91.81 163 GLU A CA 1
ATOM 1191 C C . GLU A 1 163 ? 13.063 -3.171 -0.307 1.00 91.81 163 GLU A C 1
ATOM 1193 O O . GLU A 1 163 ? 12.417 -3.184 0.737 1.00 91.81 163 GLU A O 1
ATOM 1198 N N . CYS A 1 164 ? 13.346 -4.307 -0.954 1.00 90.62 164 CYS A N 1
ATOM 1199 C CA . CYS A 1 164 ? 12.997 -5.631 -0.435 1.00 90.62 164 CYS A CA 1
ATOM 1200 C C . CYS A 1 164 ? 13.879 -6.050 0.751 1.00 90.62 164 CYS A C 1
ATOM 1202 O O . CYS A 1 164 ? 14.796 -6.863 0.604 1.00 90.62 164 CYS A O 1
ATOM 1204 N N . VAL A 1 165 ? 13.626 -5.472 1.918 1.00 94.38 165 VAL A N 1
ATOM 1205 C CA . VAL A 1 165 ? 14.405 -5.725 3.132 1.00 94.38 165 VAL A CA 1
ATOM 1206 C C . VAL A 1 165 ? 14.165 -7.138 3.689 1.00 94.38 165 VAL A C 1
ATOM 1208 O O . VAL A 1 165 ? 13.130 -7.740 3.390 1.00 94.38 165 VAL A O 1
ATOM 1211 N N . PRO A 1 166 ? 15.077 -7.693 4.514 1.00 92.94 166 PRO A N 1
ATOM 1212 C CA . PRO A 1 166 ? 14.915 -9.033 5.087 1.00 92.94 166 PRO A CA 1
ATOM 1213 C C . PRO A 1 166 ? 13.593 -9.231 5.839 1.00 92.94 166 PRO A C 1
ATOM 1215 O O . PRO A 1 166 ? 13.010 -10.308 5.782 1.00 92.94 166 PRO A O 1
ATOM 1218 N N . GLU A 1 167 ? 13.096 -8.187 6.505 1.00 96.62 167 GLU A N 1
ATOM 1219 C CA . GLU A 1 167 ? 11.814 -8.203 7.208 1.00 96.62 167 GLU A CA 1
ATOM 1220 C C . GLU A 1 167 ? 10.627 -8.443 6.251 1.00 96.62 167 GLU A C 1
ATOM 1222 O O . GLU A 1 167 ? 9.708 -9.179 6.598 1.00 96.62 167 GLU A O 1
ATOM 1227 N N . ILE A 1 168 ? 10.673 -7.899 5.026 1.00 97.19 168 ILE A N 1
ATOM 1228 C CA . ILE A 1 168 ? 9.666 -8.141 3.975 1.00 97.19 168 ILE A CA 1
ATOM 1229 C C . ILE A 1 168 ? 9.821 -9.551 3.397 1.00 97.19 168 ILE A C 1
ATOM 1231 O O . ILE A 1 168 ? 8.834 -10.250 3.185 1.00 97.19 168 ILE A O 1
ATOM 1235 N N . GLN A 1 169 ? 11.061 -9.996 3.176 1.00 91.06 169 GLN A N 1
ATOM 1236 C CA . GLN A 1 169 ? 11.341 -11.338 2.649 1.00 91.06 169 GLN A CA 1
ATOM 1237 C C . GLN A 1 169 ? 10.893 -12.457 3.597 1.00 91.06 169 GLN A C 1
ATOM 1239 O O . GLN A 1 169 ? 10.612 -13.569 3.158 1.00 91.06 169 GLN A O 1
ATOM 1244 N N . ALA A 1 170 ? 10.841 -12.165 4.898 1.00 92.00 170 ALA A N 1
ATOM 1245 C CA . ALA A 1 170 ? 10.421 -13.096 5.937 1.00 92.00 170 ALA A CA 1
ATOM 1246 C C . ALA A 1 170 ? 8.895 -13.186 6.110 1.00 92.00 170 ALA A C 1
ATOM 1248 O O . ALA A 1 170 ? 8.434 -13.998 6.916 1.00 92.00 170 ALA A O 1
ATOM 1249 N N . LEU A 1 171 ? 8.111 -12.373 5.390 1.00 95.38 171 LEU A N 1
ATOM 1250 C CA . LEU A 1 171 ? 6.654 -12.420 5.466 1.00 95.38 171 LEU A CA 1
ATOM 1251 C C . LEU A 1 171 ? 6.123 -13.795 5.053 1.00 95.38 171 LEU A C 1
ATOM 1253 O O . LEU A 1 171 ? 6.671 -14.482 4.193 1.00 95.38 171 LEU A O 1
ATOM 1257 N N . GLN A 1 172 ? 5.018 -14.197 5.672 1.00 91.38 172 GLN A N 1
ATOM 1258 C CA . GLN A 1 172 ? 4.356 -15.465 5.391 1.00 91.38 172 GLN A CA 1
ATOM 1259 C C . GLN A 1 172 ? 2.851 -15.266 5.298 1.00 91.38 172 GLN A C 1
ATOM 1261 O O . GLN A 1 172 ? 2.277 -14.401 5.967 1.00 91.38 172 GLN A O 1
ATOM 1266 N N . ASN A 1 173 ? 2.219 -16.118 4.490 1.00 94.75 173 ASN A N 1
ATOM 1267 C CA . ASN A 1 173 ? 0.766 -16.190 4.343 1.00 94.75 173 ASN A CA 1
ATOM 1268 C C . ASN A 1 173 ? 0.138 -14.842 3.960 1.00 94.75 173 ASN A C 1
ATOM 1270 O O . ASN A 1 173 ? -0.924 -14.494 4.459 1.00 94.75 173 ASN A O 1
ATOM 1274 N N . ILE A 1 174 ? 0.813 -14.058 3.118 1.00 97.19 174 ILE A N 1
ATOM 1275 C CA . ILE A 1 174 ? 0.259 -12.809 2.596 1.00 97.19 174 ILE A CA 1
ATOM 1276 C C . ILE A 1 174 ? -0.668 -13.149 1.432 1.00 97.19 174 ILE A C 1
ATOM 1278 O O . ILE A 1 174 ? -0.252 -13.800 0.481 1.00 97.19 174 ILE A O 1
ATOM 1282 N N . ASP A 1 175 ? -1.918 -12.703 1.480 1.00 96.56 175 ASP A N 1
ATOM 1283 C CA . ASP A 1 175 ? -2.876 -12.912 0.393 1.00 96.56 175 ASP A CA 1
ATOM 1284 C C . ASP A 1 175 ? -2.740 -11.829 -0.680 1.00 96.56 175 ASP A C 1
ATOM 1286 O O . ASP A 1 175 ? -2.799 -12.113 -1.877 1.00 96.56 175 ASP A O 1
ATOM 1290 N N . VAL A 1 176 ? -2.521 -10.582 -0.257 1.00 96.25 176 VAL A N 1
ATOM 1291 C CA . VAL A 1 176 ? -2.384 -9.425 -1.148 1.00 96.25 176 VAL A CA 1
ATOM 1292 C C . VAL A 1 176 ? -1.149 -8.629 -0.768 1.00 96.25 176 VAL A C 1
ATOM 1294 O O . VAL A 1 176 ? -0.970 -8.314 0.404 1.00 96.25 176 VAL A O 1
ATOM 1297 N N . ALA A 1 177 ? -0.336 -8.245 -1.746 1.00 95.69 177 ALA A N 1
ATOM 1298 C CA . ALA A 1 177 ? 0.771 -7.318 -1.545 1.00 95.69 177 ALA A CA 1
ATOM 1299 C C . ALA A 1 177 ? 0.617 -6.070 -2.415 1.00 95.69 177 ALA A C 1
ATOM 1301 O O . ALA A 1 177 ? 0.356 -6.167 -3.612 1.00 95.69 1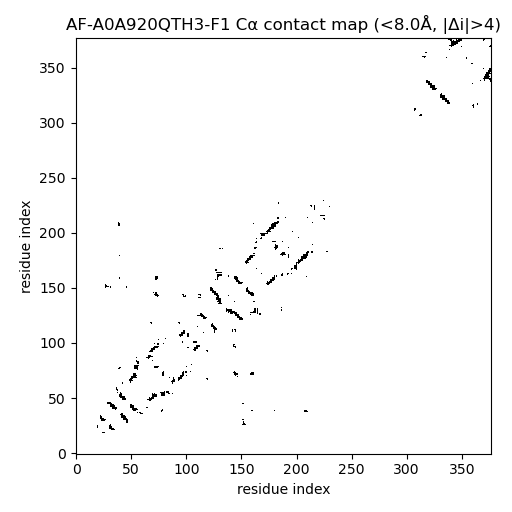77 ALA A O 1
ATOM 1302 N N . VAL A 1 178 ? 0.830 -4.899 -1.827 1.00 95.62 178 VAL A N 1
ATOM 1303 C CA . VAL A 1 178 ? 0.935 -3.612 -2.512 1.00 95.62 178 VAL A CA 1
ATOM 1304 C C . VAL A 1 178 ? 2.382 -3.143 -2.390 1.00 95.62 178 VAL A C 1
ATOM 1306 O O . VAL A 1 178 ? 2.836 -2.793 -1.299 1.00 95.62 178 VAL A O 1
ATOM 1309 N N . MET A 1 179 ? 3.112 -3.192 -3.505 1.00 93.50 179 MET A N 1
ATOM 1310 C CA . MET A 1 179 ? 4.560 -2.985 -3.553 1.00 93.50 179 MET A CA 1
ATOM 1311 C C . MET A 1 179 ? 4.929 -1.704 -4.315 1.00 93.50 179 MET A C 1
ATOM 1313 O O . MET A 1 179 ? 4.442 -1.508 -5.435 1.00 93.50 179 MET A O 1
ATOM 1317 N N . PRO A 1 180 ? 5.839 -0.872 -3.779 1.00 91.00 180 PRO A N 1
ATOM 1318 C CA . PRO A 1 180 ? 6.302 0.317 -4.468 1.00 91.00 180 PRO A CA 1
ATOM 1319 C C . PRO A 1 180 ? 7.308 -0.014 -5.566 1.00 91.00 180 PRO A C 1
ATOM 1321 O O . PRO A 1 180 ? 8.117 -0.930 -5.415 1.00 91.00 180 PRO A O 1
ATOM 1324 N N . MET A 1 181 ? 7.327 0.788 -6.637 1.00 82.06 181 MET A N 1
ATOM 1325 C CA . MET A 1 181 ? 8.468 0.812 -7.566 1.00 82.06 181 MET A CA 1
ATOM 1326 C C . MET A 1 181 ? 9.441 1.995 -7.326 1.00 82.06 181 MET A C 1
ATOM 1328 O O . MET A 1 181 ? 10.489 2.078 -7.957 1.00 82.06 181 MET A O 1
ATOM 1332 N N . ASN A 1 182 ? 9.159 2.903 -6.382 1.00 80.62 182 ASN A N 1
ATOM 1333 C CA . ASN A 1 182 ? 10.021 4.027 -5.953 1.00 80.62 182 ASN A CA 1
ATOM 1334 C C . ASN A 1 182 ? 10.721 4.792 -7.088 1.00 80.62 182 ASN A C 1
ATOM 1336 O O . ASN A 1 182 ? 11.889 5.175 -6.982 1.00 80.62 182 ASN A O 1
ATOM 1340 N N . LEU A 1 183 ? 10.019 5.020 -8.195 1.00 76.81 183 LEU A N 1
ATOM 1341 C CA . LEU A 1 183 ? 10.559 5.737 -9.349 1.00 76.81 183 LEU A CA 1
ATOM 1342 C C . LEU A 1 183 ? 10.115 7.198 -9.289 1.00 76.81 183 LEU A C 1
ATOM 1344 O O . LEU A 1 183 ? 8.923 7.437 -9.087 1.00 76.81 183 LEU A O 1
ATOM 1348 N N . PRO A 1 184 ? 11.029 8.171 -9.479 1.00 71.69 184 PRO A N 1
ATOM 1349 C CA . PRO A 1 184 ? 12.362 8.049 -10.089 1.00 71.69 184 PRO A CA 1
ATOM 1350 C C . PRO A 1 184 ? 13.541 8.001 -9.100 1.00 71.69 184 PRO A C 1
ATOM 1352 O O . PRO A 1 184 ? 14.692 8.107 -9.522 1.00 71.69 184 PRO A O 1
ATOM 1355 N N . VAL A 1 185 ? 13.282 7.897 -7.791 1.00 75.06 185 VAL A N 1
ATOM 1356 C CA . VAL A 1 185 ? 14.338 7.783 -6.761 1.00 75.06 185 VAL A CA 1
ATOM 1357 C C . VAL A 1 185 ? 15.174 6.514 -6.967 1.00 75.06 185 VAL A C 1
ATOM 1359 O O . VAL A 1 185 ? 16.343 6.466 -6.589 1.00 75.06 185 VAL A O 1
ATOM 1362 N N . ASP A 1 186 ? 14.583 5.537 -7.656 1.00 75.44 186 ASP A N 1
ATOM 1363 C CA . ASP A 1 186 ? 15.245 4.381 -8.238 1.00 75.44 186 ASP A CA 1
ATOM 1364 C C . ASP A 1 186 ? 15.816 3.427 -7.185 1.00 75.44 186 ASP A C 1
ATOM 1366 O O . ASP A 1 186 ? 16.858 2.798 -7.364 1.00 75.44 186 ASP A O 1
ATOM 1370 N N . ARG A 1 187 ? 15.102 3.335 -6.057 1.00 81.12 187 ARG A N 1
ATOM 1371 C CA . ARG A 1 187 ? 15.422 2.418 -4.960 1.00 81.12 187 ARG A CA 1
ATOM 1372 C C . ARG A 1 187 ? 14.830 1.038 -5.185 1.00 81.12 187 ARG A C 1
ATOM 1374 O O . ARG A 1 187 ? 15.506 0.063 -4.916 1.00 81.12 187 ARG A O 1
ATOM 1381 N N . MET A 1 188 ? 13.633 0.928 -5.763 1.00 84.38 188 MET A N 1
ATOM 1382 C CA . MET A 1 188 ? 12.927 -0.352 -5.879 1.00 84.38 188 MET A CA 1
ATOM 1383 C C . MET A 1 188 ? 12.428 -0.619 -7.304 1.00 84.38 188 MET A C 1
ATOM 1385 O O . MET A 1 188 ? 11.252 -0.519 -7.607 1.00 84.38 188 MET A O 1
ATOM 1389 N N . ARG A 1 189 ? 13.334 -0.958 -8.224 1.00 81.69 189 ARG A N 1
ATOM 1390 C CA . ARG A 1 189 ? 12.992 -1.192 -9.642 1.00 81.69 189 ARG A CA 1
ATOM 1391 C C . ARG A 1 189 ? 12.061 -2.405 -9.862 1.00 81.69 189 ARG A C 1
ATOM 1393 O O . ARG A 1 189 ? 12.027 -3.304 -9.022 1.00 81.69 189 ARG A O 1
ATOM 1400 N N . PRO A 1 190 ? 11.415 -2.523 -11.043 1.00 79.12 190 PRO A N 1
ATOM 1401 C CA . PRO A 1 190 ? 10.515 -3.641 -11.352 1.00 79.12 190 PRO A CA 1
ATOM 1402 C C . PRO A 1 190 ? 11.111 -5.044 -11.132 1.00 79.12 190 PRO A C 1
ATOM 1404 O O . PRO A 1 190 ? 10.451 -5.904 -10.556 1.00 79.12 190 PRO A O 1
ATOM 1407 N N . ILE A 1 191 ? 12.363 -5.283 -11.551 1.00 78.69 191 ILE A N 1
ATOM 1408 C CA . ILE A 1 191 ? 13.025 -6.591 -11.371 1.00 78.69 191 ILE A CA 1
ATOM 1409 C C . ILE A 1 191 ? 13.227 -6.911 -9.875 1.00 78.69 191 ILE A C 1
ATOM 1411 O O . ILE A 1 191 ? 12.759 -7.961 -9.443 1.00 78.69 191 ILE A O 1
ATOM 1415 N N . PRO A 1 192 ? 13.843 -6.035 -9.053 1.00 78.81 192 PRO A N 1
ATOM 1416 C CA . PRO A 1 192 ? 13.886 -6.211 -7.600 1.00 78.81 192 PRO A CA 1
ATOM 1417 C C . PRO A 1 192 ? 12.526 -6.455 -6.932 1.00 78.81 192 PRO A C 1
ATOM 1419 O O . PRO A 1 192 ? 12.448 -7.299 -6.042 1.00 78.81 192 PRO A O 1
ATOM 1422 N N . VAL A 1 193 ? 11.451 -5.779 -7.361 1.00 84.50 193 VAL A N 1
ATOM 1423 C CA . VAL A 1 193 ? 10.090 -6.053 -6.856 1.00 84.50 193 VAL A CA 1
ATOM 1424 C C . VAL A 1 193 ? 9.665 -7.482 -7.178 1.00 84.50 193 VAL A C 1
ATOM 1426 O O . VAL A 1 193 ? 9.201 -8.197 -6.290 1.00 84.50 193 VAL A O 1
ATOM 1429 N N . ALA A 1 194 ? 9.855 -7.923 -8.422 1.00 80.31 194 ALA A N 1
ATOM 1430 C CA . ALA A 1 194 ? 9.516 -9.280 -8.836 1.00 80.31 194 ALA A CA 1
ATOM 1431 C C . ALA A 1 194 ? 10.314 -10.340 -8.057 1.00 80.31 194 ALA A C 1
ATOM 1433 O O . ALA A 1 194 ? 9.733 -11.326 -7.609 1.00 80.31 194 ALA A O 1
ATOM 1434 N N . GLU A 1 195 ? 11.617 -10.130 -7.841 1.00 81.19 195 GLU A N 1
ATOM 1435 C CA . GLU A 1 195 ? 12.436 -11.026 -7.012 1.00 81.19 195 GLU A CA 1
ATOM 1436 C C . GLU A 1 195 ? 11.979 -11.032 -5.550 1.00 81.19 195 GLU A C 1
ATOM 1438 O O . GLU A 1 195 ? 11.923 -12.091 -4.928 1.00 81.19 195 GLU A O 1
ATOM 1443 N N . CYS A 1 196 ? 11.570 -9.879 -5.015 1.00 85.88 196 CYS A N 1
ATOM 1444 C CA . CYS A 1 196 ? 11.030 -9.783 -3.664 1.00 85.88 196 CYS A CA 1
ATOM 1445 C C . CYS A 1 196 ? 9.782 -10.645 -3.482 1.00 85.88 196 CYS A C 1
ATOM 1447 O O . CYS A 1 196 ? 9.688 -11.441 -2.551 1.00 85.88 196 CYS A O 1
ATOM 1449 N N . LEU A 1 197 ? 8.835 -10.535 -4.412 1.00 87.56 197 LEU A N 1
ATOM 1450 C CA . LEU A 1 197 ? 7.560 -11.246 -4.353 1.00 87.56 197 LEU A CA 1
ATOM 1451 C C . LEU A 1 197 ? 7.726 -12.772 -4.394 1.00 87.56 197 LEU A C 1
ATOM 1453 O O . LEU A 1 197 ? 6.876 -13.488 -3.870 1.00 87.56 197 LEU A O 1
ATOM 1457 N N . LYS A 1 198 ? 8.830 -13.291 -4.950 1.00 84.88 198 LYS A N 1
ATOM 1458 C CA . LYS A 1 198 ? 9.142 -14.731 -4.926 1.00 84.88 198 LYS A CA 1
ATOM 1459 C C . LYS A 1 198 ? 9.457 -15.256 -3.523 1.00 84.88 198 LYS A C 1
ATOM 1461 O O . LYS A 1 198 ? 9.352 -16.459 -3.307 1.00 84.88 198 LYS A O 1
ATOM 1466 N N . THR A 1 199 ? 9.838 -14.389 -2.585 1.00 84.81 199 THR A N 1
ATOM 1467 C CA . THR A 1 199 ? 10.249 -14.806 -1.234 1.00 84.81 199 THR A CA 1
ATOM 1468 C C . THR A 1 199 ? 9.066 -15.117 -0.315 1.00 84.81 199 THR A C 1
ATOM 1470 O O . THR A 1 199 ? 9.156 -16.054 0.471 1.00 84.81 199 THR A O 1
ATOM 1473 N N . PHE A 1 200 ? 7.937 -14.414 -0.475 1.00 86.38 200 PHE A N 1
ATOM 1474 C CA . PHE A 1 200 ? 6.737 -14.595 0.359 1.00 86.38 200 PHE A CA 1
ATOM 1475 C C . PHE A 1 200 ? 5.443 -14.888 -0.427 1.00 86.38 200 PHE A C 1
ATOM 1477 O O . PHE A 1 200 ? 4.415 -15.190 0.173 1.00 86.38 200 PHE A O 1
ATOM 1484 N N . MET A 1 201 ? 5.504 -14.859 -1.765 1.00 84.44 201 MET A N 1
ATOM 1485 C CA . MET A 1 201 ? 4.516 -15.397 -2.715 1.00 84.44 201 MET A CA 1
ATOM 1486 C C . MET A 1 201 ? 3.041 -15.030 -2.447 1.00 84.44 201 MET A C 1
ATOM 1488 O O . MET A 1 201 ? 2.222 -15.933 -2.251 1.00 84.44 201 MET A O 1
ATOM 1492 N N . PRO A 1 202 ? 2.660 -13.742 -2.505 1.00 89.44 202 PRO A N 1
ATOM 1493 C CA . PRO A 1 202 ? 1.264 -13.348 -2.359 1.00 89.44 202 PRO A CA 1
ATOM 1494 C C . PRO A 1 202 ? 0.396 -13.825 -3.530 1.00 89.44 202 PRO A C 1
ATOM 1496 O O . PRO A 1 202 ? 0.879 -13.990 -4.655 1.00 89.44 202 PRO A O 1
ATOM 1499 N N . ALA A 1 203 ? -0.899 -14.028 -3.280 1.00 85.12 203 ALA A N 1
ATOM 1500 C CA . ALA A 1 203 ? -1.846 -14.449 -4.315 1.00 85.12 203 ALA A CA 1
ATOM 1501 C C . ALA A 1 203 ? -2.190 -13.308 -5.288 1.00 85.12 203 ALA A C 1
ATOM 1503 O O . ALA A 1 203 ? -2.371 -13.547 -6.482 1.00 85.12 203 ALA A O 1
ATOM 1504 N N . VAL A 1 204 ? -2.254 -12.072 -4.784 1.00 86.62 204 VAL A N 1
ATOM 1505 C CA . VAL A 1 204 ? -2.551 -10.861 -5.559 1.00 86.62 204 VAL A CA 1
ATOM 1506 C C . VAL A 1 204 ? -1.475 -9.807 -5.313 1.00 86.62 204 VAL A C 1
ATOM 1508 O O . VAL A 1 204 ? -1.038 -9.606 -4.181 1.00 86.62 204 VAL A O 1
ATOM 1511 N N . VAL A 1 205 ? -1.063 -9.104 -6.370 1.00 87.81 205 VAL A N 1
ATOM 1512 C CA . VAL A 1 205 ? -0.060 -8.034 -6.295 1.00 87.81 205 VAL A CA 1
ATOM 1513 C C . VAL A 1 205 ? -0.585 -6.764 -6.949 1.00 87.81 205 VAL A C 1
ATOM 1515 O O . VAL A 1 205 ? -1.057 -6.794 -8.084 1.00 87.81 205 VAL A O 1
ATOM 1518 N N . TYR A 1 206 ? -0.426 -5.643 -6.254 1.00 86.75 206 TYR A N 1
ATOM 1519 C CA . TYR A 1 206 ? -0.583 -4.296 -6.786 1.00 86.75 206 TYR A CA 1
ATOM 1520 C C . TYR A 1 206 ? 0.763 -3.585 -6.776 1.00 86.75 206 TYR A C 1
ATOM 1522 O O . TYR A 1 206 ? 1.541 -3.726 -5.833 1.00 86.75 206 TYR A O 1
ATOM 1530 N N . LEU A 1 207 ? 1.016 -2.786 -7.807 1.00 89.12 207 LEU A N 1
ATOM 1531 C CA . LEU A 1 207 ? 2.191 -1.925 -7.878 1.00 89.12 207 LEU A CA 1
ATOM 1532 C C . LEU A 1 207 ? 1.777 -0.471 -7.659 1.00 89.12 207 LEU A C 1
ATOM 1534 O O . LEU A 1 207 ? 0.802 -0.013 -8.258 1.00 89.12 207 LEU A O 1
ATOM 1538 N N . ASN A 1 208 ? 2.518 0.252 -6.822 1.00 87.31 208 ASN A N 1
ATOM 1539 C CA . ASN A 1 208 ? 2.229 1.636 -6.451 1.00 87.31 208 ASN A CA 1
ATOM 1540 C C . ASN A 1 208 ? 3.519 2.488 -6.385 1.00 87.31 208 ASN A C 1
ATOM 1542 O O . ASN A 1 208 ? 4.612 2.011 -6.703 1.00 87.31 208 ASN A O 1
ATOM 1546 N N . HIS A 1 209 ? 3.392 3.771 -6.035 1.00 86.81 209 HIS A N 1
ATOM 1547 C CA . HIS A 1 209 ? 4.534 4.665 -5.780 1.00 86.81 209 HIS A CA 1
ATOM 1548 C C . HIS A 1 209 ? 5.572 4.755 -6.928 1.00 86.81 209 HIS A C 1
ATOM 1550 O O . HIS A 1 209 ? 6.773 4.538 -6.743 1.00 86.81 209 HIS A O 1
ATOM 1556 N N . TYR A 1 210 ? 5.121 5.038 -8.156 1.00 76.56 210 TYR A N 1
ATOM 1557 C CA . TYR A 1 210 ? 6.019 5.188 -9.306 1.00 76.56 210 TYR A CA 1
ATOM 1558 C C . TYR A 1 210 ? 5.551 6.211 -10.329 1.00 76.56 210 TYR A C 1
ATOM 1560 O O . TYR A 1 210 ? 4.358 6.388 -10.573 1.00 76.56 210 TYR A O 1
ATOM 1568 N N . ASP A 1 211 ? 6.530 6.848 -10.966 1.00 72.56 211 ASP A N 1
ATOM 1569 C CA . ASP A 1 211 ? 6.331 7.639 -12.171 1.00 72.56 211 ASP A CA 1
ATOM 1570 C C . ASP A 1 211 ? 6.277 6.728 -13.411 1.00 72.56 211 ASP A C 1
ATOM 1572 O O . ASP A 1 211 ? 7.241 6.033 -13.749 1.00 72.56 211 ASP A O 1
ATOM 1576 N N . ASN A 1 212 ? 5.133 6.738 -14.097 1.00 66.06 212 ASN A N 1
ATOM 1577 C CA . ASN A 1 212 ? 4.892 5.958 -15.314 1.00 66.06 212 ASN A CA 1
ATOM 1578 C C . ASN A 1 212 ? 5.938 6.228 -16.421 1.00 66.06 212 ASN A C 1
ATOM 1580 O O . ASN A 1 212 ? 6.483 5.264 -16.968 1.00 66.06 212 ASN A O 1
ATOM 1584 N N . PRO A 1 213 ? 6.255 7.491 -16.777 1.00 65.88 213 PRO A N 1
ATOM 1585 C CA . PRO A 1 213 ? 7.338 7.796 -17.713 1.00 65.88 213 PRO A CA 1
ATOM 1586 C C . PRO A 1 213 ? 8.694 7.188 -17.326 1.00 65.88 213 PRO A C 1
ATOM 1588 O O . PRO A 1 213 ? 9.379 6.632 -18.185 1.00 65.88 213 PRO A O 1
ATOM 1591 N N . HIS A 1 214 ? 9.086 7.251 -16.053 1.00 62.72 214 HIS A N 1
ATOM 1592 C CA . HIS A 1 214 ? 10.353 6.688 -15.587 1.00 62.72 214 HIS A CA 1
ATOM 1593 C C . HIS A 1 214 ? 10.368 5.157 -15.623 1.00 62.72 214 HIS A C 1
ATOM 1595 O O . HIS A 1 214 ? 11.349 4.570 -16.080 1.00 62.72 214 HIS A O 1
ATOM 1601 N N . ALA A 1 215 ? 9.275 4.508 -15.212 1.00 63.59 215 ALA A N 1
ATOM 1602 C CA . ALA A 1 215 ? 9.121 3.056 -15.318 1.00 63.59 215 ALA A CA 1
ATOM 1603 C C . ALA A 1 215 ? 9.297 2.573 -16.762 1.00 63.59 215 ALA A C 1
ATOM 1605 O O . ALA A 1 215 ? 9.995 1.592 -17.014 1.00 63.59 215 ALA A O 1
ATOM 1606 N N . ARG A 1 216 ? 8.724 3.312 -17.719 1.00 64.19 216 ARG A N 1
ATOM 1607 C CA . ARG A 1 216 ? 8.845 3.029 -19.153 1.00 64.19 216 ARG A CA 1
ATOM 1608 C C . ARG A 1 216 ? 10.274 3.178 -19.664 1.00 64.19 216 ARG A C 1
ATOM 1610 O O . ARG A 1 216 ? 10.745 2.309 -20.385 1.00 64.19 216 ARG A O 1
ATOM 1617 N N . TRP A 1 217 ? 10.975 4.238 -19.266 1.00 64.88 217 TRP A N 1
ATOM 1618 C CA . TRP A 1 217 ? 12.371 4.443 -19.662 1.00 64.88 217 TRP A CA 1
ATOM 1619 C C . TRP A 1 217 ? 13.294 3.304 -19.199 1.00 64.88 217 TRP A C 1
ATOM 1621 O O . TRP A 1 217 ? 14.214 2.922 -19.919 1.00 64.88 217 TRP A O 1
ATOM 1631 N N . LEU A 1 218 ? 13.039 2.722 -18.022 1.00 64.06 218 LEU A N 1
ATOM 1632 C CA . LEU A 1 218 ? 13.827 1.592 -17.519 1.00 64.06 218 LEU A CA 1
ATOM 1633 C C . LEU A 1 218 ? 13.651 0.308 -18.343 1.00 64.06 218 LEU A C 1
ATOM 1635 O O . LEU A 1 218 ? 14.567 -0.515 -18.362 1.00 64.06 218 LEU A O 1
ATOM 1639 N N . VAL A 1 219 ? 12.506 0.131 -19.009 1.00 64.06 219 VAL A N 1
ATOM 1640 C CA . VAL A 1 219 ? 12.224 -1.050 -19.845 1.00 64.06 219 VAL A CA 1
ATOM 1641 C C . VAL A 1 219 ? 12.461 -0.809 -21.341 1.00 64.06 219 VAL A C 1
ATOM 1643 O O . VAL A 1 219 ? 12.631 -1.775 -22.079 1.00 64.06 219 VAL A O 1
ATOM 1646 N N . ASP A 1 220 ? 12.539 0.452 -21.779 1.00 63.59 220 ASP A N 1
ATOM 1647 C CA . ASP A 1 220 ? 12.824 0.852 -23.162 1.00 63.59 220 ASP A CA 1
ATOM 1648 C C . ASP A 1 220 ? 13.901 1.955 -23.228 1.00 63.59 220 ASP A C 1
ATOM 1650 O O . ASP A 1 220 ? 13.629 3.162 -23.156 1.00 63.59 220 ASP A O 1
ATOM 1654 N N . SER A 1 221 ? 15.152 1.517 -23.400 1.00 51.69 221 SER A N 1
ATOM 1655 C CA . SER A 1 221 ? 16.353 2.362 -23.402 1.00 51.69 221 SER A CA 1
ATOM 1656 C C . SER A 1 221 ? 16.507 3.273 -24.631 1.00 51.69 221 SER A C 1
ATOM 1658 O O . SER A 1 221 ? 17.446 4.072 -24.663 1.00 51.69 221 SER A O 1
ATOM 1660 N N . GLN A 1 222 ? 15.606 3.192 -25.622 1.00 49.44 222 GLN A N 1
ATOM 1661 C CA . GLN A 1 222 ? 15.612 4.062 -26.809 1.00 49.44 222 GLN A CA 1
ATOM 1662 C C . GLN A 1 222 ? 14.833 5.373 -26.609 1.00 49.44 222 GLN A C 1
ATOM 1664 O O . GLN A 1 222 ? 14.912 6.280 -27.441 1.00 49.44 222 GLN A O 1
ATOM 1669 N N . SER A 1 223 ? 14.111 5.511 -25.494 1.00 50.78 223 SER A N 1
ATOM 1670 C CA . SER A 1 223 ? 13.371 6.724 -25.144 1.00 50.78 223 SER A CA 1
ATOM 1671 C C . SER A 1 223 ? 14.260 7.771 -24.446 1.00 50.78 223 SER A C 1
ATOM 1673 O O . SER A 1 223 ? 15.185 7.446 -23.696 1.00 50.78 223 SER A O 1
ATOM 1675 N N . ASN A 1 224 ? 13.997 9.063 -24.691 1.00 51.16 224 ASN A N 1
ATOM 1676 C CA . ASN A 1 224 ? 14.691 10.147 -23.986 1.00 51.16 224 ASN A CA 1
ATOM 1677 C C . ASN A 1 224 ? 14.480 10.003 -22.465 1.00 51.16 224 ASN A C 1
ATOM 1679 O O . ASN A 1 224 ? 13.344 9.787 -22.037 1.00 51.16 224 ASN A O 1
ATOM 1683 N N . PRO A 1 225 ? 15.528 10.171 -21.634 1.00 54.66 225 PRO A N 1
ATOM 1684 C CA . PRO A 1 225 ? 15.384 10.058 -20.190 1.00 54.66 225 PRO A CA 1
ATOM 1685 C C . PRO A 1 225 ? 14.395 11.116 -19.665 1.00 54.66 225 PRO A C 1
ATOM 1687 O O . PRO A 1 225 ? 14.449 12.266 -20.122 1.00 54.66 225 PRO A O 1
ATOM 1690 N N . PRO A 1 226 ? 13.535 10.776 -18.685 1.00 56.53 226 PRO A N 1
ATOM 1691 C CA . PRO A 1 226 ? 12.626 11.723 -18.052 1.00 56.53 226 PRO A CA 1
ATOM 1692 C C . PRO A 1 226 ? 13.345 13.015 -17.613 1.00 56.53 226 PRO A C 1
ATOM 1694 O O . PRO A 1 226 ? 14.494 12.949 -17.156 1.00 56.53 226 PRO A O 1
ATOM 1697 N N . PRO A 1 227 ? 12.697 14.197 -17.689 1.00 54.41 227 PRO A N 1
ATOM 1698 C CA . PRO A 1 227 ? 13.329 15.500 -17.434 1.00 54.41 227 PRO A CA 1
ATOM 1699 C C . PRO A 1 227 ? 14.098 15.607 -16.103 1.00 54.41 227 PRO A C 1
ATOM 1701 O O . PRO A 1 227 ? 15.042 16.394 -15.975 1.00 54.41 227 PRO A O 1
ATOM 1704 N N . GLU A 1 228 ? 13.721 14.816 -15.097 1.00 52.12 228 GLU A N 1
ATOM 1705 C CA . GLU A 1 228 ? 14.342 14.800 -13.770 1.00 52.12 228 GLU A CA 1
ATOM 1706 C C . GLU A 1 228 ? 15.727 14.133 -13.726 1.00 52.12 228 GLU A C 1
ATOM 1708 O O . GLU A 1 228 ? 16.615 14.621 -13.017 1.00 52.12 228 GLU A O 1
ATOM 1713 N N . LEU A 1 229 ? 15.989 13.131 -14.575 1.00 48.00 229 LEU A N 1
ATOM 1714 C CA . LEU A 1 229 ? 17.320 12.520 -14.728 1.00 48.00 229 LEU A CA 1
ATOM 1715 C C . LEU A 1 229 ? 18.349 13.536 -15.251 1.00 48.00 229 LEU A C 1
ATOM 1717 O O . LEU A 1 229 ? 19.515 13.539 -14.837 1.00 48.00 229 LEU A O 1
ATOM 1721 N N . GLY A 1 230 ? 17.908 14.473 -16.098 1.00 42.59 230 GLY A N 1
ATOM 1722 C CA . GLY A 1 230 ? 18.724 15.592 -16.569 1.00 42.59 230 GLY A CA 1
ATOM 1723 C C . GLY A 1 230 ? 19.121 16.572 -15.457 1.00 42.59 230 GLY A C 1
ATOM 1724 O O . GLY A 1 230 ? 20.191 17.182 -15.533 1.00 42.59 230 GLY A O 1
ATOM 1725 N N . ARG A 1 231 ? 18.307 16.710 -14.401 1.00 45.50 231 ARG A N 1
ATOM 1726 C CA . ARG A 1 231 ? 18.594 17.575 -13.242 1.00 45.50 231 ARG A CA 1
ATOM 1727 C C . ARG A 1 231 ? 19.480 16.888 -12.202 1.00 45.50 231 ARG A C 1
ATOM 1729 O O . ARG A 1 231 ? 20.407 17.533 -11.704 1.00 45.50 231 ARG A O 1
ATOM 1736 N N . GLN A 1 232 ? 19.284 15.595 -11.934 1.00 40.91 232 GLN A N 1
ATOM 1737 C CA . GLN A 1 232 ? 20.158 14.835 -11.029 1.00 40.91 232 GLN A CA 1
ATOM 1738 C C . GLN A 1 232 ? 21.591 14.695 -11.576 1.00 40.91 232 GLN A C 1
ATOM 1740 O O . GLN A 1 232 ? 22.551 14.980 -10.854 1.00 40.91 232 GLN A O 1
ATOM 1745 N N . ARG A 1 233 ? 21.762 14.392 -12.876 1.00 41.06 233 ARG A N 1
ATOM 1746 C CA . ARG A 1 233 ? 23.096 14.348 -13.517 1.00 41.06 233 ARG A CA 1
ATOM 1747 C C . ARG A 1 233 ? 23.826 15.696 -13.464 1.00 41.06 233 ARG A C 1
ATOM 1749 O O . ARG A 1 233 ? 25.033 15.737 -13.232 1.00 41.06 233 ARG A O 1
ATOM 1756 N N . ARG A 1 234 ? 23.105 16.815 -13.616 1.00 38.09 234 ARG A N 1
ATOM 1757 C CA . ARG A 1 234 ? 23.686 18.171 -13.529 1.00 38.09 234 ARG A CA 1
ATOM 1758 C C . ARG A 1 234 ? 24.073 18.571 -12.101 1.00 38.09 234 ARG A C 1
ATOM 1760 O O . ARG A 1 234 ? 25.021 19.338 -11.948 1.00 38.09 234 ARG A O 1
ATOM 1767 N N . ARG A 1 235 ? 23.399 18.055 -11.064 1.00 38.81 235 ARG A N 1
ATOM 1768 C CA . ARG A 1 235 ? 23.800 18.269 -9.657 1.00 38.81 235 ARG A CA 1
ATOM 1769 C C . ARG A 1 235 ? 25.086 17.518 -9.303 1.00 38.81 235 ARG A C 1
ATOM 1771 O O . ARG A 1 235 ? 25.964 18.115 -8.686 1.00 38.81 235 ARG A O 1
ATOM 1778 N N . PHE A 1 236 ? 25.250 16.276 -9.763 1.00 34.75 236 PHE A N 1
ATOM 1779 C CA . PHE A 1 236 ? 26.498 15.522 -9.573 1.00 34.75 236 PHE A CA 1
ATOM 1780 C C . PHE A 1 236 ? 27.682 16.127 -10.341 1.00 34.75 236 PHE A C 1
ATOM 1782 O O . PHE A 1 236 ? 28.779 16.223 -9.801 1.00 34.75 236 PHE A O 1
ATOM 1789 N N . ALA A 1 237 ? 27.462 16.615 -11.565 1.00 37.31 237 ALA A N 1
ATOM 1790 C CA . ALA A 1 237 ? 28.518 17.247 -12.359 1.00 37.31 237 ALA A CA 1
ATOM 1791 C C . ALA A 1 237 ? 28.983 18.612 -11.802 1.00 37.31 237 ALA A C 1
ATOM 1793 O O . ALA A 1 237 ? 30.134 18.993 -12.006 1.00 37.31 237 ALA A O 1
ATOM 1794 N N . ARG A 1 238 ? 28.122 19.350 -11.081 1.00 35.59 238 ARG A N 1
ATOM 1795 C CA . ARG A 1 238 ? 28.457 20.668 -10.498 1.00 35.59 238 ARG A CA 1
ATOM 1796 C C . ARG A 1 238 ? 29.138 20.602 -9.128 1.00 35.59 238 ARG A C 1
ATOM 1798 O O . ARG A 1 238 ? 29.620 21.633 -8.673 1.00 35.59 238 ARG A O 1
ATOM 1805 N N . SER A 1 239 ? 29.209 19.440 -8.471 1.00 39.06 239 SER A N 1
ATOM 1806 C CA . SER A 1 239 ? 29.785 19.339 -7.119 1.00 39.06 239 SER A CA 1
ATOM 1807 C C . SER A 1 239 ? 31.316 19.248 -7.085 1.00 39.06 239 SER A C 1
ATOM 1809 O O . SER A 1 239 ? 31.895 19.322 -6.004 1.00 39.06 239 SER A O 1
ATOM 1811 N N . GLY A 1 240 ? 31.992 19.103 -8.235 1.00 33.66 240 GLY A N 1
ATOM 1812 C CA . GLY A 1 240 ? 33.452 19.234 -8.368 1.00 33.66 240 GLY A CA 1
ATOM 1813 C C . GLY A 1 240 ? 34.314 18.258 -7.550 1.00 33.66 240 GLY A C 1
ATOM 1814 O O . GLY A 1 240 ? 35.539 18.284 -7.664 1.00 33.66 240 GLY A O 1
ATOM 1815 N N . LYS A 1 241 ? 33.727 17.369 -6.743 1.00 33.62 241 LYS A N 1
ATOM 1816 C CA . LYS A 1 241 ? 34.466 16.407 -5.925 1.00 33.62 241 LYS A CA 1
ATOM 1817 C C . LYS A 1 241 ? 34.721 15.141 -6.732 1.00 33.62 241 LYS A C 1
ATOM 1819 O O . LYS A 1 241 ? 33.859 14.279 -6.869 1.00 33.62 241 LYS A O 1
ATOM 1824 N N . ARG A 1 242 ? 35.946 15.019 -7.249 1.00 33.47 242 ARG A N 1
ATOM 1825 C CA . ARG A 1 242 ? 36.506 13.732 -7.677 1.00 33.47 242 ARG A CA 1
ATOM 1826 C C . ARG A 1 242 ? 36.681 12.848 -6.440 1.00 33.47 242 ARG A C 1
ATOM 1828 O O . ARG A 1 242 ? 37.721 12.896 -5.788 1.00 33.47 242 ARG A O 1
ATOM 1835 N N . SER A 1 243 ? 35.675 12.052 -6.107 1.00 28.39 243 SER A N 1
ATOM 1836 C CA . SER A 1 243 ? 35.819 10.985 -5.118 1.00 28.39 243 SER A CA 1
ATOM 1837 C C . SER A 1 243 ? 36.671 9.876 -5.735 1.00 28.39 243 SER A C 1
ATOM 1839 O O . SER A 1 243 ? 36.217 9.157 -6.623 1.00 28.39 243 SER A O 1
ATOM 1841 N N . LYS A 1 244 ? 37.927 9.747 -5.296 1.00 25.47 244 LYS A N 1
ATOM 1842 C CA . LYS A 1 244 ? 38.725 8.538 -5.532 1.00 25.47 244 LYS A CA 1
ATOM 1843 C C . LYS A 1 244 ? 38.092 7.409 -4.717 1.00 25.47 244 LYS A C 1
ATOM 1845 O O . LYS A 1 244 ? 38.310 7.337 -3.512 1.00 25.47 244 LYS A O 1
ATOM 1850 N N . VAL A 1 245 ? 37.288 6.563 -5.354 1.00 24.42 245 VAL A N 1
ATOM 1851 C CA . VAL A 1 245 ? 36.827 5.311 -4.745 1.00 24.42 245 VAL A CA 1
ATOM 1852 C C . VAL A 1 245 ? 37.939 4.282 -4.922 1.00 24.42 245 VAL A C 1
ATOM 1854 O O . VAL A 1 245 ? 38.290 3.925 -6.044 1.00 24.42 245 VAL A O 1
ATOM 1857 N N . TRP A 1 246 ? 38.513 3.840 -3.806 1.00 21.03 246 TRP A N 1
ATOM 1858 C CA . TRP A 1 246 ? 39.311 2.622 -3.746 1.00 21.03 246 TRP A CA 1
ATOM 1859 C C . TRP A 1 246 ? 38.346 1.441 -3.657 1.00 21.03 246 TRP A C 1
ATOM 1861 O O . TRP A 1 246 ? 37.578 1.341 -2.703 1.00 21.03 246 TRP A O 1
ATOM 1871 N N . VAL A 1 247 ? 38.364 0.563 -4.658 1.00 22.84 247 VAL A N 1
ATOM 1872 C CA . VAL A 1 247 ? 37.644 -0.712 -4.610 1.00 22.84 247 VAL A CA 1
ATOM 1873 C C . VAL A 1 247 ? 38.493 -1.687 -3.795 1.00 22.84 247 VAL A C 1
ATOM 1875 O O . VAL A 1 247 ? 39.515 -2.176 -4.272 1.00 22.84 247 VAL A O 1
ATOM 1878 N N . LEU A 1 248 ? 38.092 -1.941 -2.550 1.00 22.44 248 LEU A N 1
ATOM 1879 C CA . LEU A 1 248 ? 38.588 -3.062 -1.754 1.00 22.44 248 LEU A CA 1
ATOM 1880 C C . LEU A 1 248 ? 37.903 -4.334 -2.261 1.00 22.44 248 LEU A C 1
ATOM 1882 O O . LEU A 1 248 ? 36.706 -4.532 -2.072 1.00 22.44 248 LEU A O 1
ATOM 1886 N N . SER A 1 249 ? 38.671 -5.168 -2.957 1.00 20.42 249 SER A N 1
ATOM 1887 C CA . SER A 1 24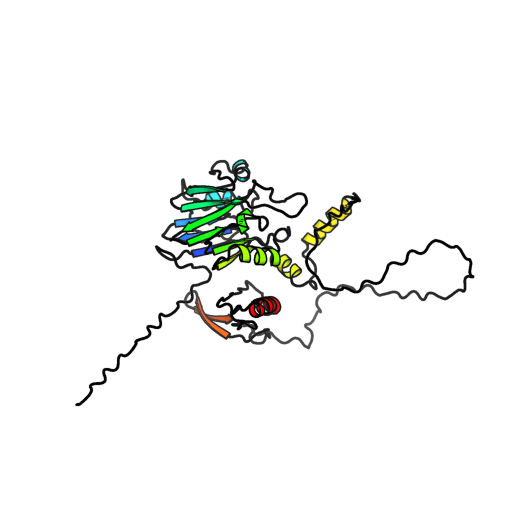9 ? 38.241 -6.487 -3.413 1.00 20.42 249 SER A CA 1
ATOM 1888 C C . SER A 1 249 ? 38.278 -7.450 -2.221 1.00 20.42 249 SER A C 1
ATOM 1890 O O . SER A 1 249 ? 39.356 -7.769 -1.722 1.00 20.42 249 SER A O 1
ATOM 1892 N N . PHE A 1 250 ? 37.114 -7.881 -1.731 1.00 26.08 250 PHE A N 1
ATOM 1893 C CA . PHE A 1 250 ? 37.007 -9.001 -0.795 1.00 26.08 250 PHE A CA 1
ATOM 1894 C C . PHE A 1 250 ? 36.767 -10.286 -1.590 1.00 26.08 250 PHE A C 1
ATOM 1896 O O . PHE A 1 250 ? 35.836 -10.372 -2.391 1.00 26.08 250 PHE A O 1
ATOM 1903 N N . GLY A 1 251 ? 37.653 -11.264 -1.395 1.00 22.23 251 GLY A N 1
ATOM 1904 C CA . GLY A 1 251 ? 37.611 -12.562 -2.060 1.00 22.23 251 GLY A CA 1
ATOM 1905 C C . GLY A 1 251 ? 36.404 -13.397 -1.635 1.00 22.23 251 GLY A C 1
ATOM 1906 O O . GLY A 1 251 ? 36.108 -13.524 -0.449 1.00 22.23 251 GLY A O 1
ATOM 1907 N N . MET A 1 252 ? 35.733 -13.992 -2.619 1.00 25.28 252 MET A N 1
ATOM 1908 C CA . MET A 1 252 ? 34.736 -15.042 -2.415 1.00 25.28 252 MET A CA 1
ATOM 1909 C C . MET A 1 252 ? 35.424 -16.402 -2.198 1.00 25.28 252 MET A C 1
ATOM 1911 O O . MET A 1 252 ? 36.399 -16.697 -2.898 1.00 25.28 252 MET A O 1
ATOM 1915 N N . PRO A 1 253 ? 34.926 -17.265 -1.291 1.00 27.12 253 PRO A N 1
ATOM 1916 C CA . PRO A 1 253 ? 35.338 -18.659 -1.231 1.00 27.12 253 PRO A CA 1
ATOM 1917 C C . PRO A 1 253 ? 34.742 -19.459 -2.402 1.00 27.12 253 PRO A C 1
ATOM 1919 O O . PRO A 1 253 ? 33.661 -19.172 -2.912 1.00 27.12 253 PRO A O 1
ATOM 1922 N N . ALA A 1 254 ? 35.513 -20.448 -2.845 1.00 29.23 254 ALA A N 1
ATOM 1923 C CA . ALA A 1 254 ? 35.344 -21.199 -4.079 1.00 29.23 254 ALA A CA 1
ATOM 1924 C C . ALA A 1 254 ? 34.097 -22.099 -4.118 1.00 29.23 254 ALA A C 1
ATOM 1926 O O . ALA A 1 254 ? 33.834 -22.848 -3.181 1.00 29.23 254 ALA A O 1
ATOM 1927 N N . GLY A 1 255 ? 33.430 -22.130 -5.277 1.00 31.17 255 GLY A N 1
ATOM 1928 C CA . GLY A 1 255 ? 32.540 -23.229 -5.649 1.00 31.17 255 GLY A CA 1
ATOM 1929 C C . GLY A 1 255 ? 31.400 -22.828 -6.576 1.00 31.17 255 GLY A C 1
ATOM 1930 O O . GLY A 1 255 ? 30.296 -22.643 -6.098 1.00 31.17 255 GLY A O 1
ATOM 1931 N N . ILE A 1 256 ? 31.669 -22.721 -7.882 1.00 29.58 256 ILE A N 1
ATOM 1932 C CA . ILE A 1 256 ? 30.813 -23.154 -9.008 1.00 29.58 256 ILE A CA 1
ATOM 1933 C C . ILE A 1 256 ? 31.651 -22.987 -10.286 1.00 29.58 256 ILE A C 1
ATOM 1935 O O . ILE A 1 256 ? 32.284 -21.958 -10.519 1.00 29.58 256 ILE A O 1
ATOM 1939 N N . ARG A 1 257 ? 31.725 -24.058 -11.082 1.00 27.73 257 ARG A N 1
ATOM 1940 C CA . ARG A 1 257 ? 32.478 -24.131 -12.337 1.00 27.73 257 ARG A CA 1
ATOM 1941 C C . ARG A 1 257 ? 31.607 -23.666 -13.504 1.00 27.73 257 ARG A C 1
ATOM 1943 O O . ARG A 1 257 ? 30.522 -24.200 -13.687 1.00 27.73 257 ARG A O 1
ATOM 1950 N N . GLY A 1 258 ? 32.181 -22.807 -14.348 1.00 25.16 258 GLY A N 1
ATOM 1951 C CA . GLY A 1 258 ? 31.870 -22.726 -15.777 1.00 25.16 258 GLY A CA 1
ATOM 1952 C C . GLY A 1 258 ? 30.982 -21.561 -16.206 1.00 25.16 258 GLY A C 1
ATOM 1953 O O . GLY A 1 258 ? 29.770 -21.657 -16.113 1.00 25.16 258 GLY A O 1
ATOM 1954 N N . ILE A 1 259 ? 31.606 -20.510 -16.749 1.00 26.38 259 ILE A N 1
ATOM 1955 C CA . ILE A 1 259 ? 31.323 -19.909 -18.067 1.00 26.38 259 ILE A CA 1
ATOM 1956 C C . ILE A 1 259 ? 32.549 -19.046 -18.415 1.00 26.38 259 ILE A C 1
ATOM 1958 O O . ILE A 1 259 ? 32.932 -18.143 -17.674 1.00 26.38 259 ILE A O 1
ATOM 1962 N N . THR A 1 260 ? 33.205 -19.374 -19.527 1.00 21.59 260 THR A N 1
ATOM 1963 C CA . THR A 1 260 ? 34.348 -18.635 -20.072 1.00 21.59 260 THR A CA 1
ATOM 1964 C C . THR A 1 260 ? 33.838 -17.420 -20.841 1.00 21.59 260 THR A C 1
ATOM 1966 O O . THR A 1 260 ? 33.156 -17.581 -21.849 1.00 21.59 260 THR A O 1
ATOM 1969 N N . ILE A 1 261 ? 34.211 -16.213 -20.412 1.00 25.17 261 ILE A N 1
ATOM 1970 C CA . ILE A 1 261 ? 34.175 -15.016 -21.260 1.00 25.17 261 ILE A CA 1
ATOM 1971 C C . ILE A 1 261 ? 35.597 -14.789 -21.775 1.00 25.17 261 ILE A C 1
ATOM 1973 O O . ILE A 1 261 ? 36.534 -14.619 -20.996 1.00 25.17 261 ILE A O 1
ATOM 1977 N N . VAL A 1 262 ? 35.759 -14.821 -23.098 1.00 24.48 262 VAL A N 1
ATOM 1978 C CA . VAL A 1 262 ? 37.012 -14.512 -23.796 1.00 24.48 262 VAL A CA 1
ATOM 1979 C C . VAL A 1 262 ? 37.295 -13.015 -23.638 1.00 24.48 262 VAL A C 1
ATOM 1981 O O . VAL A 1 262 ? 36.655 -12.185 -24.278 1.00 24.48 262 VAL A O 1
ATOM 1984 N N . GLY A 1 263 ? 38.232 -12.666 -22.757 1.00 24.25 263 GLY A N 1
ATOM 1985 C CA . GLY A 1 263 ? 38.773 -11.314 -22.618 1.00 24.25 263 GLY A CA 1
ATOM 1986 C C . GLY A 1 263 ? 40.105 -11.187 -23.355 1.00 24.25 263 GLY A C 1
ATOM 1987 O O . GLY A 1 263 ? 41.025 -11.964 -23.105 1.00 24.25 263 GLY A O 1
ATOM 1988 N N . ASN A 1 264 ? 40.220 -10.207 -24.254 1.00 26.50 264 ASN A N 1
ATOM 1989 C CA . ASN A 1 264 ? 41.499 -9.816 -24.854 1.00 26.50 264 ASN A CA 1
ATOM 1990 C C . ASN A 1 264 ? 42.457 -9.263 -23.777 1.00 26.50 264 ASN A C 1
ATOM 1992 O O . ASN A 1 264 ? 42.007 -8.522 -22.898 1.00 26.50 264 ASN A O 1
ATOM 1996 N N . PRO A 1 265 ? 43.770 -9.556 -23.841 1.00 30.70 265 PRO A N 1
ATOM 1997 C CA . PRO A 1 265 ? 44.715 -9.109 -22.829 1.00 30.70 265 PRO A CA 1
ATOM 1998 C C . PRO A 1 265 ? 45.106 -7.637 -23.024 1.00 30.70 265 PRO A C 1
ATOM 2000 O O . PRO A 1 265 ? 45.432 -7.194 -24.126 1.00 30.70 265 PRO A O 1
ATOM 2003 N N . MET A 1 266 ? 45.134 -6.894 -21.914 1.00 23.78 266 MET A N 1
ATOM 2004 C CA . MET A 1 266 ? 45.941 -5.681 -21.774 1.00 23.78 266 MET A CA 1
ATOM 2005 C C . MET A 1 266 ? 47.413 -6.033 -22.012 1.00 23.78 266 MET A C 1
ATOM 2007 O O . MET A 1 266 ? 47.981 -6.842 -21.280 1.00 23.78 266 MET A O 1
ATOM 2011 N N . LEU A 1 267 ? 48.039 -5.376 -22.985 1.00 28.88 267 LEU A N 1
ATOM 2012 C CA . LEU A 1 267 ? 49.490 -5.319 -23.125 1.00 28.88 267 LEU A CA 1
ATOM 2013 C C . LEU A 1 267 ? 49.978 -3.947 -22.653 1.00 28.88 267 LEU A C 1
ATOM 2015 O O . LEU A 1 267 ? 49.723 -2.914 -23.271 1.00 28.88 267 LEU A O 1
ATOM 2019 N N . THR A 1 268 ? 50.673 -3.969 -21.522 1.00 33.28 268 THR A N 1
ATOM 2020 C CA . THR A 1 268 ? 51.599 -2.950 -21.031 1.00 33.28 268 THR A CA 1
ATOM 2021 C C . THR A 1 268 ? 52.676 -2.702 -22.085 1.00 33.28 268 THR A C 1
ATOM 2023 O O . THR A 1 268 ? 53.371 -3.638 -22.472 1.00 33.28 268 THR A O 1
ATOM 2026 N N . ILE A 1 269 ? 52.857 -1.456 -22.533 1.00 31.62 269 ILE A N 1
ATOM 2027 C CA . ILE A 1 269 ? 54.021 -1.077 -23.342 1.00 31.62 269 ILE A CA 1
ATOM 2028 C C . ILE A 1 269 ? 54.654 0.186 -22.766 1.00 31.62 269 ILE A C 1
ATOM 2030 O O . ILE A 1 269 ? 54.041 1.250 -22.670 1.00 31.62 269 ILE A O 1
ATOM 2034 N N . GLU A 1 270 ? 55.910 0.009 -22.365 1.00 29.11 270 GLU A N 1
ATOM 2035 C CA . GLU A 1 270 ? 56.831 1.042 -21.932 1.00 29.11 270 GLU A CA 1
ATOM 2036 C C . GLU A 1 270 ? 57.138 2.059 -23.036 1.00 29.11 270 GLU A C 1
ATOM 2038 O O . GLU A 1 270 ? 57.239 1.745 -24.223 1.00 29.11 270 GLU A O 1
ATOM 2043 N N . ARG A 1 271 ? 57.371 3.299 -22.602 1.00 36.47 271 ARG A N 1
ATOM 2044 C CA . ARG A 1 271 ? 57.932 4.383 -23.409 1.00 36.47 271 ARG A CA 1
ATOM 2045 C C . ARG A 1 271 ? 59.280 3.968 -24.007 1.00 36.47 271 ARG A C 1
ATOM 2047 O O . ARG A 1 271 ? 60.282 3.922 -23.299 1.00 36.47 271 ARG A O 1
ATOM 2054 N N . ARG A 1 272 ? 59.341 3.842 -25.333 1.00 31.77 272 ARG A N 1
ATOM 2055 C CA . ARG A 1 272 ? 60.571 4.087 -26.095 1.00 31.77 272 ARG A CA 1
ATOM 2056 C C . ARG A 1 272 ? 60.324 5.157 -27.145 1.00 31.77 272 ARG A C 1
ATOM 2058 O O . ARG A 1 272 ? 59.473 5.029 -28.016 1.00 31.77 272 ARG A O 1
ATOM 2065 N N . ILE A 1 273 ? 61.082 6.234 -26.993 1.00 41.78 273 ILE A N 1
ATOM 2066 C CA . ILE A 1 273 ? 61.211 7.338 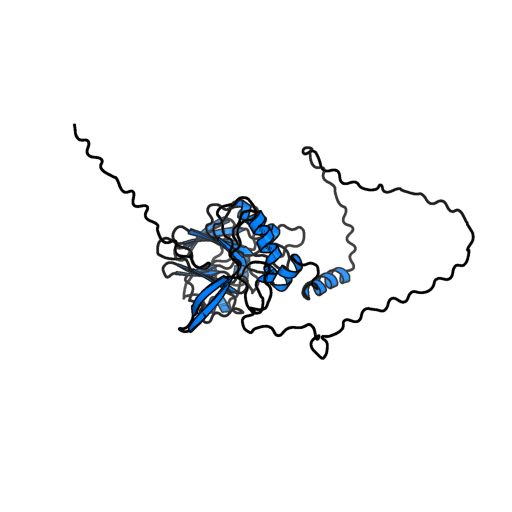-27.934 1.00 41.78 273 ILE A CA 1
ATOM 2067 C C . ILE A 1 273 ? 62.036 6.812 -29.109 1.00 41.78 273 ILE A C 1
ATOM 2069 O O . ILE A 1 273 ? 63.185 6.419 -28.921 1.00 41.78 273 ILE A O 1
ATOM 2073 N N . ALA A 1 274 ? 61.455 6.800 -30.305 1.00 33.03 274 ALA A N 1
ATOM 2074 C CA . ALA A 1 274 ? 62.194 6.647 -31.548 1.00 33.03 274 ALA A CA 1
ATOM 2075 C C . ALA A 1 274 ? 61.549 7.536 -32.615 1.00 33.03 274 ALA A C 1
ATOM 2077 O O . ALA A 1 274 ? 60.378 7.396 -32.960 1.00 33.03 274 ALA A O 1
ATOM 2078 N N . SER A 1 275 ? 62.340 8.498 -33.064 1.00 42.81 275 SER A N 1
ATOM 2079 C CA . SER A 1 275 ? 62.047 9.516 -34.062 1.00 42.81 275 SER A CA 1
ATOM 2080 C C . SER A 1 275 ? 61.858 8.884 -35.443 1.00 42.81 275 SER A C 1
ATOM 2082 O O . SER A 1 275 ? 62.767 8.211 -35.919 1.00 42.81 275 SER A O 1
ATOM 2084 N N . PHE A 1 276 ? 60.736 9.154 -36.115 1.00 32.12 276 PHE A N 1
ATOM 2085 C CA . PHE A 1 276 ? 60.579 8.952 -37.562 1.00 32.12 276 PHE A CA 1
ATOM 2086 C C . PHE A 1 276 ? 59.770 10.111 -38.176 1.00 32.12 276 PHE A C 1
ATOM 2088 O O . PHE A 1 276 ? 58.990 10.753 -37.469 1.00 32.12 276 PHE A O 1
ATOM 2095 N N . PRO A 1 277 ? 60.037 10.456 -39.450 1.00 39.06 277 PRO A N 1
ATOM 2096 C CA . PRO A 1 277 ? 59.847 11.793 -39.992 1.00 39.06 277 PRO A CA 1
ATOM 2097 C C . PRO A 1 277 ? 58.388 12.082 -40.346 1.00 39.06 277 PRO A C 1
ATOM 2099 O O . PRO A 1 277 ? 57.624 11.204 -40.742 1.00 39.06 277 PRO A O 1
ATOM 2102 N N . VAL A 1 278 ? 58.033 13.359 -40.231 1.00 38.84 278 VAL A N 1
ATOM 2103 C CA . VAL A 1 278 ? 56.745 13.922 -40.635 1.00 38.84 278 VAL A CA 1
ATOM 2104 C C . VAL A 1 278 ? 56.603 13.805 -42.154 1.00 38.84 278 VAL A C 1
ATOM 2106 O O . VAL A 1 278 ? 57.264 14.525 -42.899 1.00 38.84 278 VAL A O 1
ATOM 2109 N N . VAL A 1 279 ? 55.719 12.919 -42.611 1.00 39.19 279 VAL A N 1
ATOM 2110 C CA . VAL A 1 279 ? 55.153 12.967 -43.963 1.00 39.19 279 VAL A CA 1
ATOM 2111 C C . VAL A 1 279 ? 53.786 13.629 -43.841 1.00 39.19 279 VAL A C 1
ATOM 2113 O O . VAL A 1 279 ? 52.893 13.117 -43.169 1.00 39.19 279 VAL A O 1
ATOM 2116 N N . GLY A 1 280 ? 53.654 14.810 -44.442 1.00 46.66 280 GLY A N 1
ATOM 2117 C CA . GLY A 1 280 ? 52.408 15.566 -44.483 1.00 46.66 280 GLY A CA 1
ATOM 2118 C C . GLY A 1 280 ? 51.342 14.830 -45.291 1.00 46.66 280 GLY A C 1
ATOM 2119 O O . GLY A 1 280 ? 51.499 14.630 -46.492 1.00 46.66 280 GLY A O 1
ATOM 2120 N N . GLY A 1 281 ? 50.252 14.453 -44.625 1.00 37.19 281 GLY A N 1
ATOM 2121 C CA . GLY A 1 281 ? 49.015 13.991 -45.245 1.00 37.19 281 GLY A CA 1
ATOM 2122 C C . GLY A 1 281 ? 47.884 14.952 -44.893 1.00 37.19 281 GLY A C 1
ATOM 2123 O O . GLY A 1 281 ? 47.655 15.228 -43.716 1.00 37.19 281 GLY A O 1
ATOM 2124 N N . LEU A 1 282 ? 47.207 15.485 -45.914 1.00 40.72 282 LEU A N 1
ATOM 2125 C CA . LEU A 1 282 ? 46.026 16.335 -45.776 1.00 40.72 282 LEU A CA 1
ATOM 2126 C C . LEU A 1 282 ? 44.966 15.662 -44.890 1.00 40.72 282 LEU A C 1
ATOM 2128 O O . LEU A 1 282 ? 44.440 14.608 -45.241 1.00 40.72 282 LEU A O 1
ATOM 2132 N N . ILE A 1 283 ? 44.590 16.312 -43.787 1.00 38.31 283 ILE A N 1
ATOM 2133 C CA . ILE A 1 283 ? 43.362 15.987 -43.060 1.00 38.31 283 ILE A CA 1
ATOM 2134 C C . ILE A 1 283 ? 42.236 16.774 -43.729 1.00 38.31 283 ILE A C 1
ATOM 2136 O O . ILE A 1 283 ? 42.103 17.981 -43.532 1.00 38.31 283 ILE A O 1
ATOM 2140 N N . ALA A 1 284 ? 41.428 16.091 -44.537 1.00 42.12 284 ALA A N 1
ATOM 2141 C CA . ALA A 1 284 ? 40.117 16.598 -44.910 1.00 42.12 284 ALA A CA 1
ATOM 2142 C C . ALA A 1 284 ? 39.257 16.646 -43.638 1.00 42.12 284 ALA A C 1
ATOM 2144 O O . ALA A 1 284 ? 38.934 15.612 -43.054 1.00 42.12 284 ALA A O 1
ATOM 2145 N N . ALA A 1 285 ? 38.925 17.852 -43.179 1.00 41.19 285 ALA A N 1
ATOM 2146 C CA . ALA A 1 285 ? 37.982 18.054 -42.091 1.00 41.19 285 ALA A CA 1
ATOM 2147 C C . ALA A 1 285 ? 36.584 17.629 -42.562 1.00 41.19 285 ALA A C 1
ATOM 2149 O O . ALA A 1 285 ? 35.879 18.381 -43.232 1.00 41.19 285 ALA A O 1
ATOM 2150 N N . SER A 1 286 ? 36.179 16.406 -42.228 1.00 38.50 286 SER A N 1
ATOM 2151 C CA . SER A 1 286 ? 34.793 15.970 -42.343 1.00 38.50 286 SER A CA 1
ATOM 2152 C C . SER A 1 286 ? 33.963 16.708 -41.291 1.00 38.50 286 SER A C 1
ATOM 2154 O O . SER A 1 286 ? 33.916 16.316 -40.124 1.00 38.50 286 SER A O 1
ATOM 2156 N N . VAL A 1 287 ? 33.337 17.807 -41.709 1.00 43.19 287 VAL A N 1
ATOM 2157 C CA . VAL A 1 287 ? 32.269 18.475 -40.964 1.00 43.19 287 VAL A CA 1
ATOM 2158 C C . VAL A 1 287 ? 31.081 17.516 -40.931 1.00 43.19 287 VAL A C 1
ATOM 2160 O O . VAL A 1 287 ? 30.383 17.346 -41.926 1.00 43.19 287 V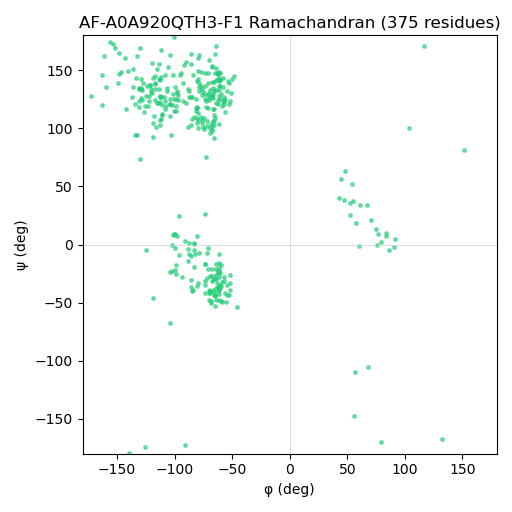AL A O 1
ATOM 2163 N N . LEU A 1 288 ? 30.869 16.850 -39.798 1.00 39.16 288 LEU A N 1
ATOM 2164 C CA . LEU A 1 288 ? 29.603 16.173 -39.531 1.00 39.16 288 LEU A CA 1
ATOM 2165 C C . LEU A 1 288 ? 28.537 17.258 -39.312 1.00 39.16 288 LEU A C 1
ATOM 2167 O O . LEU A 1 288 ? 28.736 18.112 -38.442 1.00 39.16 288 LEU A O 1
ATOM 2171 N N . PRO A 1 289 ? 27.422 17.271 -40.063 1.00 42.41 289 PRO A N 1
ATOM 2172 C CA . PRO A 1 289 ? 26.337 18.185 -39.763 1.00 42.41 289 PRO A CA 1
ATOM 2173 C C . PRO A 1 289 ? 25.726 17.784 -38.418 1.00 42.41 289 PRO A C 1
ATOM 2175 O O . PRO A 1 289 ? 25.408 16.618 -38.178 1.00 42.41 289 PRO A O 1
ATOM 2178 N N . ALA A 1 290 ? 25.582 18.760 -37.523 1.00 41.94 290 ALA A N 1
ATOM 2179 C CA . ALA A 1 290 ? 24.792 18.604 -36.315 1.00 41.94 290 ALA A CA 1
ATOM 2180 C C . ALA A 1 290 ? 23.356 18.244 -36.724 1.00 41.94 290 ALA A C 1
ATOM 2182 O O . ALA A 1 290 ? 22.706 19.003 -37.442 1.00 41.94 290 ALA A O 1
ATOM 2183 N N . VAL A 1 291 ? 22.874 17.077 -36.297 1.00 42.94 291 VAL A N 1
ATOM 2184 C CA . VAL A 1 291 ? 21.488 16.662 -36.523 1.00 42.94 291 VAL A CA 1
ATOM 2185 C C . VAL A 1 291 ? 20.591 17.607 -35.725 1.00 42.94 291 VAL A C 1
ATOM 2187 O O . VAL A 1 291 ? 20.556 17.562 -34.495 1.00 42.94 291 VAL A O 1
ATOM 2190 N N . ALA A 1 292 ? 19.914 18.510 -36.431 1.00 44.09 292 ALA A N 1
ATOM 2191 C CA . ALA A 1 292 ? 18.876 19.354 -35.868 1.00 44.09 292 ALA A CA 1
ATOM 2192 C C . ALA A 1 292 ? 17.710 18.472 -35.392 1.00 44.09 292 ALA A C 1
ATOM 2194 O O . ALA A 1 292 ? 17.263 17.579 -36.113 1.00 44.09 292 ALA A O 1
ATOM 2195 N N . GLN A 1 293 ? 17.211 18.712 -34.177 1.00 44.56 293 GLN A N 1
ATOM 2196 C CA . GLN A 1 293 ? 15.932 18.155 -33.740 1.00 44.56 293 GLN A CA 1
ATOM 2197 C C . GLN A 1 293 ? 14.823 18.810 -34.573 1.00 44.56 293 GLN A C 1
ATOM 2199 O O . GLN A 1 293 ? 14.464 19.961 -34.331 1.00 44.56 293 GLN A O 1
ATOM 2204 N N . ASN A 1 294 ? 14.313 18.098 -35.578 1.00 51.72 294 ASN A N 1
ATOM 2205 C CA . ASN A 1 294 ? 13.182 18.554 -36.380 1.00 51.72 294 ASN A CA 1
ATOM 2206 C C . ASN A 1 294 ? 11.890 18.432 -35.556 1.00 51.72 294 ASN A C 1
ATOM 2208 O O . ASN A 1 294 ? 11.614 17.379 -34.981 1.00 51.72 294 ASN A O 1
ATOM 2212 N N . GLY A 1 295 ? 11.105 19.511 -35.495 1.00 51.03 295 GLY A N 1
ATOM 2213 C CA . GLY A 1 295 ? 9.724 19.460 -35.009 1.00 51.03 295 GLY A CA 1
ATOM 2214 C C . GLY A 1 295 ? 8.835 18.586 -35.910 1.00 51.03 295 GLY A C 1
ATOM 2215 O O . GLY A 1 295 ? 9.279 18.166 -36.982 1.00 51.03 295 GLY A O 1
ATOM 2216 N N . PRO A 1 296 ? 7.588 18.295 -35.494 1.00 49.62 296 PRO A N 1
ATOM 2217 C CA . PRO A 1 296 ? 6.662 17.527 -36.320 1.00 49.62 296 PRO A CA 1
ATOM 2218 C C . PRO A 1 296 ? 6.434 18.225 -37.676 1.00 49.62 296 PRO A C 1
ATOM 2220 O O . PRO A 1 296 ? 6.409 19.460 -37.724 1.00 49.62 296 PRO A O 1
ATOM 2223 N N . PRO A 1 297 ? 6.296 17.461 -38.776 1.00 64.19 297 PRO A N 1
ATOM 2224 C CA . PRO A 1 297 ? 6.064 18.025 -40.100 1.00 64.19 297 PRO A CA 1
ATOM 2225 C C . PRO A 1 297 ? 4.743 18.807 -40.133 1.00 64.19 297 PRO A C 1
ATOM 2227 O O . PRO A 1 297 ? 3.795 18.478 -39.423 1.00 64.19 297 PRO A O 1
ATOM 2230 N N . ALA A 1 298 ? 4.691 19.856 -40.959 1.00 74.38 298 ALA A N 1
ATOM 2231 C CA . ALA A 1 298 ? 3.508 20.712 -41.095 1.00 74.38 298 ALA A CA 1
ATOM 2232 C C . ALA A 1 298 ? 2.288 19.966 -41.669 1.00 74.38 298 ALA A C 1
ATOM 2234 O O . ALA A 1 298 ? 1.155 20.395 -41.463 1.00 74.38 298 ALA A O 1
ATOM 2235 N N . GLU A 1 299 ? 2.525 18.844 -42.348 1.00 71.00 299 GLU A N 1
ATOM 2236 C CA . GLU A 1 299 ? 1.502 17.942 -42.867 1.00 71.00 299 GLU A CA 1
ATOM 2237 C C . GLU A 1 299 ? 1.818 16.502 -42.435 1.00 71.00 299 GLU A C 1
ATOM 2239 O O . GLU A 1 299 ? 2.998 16.128 -42.378 1.00 71.00 299 GLU A O 1
ATOM 2244 N N . PRO A 1 300 ? 0.796 15.689 -42.102 1.00 63.09 300 PRO A N 1
ATOM 2245 C CA . PRO A 1 300 ? 1.005 14.289 -41.770 1.00 63.09 300 PRO A CA 1
ATOM 2246 C C . PRO A 1 300 ? 1.617 13.555 -42.976 1.00 63.09 300 PRO A C 1
ATOM 2248 O O . PRO A 1 300 ? 1.175 13.769 -44.108 1.00 63.09 300 PRO A O 1
ATOM 2251 N N . PRO A 1 301 ? 2.627 12.697 -42.757 1.00 79.81 301 PRO A N 1
ATOM 2252 C CA . PRO A 1 301 ? 3.212 11.874 -43.807 1.00 79.81 301 PRO A CA 1
ATOM 2253 C C . PRO A 1 301 ? 2.157 11.101 -44.612 1.00 79.81 301 PRO A C 1
ATOM 2255 O O . PRO A 1 301 ? 1.167 10.617 -44.065 1.00 79.81 301 PRO A O 1
ATOM 2258 N N . ALA A 1 302 ? 2.377 10.973 -45.922 1.00 78.25 302 ALA A N 1
ATOM 2259 C CA . ALA A 1 302 ? 1.417 10.355 -46.842 1.00 78.25 302 ALA A CA 1
ATOM 2260 C C . ALA A 1 302 ? 1.149 8.860 -46.562 1.00 78.25 302 ALA A C 1
ATOM 2262 O O . ALA A 1 302 ? 0.172 8.307 -47.060 1.00 78.25 302 ALA A O 1
ATOM 2263 N N . ASP A 1 303 ? 2.013 8.203 -45.788 1.00 76.31 303 ASP A N 1
ATOM 2264 C CA . ASP A 1 303 ? 1.904 6.812 -45.346 1.00 76.31 303 ASP A CA 1
ATOM 2265 C C . ASP A 1 303 ? 1.111 6.640 -44.038 1.00 76.31 303 ASP A C 1
ATOM 2267 O O . ASP A 1 303 ? 0.856 5.512 -43.611 1.00 76.31 303 ASP A O 1
ATOM 2271 N N . TRP A 1 304 ? 0.683 7.732 -43.400 1.00 71.31 304 TRP A N 1
ATOM 2272 C CA . TRP A 1 304 ? -0.151 7.664 -42.205 1.00 71.31 304 TRP A CA 1
ATOM 2273 C C . TRP A 1 304 ? -1.593 7.309 -42.559 1.00 71.31 304 TRP A C 1
ATOM 2275 O O . TRP A 1 304 ? -2.239 7.953 -43.383 1.00 71.31 304 TRP A O 1
ATOM 2285 N N . GLN A 1 305 ? -2.125 6.294 -41.882 1.00 74.44 305 GLN A N 1
ATOM 2286 C CA . GLN A 1 305 ? -3.527 5.910 -42.002 1.00 74.44 305 GLN A CA 1
ATOM 2287 C C . GLN A 1 305 ? -4.363 6.564 -40.905 1.00 74.44 305 GLN A C 1
ATOM 2289 O O . GLN A 1 305 ? -3.907 6.761 -39.779 1.00 74.44 305 GLN A O 1
ATOM 2294 N N . THR A 1 306 ? -5.618 6.878 -41.224 1.00 75.81 306 THR A N 1
ATOM 2295 C CA . THR A 1 306 ? -6.586 7.367 -40.240 1.00 75.81 306 THR A CA 1
ATOM 2296 C C . THR A 1 306 ? -6.853 6.294 -39.194 1.00 75.81 306 THR A C 1
ATOM 2298 O O . THR A 1 306 ? -7.321 5.209 -39.537 1.00 75.81 306 THR A O 1
ATOM 2301 N N . THR A 1 307 ? -6.607 6.588 -37.923 1.00 73.25 307 THR A N 1
ATOM 2302 C CA . THR A 1 307 ? -6.915 5.671 -36.822 1.00 73.25 307 THR A CA 1
ATOM 2303 C C . THR A 1 307 ? -8.416 5.653 -36.544 1.00 73.25 307 THR A C 1
ATOM 2305 O O . THR A 1 307 ? -9.045 6.705 -36.419 1.00 73.25 307 THR A O 1
ATOM 2308 N N . ALA A 1 308 ? -8.999 4.461 -36.443 1.00 77.75 308 ALA A N 1
ATOM 2309 C CA . ALA A 1 308 ? -10.378 4.285 -36.020 1.00 77.75 308 ALA A CA 1
ATOM 2310 C C . ALA A 1 308 ? -10.557 4.808 -34.587 1.00 77.75 308 ALA A C 1
ATOM 2312 O O . ALA A 1 308 ? -9.662 4.675 -33.754 1.00 77.75 308 ALA A O 1
ATOM 2313 N N . ILE A 1 309 ? -11.726 5.376 -34.279 1.00 69.50 309 ILE A N 1
ATOM 2314 C CA . ILE A 1 309 ? -12.019 5.937 -32.947 1.00 69.50 309 ILE A CA 1
ATOM 2315 C C . ILE A 1 309 ? -11.929 4.891 -31.824 1.00 69.50 309 ILE A C 1
ATOM 2317 O O . ILE A 1 309 ? -11.684 5.231 -30.672 1.00 69.50 309 ILE A O 1
ATOM 2321 N N . ASP A 1 310 ? -12.116 3.617 -32.165 1.00 73.50 310 ASP A N 1
ATOM 2322 C CA . ASP A 1 310 ? -12.001 2.473 -31.263 1.00 73.50 310 ASP A CA 1
ATOM 2323 C C . ASP A 1 310 ? -10.660 1.734 -31.388 1.00 73.50 310 ASP A C 1
ATOM 2325 O O . ASP A 1 310 ? -10.504 0.653 -30.825 1.00 73.50 310 ASP A O 1
ATOM 2329 N N . TYR A 1 311 ? -9.710 2.299 -32.140 1.00 75.56 311 TYR A N 1
ATOM 2330 C CA . TYR A 1 311 ? -8.385 1.742 -32.407 1.00 75.56 311 TYR A CA 1
ATOM 2331 C C . TYR A 1 311 ? -8.392 0.344 -33.049 1.00 75.56 311 TYR A C 1
ATOM 2333 O O . TYR A 1 311 ? -7.368 -0.334 -33.052 1.00 75.56 311 TYR A O 1
ATOM 2341 N N . SER A 1 312 ? -9.507 -0.083 -33.653 1.00 80.94 312 SER A N 1
ATOM 2342 C CA . SER A 1 312 ? -9.640 -1.406 -34.289 1.00 80.94 312 SER A CA 1
ATOM 2343 C C . SER A 1 312 ? -8.679 -1.650 -35.458 1.00 80.94 312 SER A C 1
ATOM 2345 O O . SER A 1 312 ? -8.419 -2.799 -35.807 1.00 80.94 312 SER A O 1
ATOM 2347 N N . ASN A 1 313 ? -8.132 -0.588 -36.054 1.00 81.56 313 ASN A N 1
ATOM 2348 C CA . ASN A 1 313 ? -7.124 -0.671 -37.109 1.00 81.56 313 ASN A CA 1
ATOM 2349 C C . ASN A 1 313 ? -5.687 -0.431 -36.616 1.00 81.56 313 ASN A C 1
ATOM 2351 O O . ASN A 1 313 ? -4.777 -0.319 -37.436 1.00 81.56 313 ASN A O 1
ATOM 2355 N N . VAL A 1 314 ? -5.470 -0.356 -35.298 1.00 81.06 314 VAL A N 1
ATOM 2356 C CA . VAL A 1 314 ? -4.126 -0.371 -34.715 1.00 81.06 314 VAL A CA 1
ATOM 2357 C C . VAL A 1 314 ? -3.693 -1.824 -34.518 1.00 81.06 314 VAL A C 1
ATOM 2359 O O . VAL A 1 314 ? -4.420 -2.591 -33.888 1.00 81.06 314 VAL A O 1
ATOM 2362 N N . PRO A 1 315 ? -2.523 -2.235 -35.031 1.00 83.69 315 PRO A N 1
ATOM 2363 C CA . PRO A 1 315 ? -2.013 -3.580 -34.808 1.00 83.69 315 PRO A CA 1
ATOM 2364 C C . PRO A 1 315 ? -1.587 -3.769 -33.346 1.00 83.69 315 PRO A C 1
ATOM 2366 O O . PRO A 1 315 ? -0.837 -2.965 -32.790 1.00 83.69 315 PRO A O 1
ATOM 2369 N N . TYR A 1 316 ? -2.052 -4.862 -32.742 1.00 87.38 316 TYR A N 1
ATOM 2370 C CA . TYR A 1 316 ? -1.651 -5.318 -31.411 1.00 87.38 316 TYR A CA 1
ATOM 2371 C C . TYR A 1 316 ? -0.714 -6.532 -31.523 1.00 87.38 316 TYR A C 1
ATOM 2373 O O . TYR A 1 316 ? -0.802 -7.282 -32.497 1.00 87.38 316 TYR A O 1
ATOM 2381 N N . PRO A 1 317 ? 0.176 -6.749 -30.536 1.00 90.69 317 PRO A N 1
ATOM 2382 C CA . PRO A 1 317 ? 1.166 -7.827 -30.566 1.00 90.69 317 PRO A CA 1
ATOM 2383 C C . PRO A 1 317 ? 0.548 -9.220 -30.388 1.00 90.69 317 PRO A C 1
ATOM 2385 O O . PRO A 1 317 ? 1.149 -10.217 -30.782 1.00 90.69 317 PRO A O 1
ATOM 2388 N N . PHE A 1 318 ? -0.654 -9.302 -29.812 1.00 93.31 318 PHE A N 1
ATOM 2389 C CA . PHE A 1 318 ? -1.393 -10.547 -29.610 1.00 93.31 318 PHE A CA 1
ATOM 2390 C C . PHE A 1 318 ? -2.850 -10.395 -30.065 1.00 93.31 318 PHE A C 1
ATOM 2392 O O . PHE A 1 318 ? -3.319 -9.263 -30.227 1.00 93.31 318 PHE A O 1
ATOM 2399 N N . PRO A 1 319 ? -3.569 -11.513 -30.294 1.00 93.12 319 PRO A N 1
ATOM 2400 C CA . PRO A 1 319 ? -4.973 -11.473 -30.682 1.00 93.12 319 PRO A CA 1
ATOM 2401 C C . PRO A 1 319 ? -5.813 -10.663 -29.694 1.00 93.12 319 PRO A C 1
ATOM 2403 O O . PRO A 1 319 ? -5.705 -10.844 -28.481 1.00 93.12 319 PRO A O 1
ATOM 2406 N N . VAL A 1 320 ? -6.641 -9.771 -30.234 1.00 91.62 320 VAL A N 1
ATOM 2407 C CA . VAL A 1 320 ? -7.548 -8.928 -29.454 1.00 91.62 320 VAL A CA 1
ATOM 2408 C C . VAL A 1 320 ? -8.930 -9.564 -29.430 1.00 91.62 320 VAL A C 1
ATOM 2410 O O . VAL A 1 320 ? -9.509 -9.870 -30.472 1.00 91.62 320 VAL A O 1
ATOM 2413 N N . GLU A 1 321 ? -9.468 -9.705 -28.230 1.00 91.62 321 GLU A N 1
ATOM 2414 C CA . GLU A 1 321 ? -10.841 -10.094 -27.952 1.00 91.62 321 GLU A CA 1
ATOM 2415 C C . GLU A 1 321 ? -11.611 -8.920 -27.332 1.00 91.62 321 GLU A C 1
ATOM 2417 O O . GLU A 1 321 ? -11.034 -7.902 -26.940 1.00 91.62 321 GLU A O 1
ATOM 2422 N N . TYR A 1 322 ? -12.939 -9.040 -27.265 1.00 90.44 322 TYR A N 1
ATOM 2423 C CA . TYR A 1 322 ? -13.814 -7.983 -26.760 1.00 90.44 322 TYR A CA 1
ATOM 2424 C C . TYR A 1 322 ? -14.750 -8.508 -25.680 1.00 90.44 322 TYR A C 1
ATOM 2426 O O . TYR A 1 322 ? -15.543 -9.419 -25.913 1.00 90.44 322 TYR A O 1
ATOM 2434 N N . LEU A 1 323 ? -14.705 -7.870 -24.514 1.00 87.88 323 LEU A N 1
ATOM 2435 C CA . LEU A 1 323 ? -15.603 -8.138 -23.401 1.00 87.88 323 LEU A CA 1
ATOM 2436 C C . LEU A 1 323 ? -16.755 -7.119 -23.415 1.00 87.88 323 LEU A C 1
ATOM 2438 O O . LEU A 1 323 ? -16.480 -5.917 -23.394 1.00 87.88 323 LEU A O 1
ATOM 2442 N N . PRO A 1 324 ? -18.032 -7.538 -23.435 1.00 90.75 324 PRO A N 1
ATOM 2443 C CA . PRO A 1 324 ? -19.151 -6.616 -23.264 1.00 90.75 324 PRO A CA 1
ATOM 2444 C C . PRO A 1 324 ? -19.191 -6.082 -21.824 1.00 90.75 324 PRO A C 1
ATOM 2446 O O . PRO A 1 324 ? -19.086 -6.847 -20.866 1.00 90.75 324 PRO A O 1
ATOM 2449 N N . VAL A 1 325 ? -19.355 -4.768 -21.659 1.00 88.00 325 VAL A N 1
ATOM 2450 C CA . VAL A 1 325 ? -19.381 -4.094 -20.350 1.00 88.00 325 VAL A CA 1
ATOM 2451 C C . VAL A 1 325 ? -20.520 -3.078 -20.324 1.00 88.00 325 VAL A C 1
ATOM 2453 O O . VAL A 1 325 ? -20.666 -2.307 -21.264 1.00 88.00 325 VAL A O 1
ATOM 2456 N N . SER A 1 326 ? -21.304 -3.027 -19.245 1.00 88.88 326 SER A N 1
ATOM 2457 C CA . SER A 1 326 ? -22.326 -1.988 -19.047 1.00 88.88 326 SER A CA 1
ATOM 2458 C C . SER A 1 326 ? -21.886 -1.019 -17.949 1.00 88.88 326 SER A C 1
ATOM 2460 O O . SER A 1 326 ? -21.588 -1.446 -16.832 1.00 88.88 326 SER A O 1
ATOM 2462 N N . LEU A 1 327 ? -21.817 0.280 -18.253 1.00 76.06 327 LEU A N 1
ATOM 2463 C CA . LEU A 1 327 ? -21.365 1.314 -17.313 1.00 76.06 327 LEU A CA 1
ATOM 2464 C C . LEU A 1 327 ? -22.307 2.525 -17.359 1.00 76.06 327 LEU A C 1
ATOM 2466 O O . LEU A 1 327 ? -22.505 3.142 -18.401 1.00 76.06 327 LEU A O 1
ATOM 2470 N N . GLY A 1 328 ? -22.925 2.875 -16.229 1.00 85.38 328 GLY A N 1
ATOM 2471 C CA . GLY A 1 328 ? -23.870 4.001 -16.172 1.00 85.38 328 GLY A CA 1
ATOM 2472 C C . GLY A 1 328 ? -25.101 3.832 -17.079 1.00 85.38 328 GLY A C 1
ATOM 2473 O O . GLY A 1 328 ? -25.577 4.810 -17.650 1.00 85.38 328 GLY A O 1
ATOM 2474 N N . GLY A 1 329 ? -25.585 2.596 -17.253 1.00 87.12 329 GLY A N 1
ATOM 2475 C CA . GLY A 1 329 ? -26.760 2.282 -18.080 1.00 87.12 329 GLY A CA 1
ATOM 2476 C C . GLY A 1 329 ? -26.518 2.341 -19.592 1.00 87.12 329 GLY A C 1
ATOM 2477 O O . GLY A 1 329 ? -27.478 2.361 -20.357 1.00 87.12 329 GLY A O 1
ATOM 2478 N N . LYS A 1 330 ? -25.253 2.396 -20.025 1.00 77.94 330 LYS A N 1
ATOM 2479 C CA . LYS A 1 330 ? -24.848 2.336 -21.434 1.00 77.94 330 LYS A CA 1
ATOM 2480 C C . LYS A 1 330 ? -23.999 1.096 -21.689 1.00 77.94 330 LYS A C 1
ATOM 2482 O O . LYS A 1 330 ? -23.199 0.718 -20.833 1.00 77.94 330 LYS A O 1
ATOM 2487 N N . ASP A 1 331 ? -24.150 0.522 -22.878 1.00 89.94 331 ASP A N 1
ATOM 2488 C CA . ASP A 1 331 ? -23.380 -0.637 -23.323 1.00 89.94 331 ASP A CA 1
ATOM 2489 C C . ASP A 1 331 ? -22.065 -0.206 -23.982 1.00 89.94 331 ASP A C 1
ATOM 2491 O O . ASP A 1 331 ? -22.029 0.664 -24.853 1.00 89.94 331 ASP A O 1
ATOM 2495 N N . TYR A 1 332 ? -20.981 -0.848 -23.563 1.00 85.50 332 TYR A N 1
ATOM 2496 C CA . TYR A 1 332 ? -19.622 -0.681 -24.057 1.00 85.50 332 TYR A CA 1
ATOM 2497 C C . TYR A 1 332 ? -19.016 -2.049 -24.379 1.00 85.50 332 TYR A C 1
ATOM 2499 O O . TYR A 1 332 ? -19.533 -3.105 -24.009 1.00 85.50 332 TYR A O 1
ATOM 2507 N N . ARG A 1 333 ? -17.862 -2.024 -25.043 1.00 86.38 333 ARG A N 1
ATOM 2508 C CA . ARG A 1 333 ? -16.990 -3.185 -25.214 1.00 86.38 333 ARG A CA 1
ATOM 2509 C C . ARG A 1 333 ? -15.571 -2.809 -24.812 1.00 86.38 333 ARG A C 1
ATOM 2511 O O . ARG A 1 333 ? -15.089 -1.748 -25.201 1.00 86.38 333 ARG A O 1
ATOM 2518 N N . MET A 1 334 ? -14.919 -3.670 -24.046 1.00 86.94 334 MET A N 1
ATOM 2519 C CA . MET A 1 334 ? -13.527 -3.518 -23.643 1.00 86.94 334 MET A CA 1
ATOM 2520 C C . MET A 1 334 ? -12.669 -4.471 -24.469 1.00 86.94 334 MET A C 1
ATOM 2522 O O . MET A 1 334 ? -12.900 -5.677 -24.444 1.00 86.94 334 MET A O 1
ATOM 2526 N N . ALA A 1 335 ? -11.702 -3.930 -25.207 1.00 87.81 335 ALA A N 1
ATOM 2527 C CA . ALA A 1 335 ? -10.701 -4.733 -25.899 1.00 87.81 335 ALA A CA 1
ATOM 2528 C C . ALA A 1 335 ? -9.698 -5.307 -24.884 1.00 87.81 335 ALA A C 1
ATOM 2530 O O . ALA A 1 335 ? -9.246 -4.581 -23.998 1.00 87.81 335 ALA A O 1
ATOM 2531 N N . TYR A 1 336 ? -9.338 -6.579 -25.019 1.00 90.50 336 TYR A N 1
ATOM 2532 C CA . TYR A 1 336 ? -8.297 -7.228 -24.219 1.00 90.50 336 TYR A CA 1
ATOM 2533 C C . TYR A 1 336 ? -7.501 -8.217 -25.073 1.00 90.50 336 TYR A C 1
ATOM 2535 O O . TYR A 1 336 ? -7.958 -8.641 -26.128 1.00 90.50 336 TYR A O 1
ATOM 2543 N N . MET A 1 337 ? -6.302 -8.575 -24.623 1.00 93.50 337 MET A N 1
ATOM 2544 C CA . MET A 1 337 ? -5.539 -9.700 -25.165 1.00 93.50 337 MET A CA 1
ATOM 2545 C C . MET A 1 337 ? -5.488 -10.756 -24.069 1.00 93.50 337 MET A C 1
ATOM 2547 O O . MET A 1 337 ? -5.121 -10.425 -22.947 1.00 93.50 337 MET A O 1
ATOM 2551 N N . ASP A 1 338 ? -5.880 -11.985 -24.382 1.00 95.38 338 ASP A N 1
ATOM 2552 C CA . ASP A 1 338 ? -5.754 -13.132 -23.483 1.00 95.38 338 ASP A CA 1
ATOM 2553 C C . ASP A 1 338 ? -4.699 -14.060 -24.054 1.00 95.38 338 ASP A C 1
ATOM 2555 O O . ASP A 1 338 ? -4.879 -14.626 -25.138 1.00 95.38 338 ASP A O 1
ATOM 2559 N N . VAL A 1 339 ? -3.562 -14.156 -23.367 1.00 96.69 339 VAL A N 1
ATOM 2560 C CA . VAL A 1 339 ? -2.405 -14.820 -23.935 1.00 96.69 339 VAL A CA 1
ATOM 2561 C C . VAL A 1 339 ? -1.900 -15.973 -23.095 1.00 96.69 339 VAL A C 1
ATOM 2563 O O . VAL A 1 339 ? -1.570 -15.863 -21.916 1.00 96.69 339 VAL A O 1
ATOM 2566 N N . ALA A 1 340 ? -1.841 -17.129 -23.753 1.00 96.56 340 ALA A N 1
ATOM 2567 C CA . ALA A 1 340 ? -1.456 -18.381 -23.137 1.00 96.56 340 ALA A CA 1
ATOM 2568 C C . ALA A 1 340 ? 0.026 -18.391 -22.711 1.00 96.56 340 ALA A C 1
ATOM 2570 O O . ALA A 1 340 ? 0.862 -17.733 -23.346 1.00 96.56 340 ALA A O 1
ATOM 2571 N N . PRO A 1 341 ? 0.372 -19.205 -21.696 1.00 96.94 341 PRO A N 1
ATOM 2572 C CA . PRO A 1 341 ? 1.758 -19.515 -21.376 1.00 96.94 341 PRO A CA 1
ATOM 2573 C C . PRO A 1 341 ? 2.522 -20.030 -22.603 1.00 96.94 341 PRO A C 1
ATOM 2575 O O . PRO A 1 341 ? 2.009 -20.853 -23.360 1.00 96.94 341 PRO A O 1
ATOM 2578 N N . ALA A 1 342 ? 3.770 -19.590 -22.763 1.00 94.12 342 ALA A N 1
ATOM 2579 C CA . ALA A 1 342 ? 4.717 -20.203 -23.698 1.00 94.12 342 ALA A CA 1
ATOM 2580 C C . ALA A 1 342 ? 5.586 -21.273 -23.015 1.00 94.12 342 ALA A C 1
ATOM 2582 O O . ALA A 1 342 ? 6.046 -22.200 -23.677 1.00 94.12 342 ALA A O 1
ATOM 2583 N N . GLY A 1 343 ? 5.823 -21.138 -21.704 1.00 82.38 343 GLY A N 1
ATOM 2584 C CA . GLY A 1 343 ? 6.495 -22.139 -20.870 1.00 82.38 343 GLY A CA 1
ATOM 2585 C C . GLY A 1 343 ? 5.522 -23.132 -20.225 1.00 82.38 343 GLY A C 1
ATOM 2586 O O . GLY A 1 343 ? 4.322 -23.117 -20.499 1.00 82.38 343 GLY A O 1
ATOM 2587 N N . THR A 1 344 ? 6.030 -23.989 -19.333 1.00 92.38 344 THR A N 1
ATOM 2588 C CA . THR A 1 344 ? 5.191 -24.901 -18.534 1.00 92.38 344 THR A CA 1
ATOM 2589 C C . THR A 1 344 ? 4.158 -24.094 -17.744 1.00 92.38 344 THR A C 1
ATOM 2591 O O . THR A 1 344 ? 4.570 -23.266 -16.930 1.00 92.38 344 THR A O 1
ATOM 2594 N N . PRO A 1 345 ? 2.843 -24.323 -17.928 1.00 94.94 345 PRO A N 1
ATOM 2595 C CA . PRO A 1 345 ? 1.823 -23.577 -17.208 1.00 94.94 345 PRO A CA 1
ATOM 2596 C C . PRO A 1 345 ? 2.016 -23.702 -15.700 1.00 94.94 345 PRO A C 1
ATOM 2598 O O . PRO A 1 345 ? 2.030 -24.802 -15.150 1.00 94.94 345 PRO A O 1
ATOM 2601 N N . ASN A 1 346 ? 2.135 -22.565 -15.027 1.00 88.94 346 ASN A N 1
ATOM 2602 C CA . ASN A 1 346 ? 2.306 -22.512 -13.577 1.00 88.94 346 ASN A CA 1
ATOM 2603 C C . ASN A 1 346 ? 0.960 -22.408 -12.829 1.00 88.94 346 ASN A C 1
ATOM 2605 O O . ASN A 1 346 ? 0.932 -22.300 -11.603 1.00 88.94 346 ASN A O 1
ATOM 2609 N N . GLY A 1 347 ? -0.155 -22.437 -13.571 1.00 87.88 347 GLY A N 1
ATOM 2610 C CA . GLY A 1 347 ? -1.519 -22.351 -13.046 1.00 87.88 347 GLY A CA 1
ATOM 2611 C C . GLY A 1 347 ? -1.957 -20.943 -12.632 1.00 87.88 347 GLY A C 1
ATOM 2612 O O . GLY A 1 347 ? -3.016 -20.805 -12.025 1.00 87.88 347 GLY A O 1
ATOM 2613 N N . ARG A 1 348 ? -1.170 -19.902 -12.934 1.00 77.56 348 ARG A N 1
ATOM 2614 C CA . ARG A 1 348 ? -1.422 -18.518 -12.506 1.00 77.56 348 ARG A CA 1
ATOM 2615 C C . ARG A 1 348 ? -1.691 -17.603 -13.700 1.00 77.56 348 ARG A C 1
ATOM 2617 O O . ARG A 1 348 ? -1.198 -17.832 -14.804 1.00 77.56 348 ARG A O 1
ATOM 2624 N N . THR A 1 349 ? -2.481 -16.560 -13.452 1.00 92.44 349 THR A N 1
ATOM 2625 C CA . THR A 1 349 ? -2.849 -15.543 -14.448 1.00 92.44 349 THR A CA 1
ATOM 2626 C C . THR A 1 349 ? -2.402 -14.164 -13.969 1.00 92.44 349 THR A C 1
ATOM 2628 O O . THR A 1 349 ? -2.571 -13.853 -12.791 1.00 92.44 349 THR A O 1
ATOM 2631 N N . VAL A 1 350 ? -1.840 -13.344 -14.857 1.00 84.69 350 VAL A N 1
ATOM 2632 C CA . VAL A 1 350 ? -1.423 -11.963 -14.572 1.00 84.69 350 VAL A CA 1
ATOM 2633 C C . VAL A 1 350 ? -2.222 -11.015 -15.449 1.00 84.69 350 VAL A C 1
ATOM 2635 O O . VAL A 1 350 ? -1.986 -10.956 -16.641 1.00 84.69 350 VAL A O 1
ATOM 2638 N N . VAL A 1 351 ? -3.123 -10.227 -14.864 1.00 91.44 351 VAL A N 1
ATOM 2639 C CA . VAL A 1 351 ? -3.906 -9.245 -15.628 1.00 91.44 351 VAL A CA 1
ATOM 2640 C C . VAL A 1 351 ? -3.166 -7.911 -15.670 1.00 91.44 351 VAL A C 1
ATOM 2642 O O . VAL A 1 351 ? -2.892 -7.312 -14.628 1.00 91.44 351 VAL A O 1
ATOM 2645 N N . LEU A 1 352 ? -2.877 -7.421 -16.874 1.00 83.12 352 LEU A N 1
ATOM 2646 C CA . LEU A 1 352 ? -2.247 -6.119 -17.090 1.00 83.12 352 LEU A CA 1
ATOM 2647 C C . LEU A 1 352 ? -3.298 -5.080 -17.493 1.00 83.12 352 LEU A C 1
ATOM 2649 O O . LEU A 1 352 ? -3.882 -5.155 -18.571 1.00 83.12 352 LEU A O 1
ATOM 2653 N N . PHE A 1 353 ? -3.512 -4.074 -16.645 1.00 82.06 353 PHE A N 1
ATOM 2654 C CA . PHE A 1 353 ? -4.345 -2.919 -16.986 1.00 82.06 353 PHE A CA 1
ATOM 2655 C C . PHE A 1 353 ? -3.484 -1.793 -17.561 1.00 82.06 353 PHE A C 1
ATOM 2657 O O . PHE A 1 353 ? -2.416 -1.483 -17.033 1.00 82.06 353 PHE A O 1
ATOM 2664 N N . HIS A 1 354 ? -3.975 -1.129 -18.607 1.00 69.94 354 HIS A N 1
ATOM 2665 C CA . HIS A 1 354 ? -3.465 0.177 -19.024 1.00 69.94 354 HIS A CA 1
ATOM 2666 C C . HIS A 1 354 ? -4.492 1.264 -18.690 1.00 69.94 354 HIS A C 1
ATOM 2668 O O . HIS A 1 354 ? -5.698 1.034 -18.748 1.00 69.94 354 HIS A O 1
ATOM 2674 N N . GLY A 1 355 ? -4.013 2.454 -18.330 1.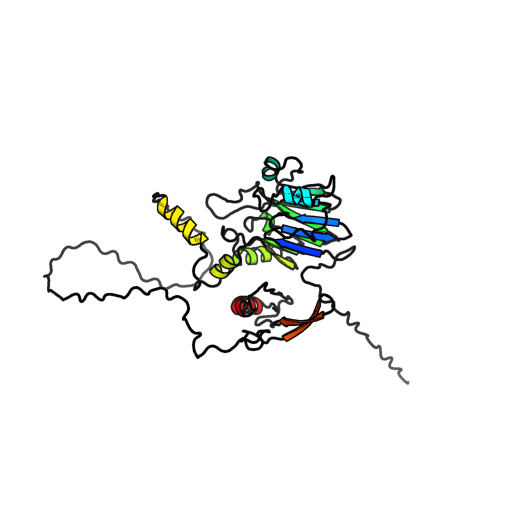00 48.62 355 GLY A N 1
ATOM 2675 C CA . GLY A 1 355 ? -4.849 3.627 -18.063 1.00 48.62 355 GLY A CA 1
ATOM 2676 C C . GLY A 1 355 ? -4.636 4.740 -19.093 1.00 48.62 355 GLY A C 1
ATOM 2677 O O . GLY A 1 355 ? -3.557 4.854 -19.675 1.00 48.62 355 GLY A O 1
ATOM 2678 N N . MET A 1 356 ? -5.648 5.597 -19.267 1.00 56.22 356 MET A N 1
ATOM 2679 C CA . MET A 1 356 ? -5.641 6.781 -20.147 1.00 56.22 356 MET A CA 1
ATOM 2680 C C . MET A 1 356 ? -5.294 6.481 -21.627 1.00 56.22 356 MET A C 1
ATOM 2682 O O . MET A 1 356 ? -5.657 5.434 -22.149 1.00 56.22 356 MET A O 1
ATOM 2686 N N . ASN A 1 357 ? -4.641 7.422 -22.325 1.00 48.25 357 ASN A N 1
ATOM 2687 C CA . ASN A 1 357 ? -4.433 7.461 -23.784 1.00 48.25 357 ASN A CA 1
ATOM 2688 C C . ASN A 1 357 ? -3.394 6.453 -24.324 1.00 48.25 357 ASN A C 1
ATOM 2690 O O . ASN A 1 357 ? -2.757 6.714 -25.345 1.00 48.25 357 ASN A O 1
ATOM 2694 N N . PHE A 1 358 ? -3.159 5.334 -23.640 1.00 56.69 358 PHE A N 1
ATOM 2695 C CA . PHE A 1 358 ? -2.172 4.335 -24.055 1.00 56.69 358 PHE A CA 1
ATOM 2696 C C . PHE A 1 358 ? -2.862 3.044 -24.474 1.00 56.69 358 PHE A C 1
ATOM 2698 O O . PHE A 1 358 ? -3.832 2.633 -23.849 1.00 56.69 358 PHE A O 1
ATOM 2705 N N . PHE A 1 359 ? -2.349 2.407 -25.524 1.00 69.06 359 PHE A N 1
ATOM 2706 C CA . PHE A 1 359 ? -2.866 1.150 -26.053 1.00 69.06 359 PHE A CA 1
ATOM 2707 C C . PHE A 1 359 ? -1.992 -0.024 -25.587 1.00 69.06 359 PHE A C 1
ATOM 2709 O O . PHE A 1 359 ? -0.777 0.114 -25.432 1.00 69.06 359 PHE A O 1
ATOM 2716 N N . ALA A 1 360 ? -2.612 -1.182 -25.354 1.00 75.19 360 ALA A N 1
ATOM 2717 C CA . ALA A 1 360 ? -1.995 -2.343 -24.704 1.00 75.19 360 ALA A CA 1
ATOM 2718 C C . ALA A 1 360 ? -0.777 -2.959 -25.431 1.00 75.19 360 ALA A C 1
ATOM 2720 O O . ALA A 1 360 ? -0.104 -3.810 -24.855 1.00 75.19 360 ALA A O 1
ATOM 2721 N N . ALA A 1 361 ? -0.448 -2.532 -26.657 1.00 76.44 361 ALA A N 1
ATOM 2722 C CA . ALA A 1 361 ? 0.703 -3.061 -27.392 1.00 76.44 361 ALA A CA 1
ATOM 2723 C C . ALA A 1 361 ? 2.047 -2.829 -26.688 1.00 76.44 361 ALA A C 1
ATOM 2725 O O . ALA A 1 361 ? 2.958 -3.637 -26.827 1.00 76.44 361 ALA A O 1
ATOM 2726 N N . ALA A 1 362 ? 2.162 -1.772 -25.876 1.00 77.19 362 ALA A N 1
ATOM 2727 C CA . ALA A 1 362 ? 3.375 -1.499 -25.102 1.00 77.19 362 ALA A CA 1
ATOM 2728 C C . ALA A 1 362 ? 3.740 -2.628 -24.118 1.00 77.19 362 ALA A C 1
ATOM 2730 O O . ALA A 1 362 ? 4.876 -2.695 -23.654 1.00 77.19 362 ALA A O 1
ATOM 2731 N N . PHE A 1 363 ? 2.796 -3.517 -23.798 1.00 84.00 363 PHE A N 1
ATOM 2732 C CA . PHE A 1 363 ? 3.045 -4.654 -22.924 1.00 84.00 363 PHE A CA 1
ATOM 2733 C C . PHE A 1 363 ? 3.659 -5.861 -23.628 1.00 84.00 363 PHE A C 1
ATOM 2735 O O . PHE A 1 363 ? 3.912 -6.841 -22.941 1.00 84.00 363 PHE A O 1
ATOM 2742 N N . GLU A 1 364 ? 3.934 -5.825 -24.936 1.00 87.50 364 GLU A N 1
ATOM 2743 C CA . GLU A 1 364 ? 4.471 -6.978 -25.676 1.00 87.50 364 GLU A CA 1
ATOM 2744 C C . GLU A 1 364 ? 5.619 -7.678 -24.936 1.00 87.50 364 GLU A C 1
ATOM 2746 O O . GLU A 1 364 ? 5.533 -8.867 -24.631 1.00 87.50 364 GLU A O 1
ATOM 2751 N N . VAL A 1 365 ? 6.646 -6.913 -24.554 1.00 83.19 365 VAL A N 1
ATOM 2752 C CA . VAL A 1 365 ? 7.825 -7.425 -23.839 1.00 83.19 365 VAL A CA 1
ATOM 2753 C C . VAL A 1 365 ? 7.450 -8.017 -22.476 1.00 83.19 365 VAL A C 1
ATOM 2755 O O . VAL A 1 365 ? 7.973 -9.063 -22.090 1.00 83.19 365 VAL A O 1
ATOM 2758 N N . THR A 1 366 ? 6.525 -7.382 -21.754 1.00 84.12 366 THR A N 1
ATOM 2759 C CA . THR A 1 366 ? 6.057 -7.832 -20.436 1.00 84.12 366 THR A CA 1
ATOM 2760 C C . THR A 1 366 ? 5.256 -9.128 -20.537 1.00 84.12 366 THR A C 1
ATOM 2762 O O . THR A 1 366 ? 5.538 -10.080 -19.813 1.00 84.12 366 THR A O 1
ATOM 2765 N N . ILE A 1 367 ? 4.287 -9.191 -21.454 1.00 90.12 367 ILE A N 1
ATOM 2766 C CA . ILE A 1 367 ? 3.451 -10.373 -21.698 1.00 90.12 367 ILE A CA 1
ATOM 2767 C C . ILE A 1 367 ? 4.337 -11.543 -22.144 1.00 90.12 367 ILE A C 1
ATOM 2769 O O . ILE A 1 367 ? 4.130 -12.684 -21.734 1.00 90.12 367 ILE A O 1
ATOM 2773 N N . GLU A 1 368 ? 5.352 -11.268 -22.959 1.00 93.00 368 GLU A N 1
ATOM 2774 C CA . GLU A 1 368 ? 6.281 -12.277 -23.450 1.00 93.00 368 GLU A CA 1
ATOM 2775 C C . GLU A 1 368 ? 7.218 -12.809 -22.348 1.00 93.00 368 GLU A C 1
ATOM 2777 O O . GLU A 1 368 ? 7.472 -14.011 -22.273 1.00 93.00 368 GLU A O 1
ATOM 2782 N N . ALA A 1 369 ? 7.695 -11.951 -21.442 1.00 86.06 369 ALA A N 1
ATOM 2783 C CA . ALA A 1 369 ? 8.462 -12.395 -20.278 1.00 86.06 369 ALA A CA 1
ATOM 2784 C C . ALA A 1 369 ? 7.609 -13.266 -19.340 1.00 86.06 369 ALA A C 1
ATOM 2786 O O . ALA A 1 369 ? 8.020 -14.358 -18.956 1.00 86.06 369 ALA A O 1
ATOM 2787 N N . LEU A 1 370 ? 6.392 -12.819 -19.023 1.00 86.31 370 LEU A N 1
ATOM 2788 C CA . LEU A 1 370 ? 5.485 -13.519 -18.114 1.00 86.31 370 LEU A CA 1
ATOM 2789 C C . LEU A 1 370 ? 5.043 -14.879 -18.664 1.00 86.31 370 LEU A C 1
ATOM 2791 O O . LEU A 1 370 ? 5.065 -15.878 -17.943 1.00 86.31 370 LEU A O 1
ATOM 2795 N N . ARG A 1 371 ? 4.700 -14.969 -19.953 1.00 95.62 371 ARG A N 1
ATOM 2796 C CA . ARG A 1 371 ? 4.269 -16.252 -20.521 1.00 95.62 371 ARG A CA 1
ATOM 2797 C C . ARG A 1 371 ? 5.380 -17.298 -20.559 1.00 95.62 371 ARG A C 1
ATOM 2799 O O . ARG A 1 371 ? 5.084 -18.492 -20.483 1.00 95.62 371 ARG A O 1
ATOM 2806 N N . ARG A 1 372 ? 6.648 -16.887 -20.696 1.00 93.69 372 ARG A N 1
ATOM 2807 C CA . ARG A 1 372 ? 7.802 -17.809 -20.679 1.00 93.69 372 ARG A CA 1
ATOM 2808 C C . ARG A 1 372 ? 7.996 -18.436 -19.306 1.00 93.69 372 ARG A C 1
ATOM 2810 O O . ARG A 1 372 ? 8.347 -19.606 -19.224 1.00 93.69 372 ARG A O 1
ATOM 2817 N N . GLU A 1 373 ? 7.651 -17.699 -18.258 1.00 92.50 373 GLU A N 1
ATOM 2818 C CA . GLU A 1 373 ? 7.628 -18.178 -16.873 1.00 92.50 373 GLU A CA 1
ATOM 2819 C C . GLU A 1 373 ? 6.357 -18.983 -16.528 1.00 92.50 373 GLU A C 1
ATOM 2821 O O . GLU A 1 373 ? 6.124 -19.339 -15.370 1.00 92.50 373 GLU A O 1
ATOM 2826 N N . GLY A 1 374 ? 5.512 -19.286 -17.520 1.00 88.69 374 GLY A N 1
ATOM 2827 C CA . GLY A 1 374 ? 4.359 -20.167 -17.353 1.00 88.69 374 GLY A CA 1
ATOM 2828 C C . GLY A 1 374 ? 3.049 -19.473 -16.980 1.00 88.69 374 GLY A C 1
ATOM 2829 O O . GLY A 1 374 ? 2.064 -20.170 -16.728 1.00 88.69 374 GLY A O 1
ATOM 2830 N N . PHE A 1 375 ? 3.013 -18.138 -16.932 1.00 91.94 375 PHE A N 1
ATOM 2831 C CA . PHE A 1 375 ? 1.791 -17.385 -16.642 1.00 91.94 375 PHE A CA 1
ATOM 2832 C C . PHE A 1 375 ? 0.893 -17.279 -17.878 1.00 91.94 375 PHE A C 1
ATOM 2834 O O . PHE A 1 375 ? 1.377 -17.099 -18.994 1.00 91.94 375 PHE A O 1
ATOM 2841 N N . ARG A 1 376 ? -0.425 -17.349 -17.675 1.00 96.12 376 ARG A N 1
ATOM 2842 C CA . ARG A 1 376 ? -1.395 -16.774 -18.619 1.00 96.12 376 ARG A CA 1
ATOM 2843 C C . ARG A 1 376 ? -1.444 -15.269 -18.361 1.00 96.12 376 ARG A C 1
ATOM 2845 O O . ARG A 1 376 ? -1.377 -14.870 -17.199 1.00 96.12 376 ARG A O 1
ATOM 2852 N N . VAL A 1 377 ? -1.512 -14.441 -19.392 1.00 93.06 377 VAL A N 1
ATOM 2853 C CA . VAL A 1 377 ? -1.437 -12.978 -19.251 1.00 93.06 377 VAL A CA 1
ATOM 2854 C C . VAL A 1 377 ? -2.615 -12.322 -19.934 1.00 93.06 377 VAL A C 1
ATOM 2856 O O . VAL A 1 377 ? -2.816 -12.648 -21.125 1.00 93.06 377 VAL A O 1
#

Mean predicted aligned error: 18.26 Å